Protein 6V5A (pdb70)

InterPro domains:
  IPR003148 Regulator of K+ conductance, N-terminal lobe [PF22614] (406-523)
  IPR003148 Regulator of K+ conductance, N-terminal lobe [PF22614] (838-963)
  IPR003148 Regulator of K+ conductance, N-terminal lobe [PS51201] (407-549)
  IPR003148 Regulator of K+ conductance, N-terminal lobe [PS51201] (839-983)
  IPR003929 Calcium-activated potassium channel BK, alpha subunit [PF03493] (546-633)
  IPR005821 Ion transport domain [PF00520] (181-396)
  IPR036291 NAD(P)-binding domain superfamily [SSF51735] (407-569)
  IPR047871 Calcium-activated potassium channel slowpoke-like [PTHR10027] (76-1192)
  IPR048735 Ca2+-activated K+ channel Slowpoke-like, C-terminal domain [PF21014] (1056-1176)

GO terms:
  GO:0005249 voltage-gated potassium channel activity (F, IMP)
  GO:0005515 protein binding (F, IPI)
  GO:0005886 plasma membrane (C, TAS)
  GO:0005901 caveola (C, IDA)
  GO:0003779 actin binding (F, IDA)
  GO:0060072 large conductance calcium-activated potassium channel activity (F, IMP)
  GO:0001666 response to hypoxia (P, IDA)
  GO:0060072 large conductance calcium-activated potassium channel activity (F, IDA)
  GO:0005249 voltage-gated potassium channel activity (F, IDA)
  GO:0034465 response to carbon monoxide (P, IDA)
  GO:0016020 membrane (C, IDA)
  GO:0016324 apical plasma membrane (C, IDA)
  GO:0042391 regulation of membrane potential (P, IDA)
  GO:0045794 negative regulation of cell volume (P, IDA)
  GO:0008076 voltage-gated potassium channel complex (C, IDA)
  GO:0015269 calcium-activated potassium channel activity (F, IDA)
  GO:0030007 intracellular potassium ion homeostasis (P, IDA)
  GO:0051592 response to calcium ion (P, IDA)
  GO:0060073 micturition (P, IDA)
  GO:0060083 smooth muscle contraction involved in micturition (P, IDA)

Structure (mmCIF, N/CA/C/O backbone):
data_6V5A
#
_entry.id   6V5A
#
_cell.length_a   145.518
_cell.length_b   145.518
_cell.length_c   242.852
_cell.angle_alpha   90.000
_cell.angle_beta   90.000
_cell.angle_gamma   120.000
#
_symmetry.space_group_name_H-M   'H 3 2'
#
loop_
_entity.id
_entity.type
_entity.pdbx_description
1 polymer 'Calcium-activated potassium channel subunit alpha-1'
2 non-polymer 'CALCIUM ION'
3 non-polymer 'SULFATE ION'
4 water water
#
loop_
_atom_site.group_PDB
_atom_site.id
_atom_site.type_symbol
_atom_site.label_atom_id
_atom_site.label_alt_id
_atom_site.label_comp_id
_atom_site.label_asym_id
_atom_site.label_entity_id
_atom_site.label_seq_id
_atom_site.pdbx_PDB_ins_code
_atom_site.Cartn_x
_atom_site.Cartn_y
_atom_site.Cartn_z
_atom_site.occupancy
_atom_site.B_iso_or_equiv
_atom_site.auth_seq_id
_atom_site.auth_comp_id
_atom_site.auth_asym_id
_atom_site.auth_atom_id
_atom_site.pdbx_PDB_model_num
ATOM 1 N N . LYS A 1 4 ? 40.274 63.073 -6.478 1.00 57.80 343 LYS A N 1
ATOM 2 C CA . LYS A 1 4 ? 40.796 62.840 -5.097 1.00 57.46 343 LYS A CA 1
ATOM 3 C C . LYS A 1 4 ? 41.992 61.902 -5.112 1.00 52.39 343 LYS A C 1
ATOM 4 O O . LYS A 1 4 ? 42.052 60.989 -5.935 1.00 53.21 343 LYS A O 1
ATOM 10 N N . HIS A 1 5 ? 42.936 62.117 -4.197 1.00 46.60 344 HIS A N 1
ATOM 11 C CA . HIS A 1 5 ? 44.074 61.217 -4.074 1.00 44.14 344 HIS A CA 1
ATOM 12 C C . HIS A 1 5 ? 44.560 61.030 -2.630 1.00 41.47 344 HIS A C 1
ATOM 13 O O . HIS A 1 5 ? 44.340 61.883 -1.764 1.00 41.45 344 HIS A O 1
ATOM 20 N N . ILE A 1 6 ? 45.199 59.889 -2.395 1.00 41.77 345 ILE A N 1
ATOM 21 C CA . ILE A 1 6 ? 45.942 59.641 -1.149 1.00 42.83 345 ILE A CA 1
ATOM 22 C C . ILE A 1 6 ? 47.412 59.382 -1.466 1.00 41.08 345 ILE A C 1
ATOM 23 O O . ILE A 1 6 ? 47.746 58.889 -2.547 1.00 41.40 345 ILE A O 1
ATOM 28 N N . VAL A 1 7 ? 48.281 59.719 -0.516 1.00 40.77 346 VAL A N 1
ATOM 29 C CA . VAL A 1 7 ? 49.708 59.436 -0.631 1.00 39.89 346 VAL A CA 1
ATOM 30 C C . VAL A 1 7 ? 50.067 58.329 0.347 1.00 38.88 346 VAL A C 1
ATOM 31 O O . VAL A 1 7 ? 49.685 58.383 1.514 1.00 39.48 346 VAL A O 1
ATOM 35 N N . VAL A 1 8 ? 50.781 57.322 -0.140 1.00 37.06 347 VAL A N 1
ATOM 36 C CA . VAL A 1 8 ? 51.249 56.216 0.682 1.00 36.78 347 VAL A CA 1
ATOM 37 C C . VAL A 1 8 ? 52.773 56.254 0.693 1.00 38.41 347 VAL A C 1
ATOM 38 O O . VAL A 1 8 ? 53.406 56.347 -0.371 1.00 37.94 347 VAL A O 1
ATOM 42 N N . CYS A 1 9 ? 53.356 56.188 1.889 1.00 36.81 348 CYS A N 1
ATOM 43 C CA . CYS A 1 9 ? 54.814 56.278 2.056 1.00 37.70 348 CYS A CA 1
ATOM 44 C C . CYS A 1 9 ? 55.312 55.368 3.186 1.00 38.08 348 CYS A C 1
ATOM 45 O O . CYS A 1 9 ? 54.519 54.666 3.821 1.00 35.68 348 CYS A O 1
ATOM 48 N N . GLY A 1 10 ? 56.628 55.368 3.404 1.00 37.93 349 GLY A N 1
ATOM 49 C CA . GLY A 1 10 ? 57.261 54.564 4.445 1.00 37.51 349 GLY A CA 1
ATOM 50 C C . GLY A 1 10 ? 57.845 53.303 3.855 1.00 39.26 349 GLY A C 1
ATOM 51 O O . GLY A 1 10 ? 58.671 53.372 2.950 1.00 39.96 349 GLY A O 1
ATOM 52 N N . HIS A 1 11 ? 57.410 52.149 4.353 1.00 40.14 350 HIS A N 1
ATOM 53 C CA . HIS A 1 11 ? 57.921 50.873 3.894 1.00 43.45 350 HIS A CA 1
ATOM 54 C C . HIS A 1 11 ? 57.186 50.458 2.616 1.00 43.79 350 HIS A C 1
ATOM 55 O O . HIS A 1 11 ? 56.197 49.725 2.659 1.00 40.48 350 HIS A O 1
ATOM 62 N N . ILE A 1 12 ? 57.685 50.961 1.487 1.00 44.09 351 ILE A N 1
ATOM 63 C CA . ILE A 1 12 ? 57.099 50.722 0.173 1.00 45.97 351 ILE A CA 1
ATOM 64 C C . ILE A 1 12 ? 57.904 49.645 -0.555 1.00 48.97 351 ILE A C 1
ATOM 65 O O . ILE A 1 12 ? 58.975 49.919 -1.094 1.00 51.01 351 ILE A O 1
ATOM 70 N N . THR A 1 13 ? 57.384 48.423 -0.547 1.00 50.61 352 THR A N 1
ATOM 71 C CA . THR A 1 13 ? 57.952 47.307 -1.302 1.00 53.21 352 THR A CA 1
ATOM 72 C C . THR A 1 13 ? 56.898 46.717 -2.241 1.00 56.02 352 THR A C 1
ATOM 73 O O . THR A 1 13 ? 55.718 47.085 -2.179 1.00 52.42 352 THR A O 1
ATOM 77 N N . LEU A 1 14 ? 57.321 45.765 -3.069 1.00 58.60 353 LEU A N 1
ATOM 78 C CA . LEU A 1 14 ? 56.382 45.076 -3.986 1.00 61.47 353 LEU A CA 1
ATOM 79 C C . LEU A 1 14 ? 55.358 44.350 -3.117 1.00 60.10 353 LEU A C 1
ATOM 80 O O . LEU A 1 14 ? 54.196 44.413 -3.423 1.00 62.13 353 LEU A O 1
ATOM 85 N N . GLU A 1 15 ? 55.814 43.698 -2.060 1.00 59.86 354 GLU A N 1
ATOM 86 C CA . GLU A 1 15 ? 54.925 43.052 -1.094 1.00 60.81 354 GLU A CA 1
ATOM 87 C C . GLU A 1 15 ? 53.889 44.032 -0.519 1.00 59.39 354 GLU A C 1
ATOM 88 O O . GLU A 1 15 ? 52.686 43.790 -0.629 1.00 59.47 354 GLU A O 1
ATOM 94 N N . SER A 1 16 ? 54.359 45.129 0.080 1.00 54.28 355 SER A N 1
ATOM 95 C CA . SER A 1 16 ? 53.473 46.075 0.780 1.00 50.18 355 SER A CA 1
ATOM 96 C C . SER A 1 16 ? 52.543 46.852 -0.170 1.00 48.51 355 SER A C 1
ATOM 97 O O . SER A 1 16 ? 51.396 47.109 0.180 1.00 48.08 355 SER A O 1
ATOM 100 N N . VAL A 1 17 ? 53.038 47.220 -1.353 1.00 48.11 356 VAL A N 1
ATOM 101 C CA . VAL A 1 17 ? 52.216 47.880 -2.377 1.00 49.80 356 VAL A CA 1
ATOM 102 C C . VAL A 1 17 ? 51.045 46.984 -2.791 1.00 50.59 356 VAL A C 1
ATOM 103 O O . VAL A 1 17 ? 49.891 47.417 -2.752 1.00 49.11 356 VAL A O 1
ATOM 107 N N . SER A 1 18 ? 51.344 45.742 -3.164 1.00 52.97 357 SER A N 1
ATOM 108 C CA . SER A 1 18 ? 50.312 44.802 -3.621 1.00 54.45 357 SER A CA 1
ATOM 109 C C . SER A 1 18 ? 49.308 44.485 -2.520 1.00 52.04 357 SER A C 1
ATOM 110 O O . SER A 1 18 ? 48.098 44.519 -2.760 1.00 48.21 357 SER A O 1
ATOM 113 N N . ASN A 1 19 ? 49.811 44.180 -1.321 1.00 50.55 358 ASN A N 1
ATOM 114 C CA . ASN A 1 19 ? 48.946 43.939 -0.155 1.00 50.51 358 ASN A CA 1
ATOM 115 C C . ASN A 1 19 ? 48.035 45.126 0.157 1.00 46.05 358 ASN A C 1
ATOM 116 O O . ASN A 1 19 ? 46.856 44.937 0.450 1.00 45.90 358 ASN A O 1
ATOM 121 N N . PHE A 1 20 ? 48.575 46.340 0.078 1.00 45.36 359 PHE A N 1
ATOM 122 C CA . PHE A 1 20 ? 47.788 47.543 0.338 1.00 45.67 359 PHE A CA 1
ATOM 123 C C . PHE A 1 20 ? 46.682 47.753 -0.701 1.00 45.31 359 PHE A C 1
ATOM 124 O O . PHE A 1 20 ? 45.544 48.074 -0.348 1.00 43.01 359 PHE A O 1
ATOM 132 N N . LEU A 1 21 ? 47.038 47.614 -1.975 1.00 45.26 360 LEU A N 1
ATOM 133 C CA . LEU A 1 21 ? 46.081 47.807 -3.071 1.00 45.45 360 LEU A CA 1
ATOM 134 C C . LEU A 1 21 ? 44.945 46.790 -3.001 1.00 43.50 360 LEU A C 1
ATOM 135 O O . LEU A 1 21 ? 43.785 47.144 -3.189 1.00 44.32 360 LEU A O 1
ATOM 140 N N . LYS A 1 22 ? 45.298 45.544 -2.701 1.00 44.95 361 LYS A N 1
ATOM 141 C CA . LYS A 1 22 ? 44.333 44.461 -2.482 1.00 47.74 361 LYS A CA 1
ATOM 142 C C . LYS A 1 22 ? 43.280 44.805 -1.420 1.00 47.09 361 LYS A C 1
ATOM 143 O O . LYS A 1 22 ? 42.081 44.625 -1.652 1.00 44.52 361 LYS A O 1
ATOM 149 N N . ASP A 1 23 ? 43.726 45.304 -0.265 1.00 44.24 362 ASP A N 1
ATOM 150 C CA . ASP A 1 23 ? 42.802 45.712 0.807 1.00 43.56 362 ASP A CA 1
ATOM 151 C C . ASP A 1 23 ? 41.978 46.912 0.397 1.00 39.98 362 ASP A C 1
ATOM 152 O O . ASP A 1 23 ? 40.744 46.903 0.495 1.00 39.21 362 ASP A O 1
ATOM 157 N N . PHE A 1 24 ? 42.682 47.947 -0.044 1.00 37.09 363 PHE A N 1
ATOM 158 C CA . PHE A 1 24 ? 42.081 49.231 -0.329 1.00 38.51 363 PHE A CA 1
ATOM 159 C C . PHE A 1 24 ? 41.028 49.139 -1.435 1.00 38.79 363 PHE A C 1
ATOM 160 O O . PHE A 1 24 ? 39.921 49.660 -1.282 1.00 36.61 363 PHE A O 1
ATOM 168 N N . LEU A 1 25 ? 41.368 48.457 -2.526 1.00 40.12 364 LEU A N 1
ATOM 169 C CA . LEU A 1 25 ? 40.469 48.370 -3.686 1.00 43.02 364 LEU A CA 1
ATOM 170 C C . LEU A 1 25 ? 39.293 47.403 -3.484 1.00 43.80 364 LEU A C 1
ATOM 171 O O . LEU A 1 25 ? 38.298 47.507 -4.193 1.00 44.12 364 LEU A O 1
ATOM 176 N N . HIS A 1 26 ? 39.396 46.477 -2.526 1.00 44.30 365 HIS A N 1
ATOM 177 C CA . HIS A 1 26 ? 38.219 45.705 -2.075 1.00 45.05 365 HIS A CA 1
ATOM 178 C C . HIS A 1 26 ? 37.206 46.565 -1.309 1.00 47.43 365 HIS A C 1
ATOM 179 O O . HIS A 1 26 ? 36.001 46.337 -1.419 1.00 45.53 365 HIS A O 1
ATOM 186 N N . LYS A 1 27 ? 37.689 47.534 -0.529 1.00 49.06 366 LYS A N 1
ATOM 187 C CA . LYS A 1 27 ? 36.816 48.355 0.319 1.00 54.83 366 LYS A CA 1
ATOM 188 C C . LYS A 1 27 ? 36.313 49.623 -0.365 1.00 57.58 366 LYS A C 1
ATOM 189 O O . LYS A 1 27 ? 35.213 50.077 -0.059 1.00 61.65 366 LYS A O 1
ATOM 195 N N . ASP A 1 28 ? 37.104 50.188 -1.278 1.00 59.06 367 ASP A N 1
ATOM 196 C CA . ASP A 1 28 ? 36.781 51.483 -1.887 1.00 62.75 367 ASP A CA 1
ATOM 197 C C . ASP A 1 28 ? 35.574 51.366 -2.832 1.00 67.68 367 ASP A C 1
ATOM 198 O O . ASP A 1 28 ? 35.644 50.657 -3.832 1.00 66.61 367 ASP A O 1
ATOM 203 N N . ARG A 1 29 ? 34.480 52.058 -2.506 1.00 73.65 368 ARG A N 1
ATOM 204 C CA . ARG A 1 29 ? 33.260 52.042 -3.333 1.00 77.83 368 ARG A CA 1
ATOM 205 C C . ARG A 1 29 ? 33.261 53.079 -4.458 1.00 80.90 368 ARG A C 1
ATOM 206 O O . ARG A 1 29 ? 32.414 53.008 -5.348 1.00 82.73 368 ARG A O 1
ATOM 214 N N . ASP A 1 30 ? 34.222 53.997 -4.385 1.00 85.15 369 ASP A N 1
ATOM 215 C CA . ASP A 1 30 ? 34.384 55.076 -5.388 1.00 88.51 369 ASP A CA 1
ATOM 216 C C . ASP A 1 30 ? 35.839 55.057 -5.857 1.00 89.00 369 ASP A C 1
ATOM 217 O O . ASP A 1 30 ? 36.480 56.110 -5.911 1.00 85.80 369 ASP A O 1
ATOM 222 N N . ASP A 1 31 ? 36.309 53.869 -6.251 1.00 91.10 370 ASP A N 1
ATOM 223 C CA . ASP A 1 31 ? 37.704 53.638 -6.719 1.00 90.86 370 ASP A CA 1
ATOM 224 C C . ASP A 1 31 ? 37.959 54.290 -8.081 1.00 90.44 370 ASP A C 1
ATOM 225 O O . ASP A 1 31 ? 39.118 54.551 -8.407 1.00 88.45 370 ASP A O 1
ATOM 230 N N . VAL A 1 32 ? 36.903 54.545 -8.848 1.00 89.88 371 VAL A N 1
ATOM 231 C CA . VAL A 1 32 ? 37.039 55.191 -10.179 1.00 90.44 371 VAL A CA 1
ATOM 232 C C . VAL A 1 32 ? 37.683 56.567 -9.996 1.00 90.67 371 VAL A C 1
ATOM 233 O O . VAL A 1 32 ? 38.584 56.883 -10.778 1.00 92.72 371 VAL A O 1
ATOM 237 N N . ASN A 1 33 ? 37.271 57.267 -8.939 1.00 90.65 372 ASN A N 1
ATOM 238 C CA . ASN A 1 33 ? 37.726 58.653 -8.663 1.00 92.44 372 ASN A CA 1
ATOM 239 C C . ASN A 1 33 ? 38.667 58.719 -7.455 1.00 88.92 372 ASN A C 1
ATOM 240 O O . ASN A 1 33 ? 38.553 59.681 -6.680 1.00 91.51 372 ASN A O 1
ATOM 245 N N . VAL A 1 34 ? 39.514 57.715 -7.251 1.00 82.47 373 VAL A N 1
ATOM 246 C CA . VAL A 1 34 ? 40.513 57.870 -6.148 1.00 76.08 373 VAL A CA 1
ATOM 247 C C . VAL A 1 34 ? 41.896 57.502 -6.677 1.00 68.42 373 VAL A C 1
ATOM 248 O O . VAL A 1 34 ? 42.067 56.392 -7.142 1.00 68.00 373 VAL A O 1
ATOM 252 N N . GLU A 1 35 ? 42.844 58.421 -6.573 1.00 62.33 374 GLU A N 1
ATOM 253 C CA . GLU A 1 35 ? 44.214 58.168 -7.075 1.00 60.35 374 GLU A CA 1
ATOM 254 C C . GLU A 1 35 ? 45.110 57.753 -5.913 1.00 52.53 374 GLU A C 1
ATOM 255 O O . GLU A 1 35 ? 45.139 58.455 -4.935 1.00 49.24 374 GLU A O 1
ATOM 261 N N . ILE A 1 36 ? 45.805 56.637 -6.059 1.00 49.68 375 ILE A N 1
ATOM 262 C CA . ILE A 1 36 ? 46.719 56.168 -5.012 1.00 49.23 375 ILE A CA 1
ATOM 263 C C . ILE A 1 36 ? 48.155 56.467 -5.444 1.00 47.75 375 ILE A C 1
ATOM 264 O O . ILE A 1 36 ? 48.665 55.845 -6.377 1.00 48.21 375 ILE A O 1
ATOM 269 N N . VAL A 1 37 ? 48.793 57.414 -4.758 1.00 46.63 376 VAL A N 1
ATOM 270 C CA . VAL A 1 37 ? 50.142 57.885 -5.101 1.00 46.09 376 VAL A CA 1
ATOM 271 C C . VAL A 1 37 ? 51.179 57.347 -4.106 1.00 46.66 376 VAL A C 1
ATOM 272 O O . VAL A 1 37 ? 51.184 57.752 -2.946 1.00 45.49 376 VAL A O 1
ATOM 276 N N . PHE A 1 38 ? 52.045 56.438 -4.558 1.00 46.15 377 PHE A N 1
ATOM 277 C CA . PHE A 1 38 ? 53.135 55.914 -3.725 1.00 48.85 377 PHE A CA 1
ATOM 278 C C . PHE A 1 38 ? 54.394 56.768 -3.840 1.00 52.06 377 PHE A C 1
ATOM 279 O O . PHE A 1 38 ? 54.899 56.996 -4.947 1.00 52.68 377 PHE A O 1
ATOM 287 N N . LEU A 1 39 ? 54.897 57.231 -2.699 1.00 51.02 378 LEU A N 1
ATOM 288 C CA . LEU A 1 39 ? 56.185 57.913 -2.629 1.00 53.36 378 LEU A CA 1
ATOM 289 C C . LEU A 1 39 ? 57.175 56.972 -1.935 1.00 55.02 378 LEU A C 1
ATOM 290 O O . LEU A 1 39 ? 56.904 56.520 -0.824 1.00 52.24 378 LEU A O 1
ATOM 295 N N . HIS A 1 40 ? 58.287 56.645 -2.602 1.00 57.53 379 HIS A N 1
ATOM 296 C CA . HIS A 1 40 ? 59.306 55.727 -2.052 1.00 63.74 379 HIS A CA 1
ATOM 297 C C . HIS A 1 40 ? 60.733 56.256 -2.269 1.00 66.36 379 HIS A C 1
ATOM 298 O O . HIS A 1 40 ? 61.010 56.924 -3.268 1.00 63.82 379 HIS A O 1
ATOM 305 N N . ASN A 1 41 ? 61.626 55.934 -1.332 1.00 72.35 380 ASN A N 1
ATOM 306 C CA . ASN A 1 41 ? 62.927 56.620 -1.198 1.00 77.50 380 ASN A CA 1
ATOM 307 C C . ASN A 1 41 ? 63.969 56.279 -2.267 1.00 81.51 380 ASN A C 1
ATOM 308 O O . ASN A 1 41 ? 64.460 57.179 -2.955 1.00 81.63 380 ASN A O 1
ATOM 313 N N . ILE A 1 42 ? 64.313 54.995 -2.386 1.00 88.06 381 ILE A N 1
ATOM 314 C CA . ILE A 1 42 ? 65.314 54.536 -3.375 1.00 93.08 381 ILE A CA 1
ATOM 315 C C . ILE A 1 42 ? 64.785 54.638 -4.807 1.00 100.12 381 ILE A C 1
ATOM 316 O O . ILE A 1 42 ? 63.570 54.675 -5.024 1.00 101.98 381 ILE A O 1
ATOM 321 N N . SER A 1 43 ? 65.701 54.623 -5.773 1.00 107.08 382 SER A N 1
ATOM 322 C CA . SER A 1 43 ? 65.360 54.710 -7.191 1.00 110.79 382 SER A CA 1
ATOM 323 C C . SER A 1 43 ? 64.502 53.511 -7.539 1.00 113.99 382 SER A C 1
ATOM 324 O O . SER A 1 43 ? 64.636 52.463 -6.912 1.00 115.62 382 SER A O 1
ATOM 327 N N . PRO A 1 44 ? 63.564 53.704 -8.546 1.00 116.39 383 PRO A N 1
ATOM 328 C CA . PRO A 1 44 ? 62.727 52.531 -8.801 1.00 118.30 383 PRO A CA 1
ATOM 329 C C . PRO A 1 44 ? 63.219 51.510 -9.792 1.00 121.72 383 PRO A C 1
ATOM 330 O O . PRO A 1 44 ? 63.356 51.767 -10.978 1.00 122.41 383 PRO A O 1
ATOM 334 N N . ASN A 1 45 ? 63.442 50.306 -9.286 1.00 124.68 384 ASN A N 1
ATOM 335 C CA . ASN A 1 45 ? 63.786 49.191 -10.123 1.00 126.65 384 ASN A CA 1
ATOM 336 C C . ASN A 1 45 ? 62.367 48.904 -10.533 1.00 129.42 384 ASN A C 1
ATOM 337 O O . ASN A 1 45 ? 61.479 48.951 -9.677 1.00 131.41 384 ASN A O 1
ATOM 339 N N . LEU A 1 46 ? 62.109 48.568 -11.791 1.00 129.57 385 LEU A N 1
ATOM 340 C CA . LEU A 1 46 ? 60.728 48.353 -12.194 1.00 127.13 385 LEU A CA 1
ATOM 341 C C . LEU A 1 46 ? 60.473 47.037 -11.553 1.00 127.32 385 LEU A C 1
ATOM 342 O O . LEU A 1 46 ? 60.417 45.986 -12.193 1.00 125.89 385 LEU A O 1
ATOM 344 N N . GLU A 1 47 ? 60.330 47.143 -10.235 1.00 128.18 386 GLU A N 1
ATOM 345 C CA . GLU A 1 47 ? 60.122 46.028 -9.370 1.00 126.83 386 GLU A CA 1
ATOM 346 C C . GLU A 1 47 ? 58.676 45.913 -9.586 1.00 126.13 386 GLU A C 1
ATOM 347 O O . GLU A 1 47 ? 57.858 46.258 -8.741 1.00 125.68 386 GLU A O 1
ATOM 349 N N . LEU A 1 48 ? 58.376 45.464 -10.792 1.00 124.88 387 LEU A N 1
ATOM 350 C CA . LEU A 1 48 ? 57.020 45.311 -11.221 1.00 123.18 387 LEU A CA 1
ATOM 351 C C . LEU A 1 48 ? 56.412 46.700 -11.133 1.00 122.92 387 LEU A C 1
ATOM 352 O O . LEU A 1 48 ? 55.209 46.825 -11.008 1.00 124.19 387 LEU A O 1
ATOM 354 N N . GLU A 1 49 ? 57.228 47.747 -11.214 1.00 119.96 388 GLU A N 1
ATOM 355 C CA . GLU A 1 49 ? 56.676 49.087 -11.164 1.00 116.86 388 GLU A CA 1
ATOM 356 C C . GLU A 1 49 ? 55.820 49.180 -12.402 1.00 115.97 388 GLU A C 1
ATOM 357 O O . GLU A 1 49 ? 54.743 49.764 -12.389 1.00 114.82 388 GLU A O 1
ATOM 363 N N . ALA A 1 50 ? 56.325 48.613 -13.487 1.00 113.70 389 ALA A N 1
ATOM 364 C CA . ALA A 1 50 ? 55.604 48.628 -14.728 1.00 114.22 389 ALA A CA 1
ATOM 365 C C . ALA A 1 50 ? 54.308 47.832 -14.713 1.00 114.68 389 ALA A C 1
ATOM 366 O O . ALA A 1 50 ? 53.297 48.315 -15.211 1.00 117.61 389 ALA A O 1
ATOM 368 N N . PRO A 1 51 ? 54.346 46.577 -14.113 1.00 112.52 390 PRO A N 1
ATOM 369 C CA . PRO A 1 51 ? 53.060 45.858 -14.141 1.00 109.67 390 PRO A CA 1
ATOM 370 C C . PRO A 1 51 ? 51.974 46.610 -13.391 1.00 106.86 390 PRO A C 1
ATOM 371 O O . PRO A 1 51 ? 50.857 46.710 -13.880 1.00 108.69 390 PRO A O 1
ATOM 375 N N . PHE A 1 52 ? 52.290 47.159 -12.237 1.00 100.93 391 PHE A N 1
ATOM 376 C CA . PHE A 1 52 ? 51.269 47.889 -11.534 1.00 98.65 391 PHE A CA 1
ATOM 377 C C . PHE A 1 52 ? 50.720 48.946 -12.475 1.00 101.13 391 PHE A C 1
ATOM 378 O O . PHE A 1 52 ? 49.550 49.219 -12.466 1.00 103.81 391 PHE A O 1
ATOM 386 N N . LYS A 1 53 ? 51.565 49.548 -13.290 1.00 102.32 392 LYS A N 1
ATOM 387 C CA . LYS A 1 53 ? 51.107 50.593 -14.196 1.00 103.76 392 LYS A CA 1
ATOM 388 C C . LYS A 1 53 ? 50.078 50.117 -15.232 1.00 104.21 392 LYS A C 1
ATOM 389 O O . LYS A 1 53 ? 49.327 50.911 -15.766 1.00 104.02 392 LYS A O 1
ATOM 395 N N . ARG A 1 54 ? 50.069 48.821 -15.503 1.00 104.75 393 ARG A N 1
ATOM 396 C CA . ARG A 1 54 ? 49.120 48.135 -16.394 1.00 105.21 393 ARG A CA 1
ATOM 397 C C . ARG A 1 54 ? 47.849 47.728 -15.640 1.00 104.90 393 ARG A C 1
ATOM 398 O O . ARG A 1 54 ? 46.751 48.177 -15.984 1.00 105.65 393 ARG A O 1
ATOM 406 N N . HIS A 1 55 ? 48.016 46.888 -14.616 1.00 101.48 394 HIS A N 1
ATOM 407 C CA . HIS A 1 55 ? 46.901 46.371 -13.795 1.00 99.27 394 HIS A CA 1
ATOM 408 C C . HIS A 1 55 ? 46.041 47.469 -13.157 1.00 93.82 394 HIS A C 1
ATOM 409 O O . HIS A 1 55 ? 44.811 47.373 -13.155 1.00 92.60 394 HIS A O 1
ATOM 416 N N . PHE A 1 56 ? 46.701 48.496 -12.620 1.00 88.02 395 PHE A N 1
ATOM 417 C CA . PHE A 1 56 ? 46.048 49.572 -11.869 1.00 82.48 395 PHE A CA 1
ATOM 418 C C . PHE A 1 56 ? 46.338 50.917 -12.536 1.00 81.68 395 PHE A C 1
ATOM 419 O O . PHE A 1 56 ? 47.464 51.418 -12.470 1.00 83.14 395 PHE A O 1
ATOM 427 N N . THR A 1 57 ? 45.324 51.498 -13.177 1.00 80.35 396 THR A N 1
ATOM 428 C CA . THR A 1 57 ? 45.481 52.761 -13.913 1.00 81.43 396 THR A CA 1
ATOM 429 C C . THR A 1 57 ? 45.273 54.026 -13.063 1.00 80.10 396 THR A C 1
ATOM 430 O O . THR A 1 57 ? 45.433 55.136 -13.573 1.00 81.14 396 THR A O 1
ATOM 434 N N . GLN A 1 58 ? 45.021 53.813 -11.775 1.00 80.34 397 GLN A N 1
ATOM 435 C CA . GLN A 1 58 ? 44.864 54.923 -10.807 1.00 80.77 397 GLN A CA 1
ATOM 436 C C . GLN A 1 58 ? 45.935 54.809 -9.716 1.00 74.11 397 GLN A C 1
ATOM 437 O O . GLN A 1 58 ? 45.727 55.359 -8.664 1.00 73.41 397 GLN A O 1
ATOM 443 N N . VAL A 1 59 ? 47.058 54.174 -10.023 1.00 70.52 398 VAL A N 1
ATOM 444 C CA . VAL A 1 59 ? 48.172 53.979 -9.101 1.00 68.18 398 VAL A CA 1
ATOM 445 C C . VAL A 1 59 ? 49.413 54.621 -9.720 1.00 65.69 398 VAL A C 1
ATOM 446 O O . VAL A 1 59 ? 49.926 54.131 -10.724 1.00 64.54 398 VAL A O 1
ATOM 450 N N . GLU A 1 60 ? 49.876 55.714 -9.117 1.00 63.86 399 GLU A N 1
ATOM 451 C CA . GLU A 1 60 ? 51.085 56.411 -9.555 1.00 63.53 399 GLU A CA 1
ATOM 452 C C . GLU A 1 60 ? 52.222 56.175 -8.571 1.00 62.45 399 GLU A C 1
ATOM 453 O O . GLU A 1 60 ? 51.996 56.023 -7.368 1.00 58.86 399 GLU A O 1
ATOM 459 N N . PHE A 1 61 ? 53.442 56.137 -9.096 1.00 60.35 400 PHE A N 1
ATOM 460 C CA . PHE A 1 61 ? 54.646 56.034 -8.283 1.00 59.19 400 PHE A CA 1
ATOM 461 C C . PHE A 1 61 ? 55.484 57.286 -8.470 1.00 58.89 400 PHE A C 1
ATOM 462 O O . PHE A 1 61 ? 55.523 57.862 -9.559 1.00 59.57 400 PHE A O 1
ATOM 470 N N . TYR A 1 62 ? 56.126 57.711 -7.389 1.00 58.03 401 TYR A N 1
ATOM 471 C CA . TYR A 1 62 ? 57.045 58.842 -7.396 1.00 58.58 401 TYR A CA 1
ATOM 472 C C . TYR A 1 62 ? 58.259 58.444 -6.575 1.00 58.19 401 TYR A C 1
ATOM 473 O O . TYR A 1 62 ? 58.110 57.856 -5.499 1.00 56.34 401 TYR A O 1
ATOM 482 N N . GLN A 1 63 ? 59.454 58.743 -7.081 1.00 57.41 402 GLN A N 1
ATOM 483 C CA . GLN A 1 63 ? 60.677 58.554 -6.306 1.00 58.51 402 GLN A CA 1
ATOM 484 C C . GLN A 1 63 ? 60.899 59.808 -5.476 1.00 55.27 402 GLN A C 1
ATOM 485 O O . GLN A 1 63 ? 60.773 60.920 -5.987 1.00 55.43 402 GLN A O 1
ATOM 491 N N . GLY A 1 64 ? 61.226 59.628 -4.198 1.00 54.15 403 GLY A N 1
ATOM 492 C CA . GLY A 1 64 ? 61.440 60.756 -3.288 1.00 52.32 403 GLY A CA 1
ATOM 493 C C . GLY A 1 64 ? 61.156 60.419 -1.840 1.00 49.10 403 GLY A C 1
ATOM 494 O O . GLY A 1 64 ? 60.867 59.278 -1.507 1.00 48.30 403 GLY A O 1
ATOM 495 N N . SER A 1 65 ? 61.235 61.432 -0.988 1.00 49.00 404 SER A N 1
ATOM 496 C CA . SER A 1 65 ? 61.042 61.279 0.449 1.00 50.49 404 SER A CA 1
ATOM 497 C C . SER A 1 65 ? 60.026 62.297 0.948 1.00 48.80 404 SER A C 1
ATOM 498 O O . SER A 1 65 ? 60.044 63.452 0.517 1.00 45.41 404 SER A O 1
ATOM 501 N N . VAL A 1 66 ? 59.166 61.879 1.879 1.00 46.06 405 VAL A N 1
ATOM 502 C CA . VAL A 1 66 ? 58.276 62.819 2.585 1.00 45.20 405 VAL A CA 1
ATOM 503 C C . VAL A 1 66 ? 59.009 63.820 3.500 1.00 44.15 405 VAL A C 1
ATOM 504 O O . VAL A 1 66 ? 58.387 64.779 3.976 1.00 43.39 405 VAL A O 1
ATOM 508 N N . LEU A 1 67 ? 60.302 63.592 3.761 1.00 44.20 406 LEU A N 1
ATOM 509 C CA . LEU A 1 67 ? 61.151 64.584 4.440 1.00 47.33 406 LEU A CA 1
ATOM 510 C C . LEU A 1 67 ? 61.598 65.759 3.540 1.00 48.60 406 LEU A C 1
ATOM 511 O O . LEU A 1 67 ? 62.078 66.768 4.055 1.00 47.71 406 LEU A O 1
ATOM 516 N N . ASN A 1 68 ? 61.454 65.618 2.220 1.00 49.52 407 ASN A N 1
ATOM 517 C CA . ASN A 1 68 ? 61.768 66.675 1.254 1.00 49.91 407 ASN A CA 1
ATOM 518 C C . ASN A 1 68 ? 60.512 67.492 0.912 1.00 51.37 407 ASN A C 1
ATOM 519 O O . ASN A 1 68 ? 59.596 66.960 0.287 1.00 50.45 407 ASN A O 1
ATOM 524 N N . PRO A 1 69 ? 60.469 68.790 1.296 1.00 51.86 408 PRO A N 1
ATOM 525 C CA . PRO A 1 69 ? 59.295 69.614 0.956 1.00 54.24 408 PRO A CA 1
ATOM 526 C C . PRO A 1 69 ? 58.938 69.697 -0.541 1.00 56.83 408 PRO A C 1
ATOM 527 O O . PRO A 1 69 ? 57.757 69.843 -0.872 1.00 56.91 408 PRO A O 1
ATOM 531 N N . HIS A 1 70 ? 59.932 69.595 -1.426 1.00 59.46 409 HIS A N 1
ATOM 532 C CA . HIS A 1 70 ? 59.676 69.604 -2.870 1.00 61.96 409 HIS A CA 1
ATOM 533 C C . HIS A 1 70 ? 58.954 68.337 -3.332 1.00 59.66 409 HIS A C 1
ATOM 534 O O . HIS A 1 70 ? 58.066 68.409 -4.180 1.00 58.52 409 HIS A O 1
ATOM 541 N N . ASP A 1 71 ? 59.343 67.187 -2.783 1.00 56.71 410 ASP A N 1
ATOM 542 C CA . ASP A 1 71 ? 58.661 65.920 -3.072 1.00 55.27 410 ASP A CA 1
ATOM 543 C C . ASP A 1 71 ? 57.214 65.907 -2.565 1.00 52.90 410 ASP A C 1
ATOM 544 O O . ASP A 1 71 ? 56.348 65.301 -3.198 1.00 54.04 410 ASP A O 1
ATOM 549 N N . LEU A 1 72 ? 56.961 66.572 -1.437 1.00 50.23 411 LEU A N 1
ATOM 550 C CA . LEU A 1 72 ? 55.599 66.748 -0.921 1.00 51.02 411 LEU A CA 1
ATOM 551 C C . LEU A 1 72 ? 54.739 67.597 -1.873 1.00 53.47 411 LEU A C 1
ATOM 552 O O . LEU A 1 72 ? 53.547 67.324 -2.043 1.00 49.07 411 LEU A O 1
ATOM 557 N N . ALA A 1 73 ? 55.350 68.615 -2.489 1.00 54.74 412 ALA A N 1
ATOM 558 C CA . ALA A 1 73 ? 54.688 69.423 -3.528 1.00 54.77 412 ALA A CA 1
ATOM 559 C C . ALA A 1 73 ? 54.446 68.639 -4.816 1.00 53.91 412 ALA A C 1
ATOM 560 O O . ALA A 1 73 ? 53.398 68.796 -5.438 1.00 55.87 412 ALA A O 1
ATOM 562 N N . ARG A 1 74 ? 55.403 67.796 -5.207 1.00 53.94 413 ARG A N 1
ATOM 563 C CA . ARG A 1 74 ? 55.272 66.952 -6.407 1.00 55.08 413 ARG A CA 1
ATOM 564 C C . ARG A 1 74 ? 54.119 65.944 -6.337 1.00 56.45 413 ARG A C 1
ATOM 565 O O . ARG A 1 74 ? 53.457 65.698 -7.344 1.00 55.47 413 ARG A O 1
ATOM 573 N N . VAL A 1 75 ? 53.908 65.344 -5.164 1.00 56.56 414 VAL A N 1
ATOM 574 C CA . VAL A 1 75 ? 52.762 64.433 -4.934 1.00 54.84 414 VAL A CA 1
ATOM 575 C C . VAL A 1 75 ? 51.485 65.138 -4.448 1.00 54.93 414 VAL A C 1
ATOM 576 O O . VAL A 1 75 ? 50.447 64.489 -4.283 1.00 57.01 414 VAL A O 1
ATOM 580 N N . LYS A 1 76 ? 51.575 66.445 -4.195 1.00 53.96 415 LYS A N 1
ATOM 581 C CA . LYS A 1 76 ? 50.419 67.302 -3.895 1.00 56.67 415 LYS A CA 1
ATOM 582 C C . LYS A 1 76 ? 49.742 66.947 -2.567 1.00 54.35 415 LYS A C 1
ATOM 583 O O . LYS A 1 76 ? 48.522 66.744 -2.501 1.00 53.93 415 LYS A O 1
ATOM 589 N N . ILE A 1 77 ? 50.561 66.886 -1.516 1.00 53.10 416 ILE A N 1
ATOM 590 C CA . ILE A 1 77 ? 50.101 66.668 -0.133 1.00 51.62 416 ILE A CA 1
ATOM 591 C C . ILE A 1 77 ? 49.069 67.706 0.306 1.00 51.12 416 ILE A C 1
ATOM 592 O O . ILE A 1 77 ? 48.122 67.368 1.017 1.00 50.08 416 ILE A O 1
ATOM 597 N N . GLU A 1 78 ? 49.255 68.955 -0.121 1.00 52.27 417 GLU A N 1
ATOM 598 C CA . GLU A 1 78 ? 48.331 70.055 0.208 1.00 53.11 417 GLU A CA 1
ATOM 599 C C . GLU A 1 78 ? 46.850 69.779 -0.124 1.00 52.69 417 GLU A C 1
ATOM 600 O O . GLU A 1 78 ? 45.964 70.286 0.574 1.00 54.78 417 GLU A O 1
ATOM 606 N N . SER A 1 79 ? 46.596 68.974 -1.161 1.00 50.38 418 SER A N 1
ATOM 607 C CA . SER A 1 79 ? 45.231 68.599 -1.574 1.00 51.80 418 SER A CA 1
ATOM 608 C C . SER A 1 79 ? 44.945 67.084 -1.500 1.00 49.55 418 SER A C 1
ATOM 609 O O . SER A 1 79 ? 43.946 66.615 -2.051 1.00 51.60 418 SER A O 1
ATOM 612 N N . ALA A 1 80 ? 45.805 66.325 -0.817 1.00 46.71 419 ALA A N 1
ATOM 613 C CA . ALA A 1 80 ? 45.613 64.888 -0.651 1.00 44.69 419 ALA A CA 1
ATOM 614 C C . ALA A 1 80 ? 44.564 64.638 0.421 1.00 43.14 419 ALA A C 1
ATOM 615 O O . ALA A 1 80 ? 44.488 65.379 1.405 1.00 42.03 419 ALA A O 1
ATOM 617 N N . ASP A 1 81 ? 43.755 63.599 0.222 1.00 42.62 420 ASP A N 1
ATOM 618 C CA . ASP A 1 81 ? 42.715 63.236 1.189 1.00 45.12 420 ASP A CA 1
ATOM 619 C C . ASP A 1 81 ? 43.346 62.704 2.482 1.00 43.65 420 ASP A C 1
ATOM 620 O O . ASP A 1 81 ? 42.849 62.970 3.575 1.00 44.32 420 ASP A O 1
ATOM 625 N N . ALA A 1 82 ? 44.436 61.956 2.340 1.00 41.01 421 ALA A N 1
ATOM 626 C CA . ALA A 1 82 ? 45.193 61.459 3.488 1.00 39.38 421 ALA A CA 1
ATOM 627 C C . ALA A 1 82 ? 46.596 61.056 3.076 1.00 37.24 421 ALA A C 1
ATOM 628 O O . ALA A 1 82 ? 46.856 60.797 1.899 1.00 35.87 421 ALA A O 1
ATOM 630 N N . CYS A 1 83 ? 47.497 61.026 4.054 1.00 35.66 422 CYS A N 1
ATOM 631 C CA . CYS A 1 83 ? 48.807 60.413 3.885 1.00 35.01 422 CYS A CA 1
ATOM 632 C C . CYS A 1 83 ? 48.919 59.208 4.825 1.00 33.42 422 CYS A C 1
ATOM 633 O O . CYS A 1 83 ? 48.753 59.351 6.033 1.00 31.43 422 CYS A O 1
ATOM 636 N N . LEU A 1 84 ? 49.173 58.031 4.260 1.00 32.52 423 LEU A N 1
ATOM 637 C CA . LEU A 1 84 ? 49.294 56.799 5.020 1.00 33.34 423 LEU A CA 1
ATOM 638 C C . LEU A 1 84 ? 50.771 56.424 5.102 1.00 32.82 423 LEU A C 1
ATOM 639 O O . LEU A 1 84 ? 51.475 56.451 4.086 1.00 31.71 423 LEU A O 1
ATOM 644 N N . ILE A 1 85 ? 51.233 56.073 6.302 1.00 31.57 424 ILE A N 1
ATOM 645 C CA . ILE A 1 85 ? 52.640 55.730 6.526 1.00 30.90 424 ILE A CA 1
ATOM 646 C C . ILE A 1 85 ? 52.711 54.277 6.971 1.00 31.02 424 ILE A C 1
ATOM 647 O O . ILE A 1 85 ? 52.251 53.931 8.067 1.00 30.04 424 ILE A O 1
ATOM 652 N N . LEU A 1 86 ? 53.268 53.433 6.105 1.00 29.07 425 LEU A N 1
ATOM 653 C CA . LEU A 1 86 ? 53.467 52.025 6.398 1.00 30.22 425 LEU A CA 1
ATOM 654 C C . LEU A 1 86 ? 54.790 51.842 7.117 1.00 30.93 425 LEU A C 1
ATOM 655 O O . LEU A 1 86 ? 55.819 52.359 6.667 1.00 27.90 425 LEU A O 1
ATOM 660 N N . ALA A 1 87 ? 54.764 51.098 8.218 1.00 31.72 426 ALA A N 1
ATOM 661 C CA . ALA A 1 87 ? 55.966 50.818 8.990 1.00 33.24 426 ALA A CA 1
ATOM 662 C C . ALA A 1 87 ? 56.632 49.548 8.485 1.00 35.89 426 ALA A C 1
ATOM 663 O O . ALA A 1 87 ? 55.973 48.655 7.929 1.00 34.94 426 ALA A O 1
ATOM 665 N N . ASN A 1 88 ? 57.947 49.484 8.667 1.00 36.52 427 ASN A N 1
ATOM 666 C CA . ASN A 1 88 ? 58.681 48.237 8.529 1.00 38.51 427 ASN A CA 1
ATOM 667 C C . ASN A 1 88 ? 58.460 47.446 9.810 1.00 39.96 427 ASN A C 1
ATOM 668 O O . ASN A 1 88 ? 59.180 47.615 10.799 1.00 37.70 427 ASN A O 1
ATOM 673 N N . LYS A 1 89 ? 57.460 46.565 9.766 1.00 42.08 428 LYS A N 1
ATOM 674 C CA . LYS A 1 89 ? 56.969 45.863 10.952 1.00 43.51 428 LYS A CA 1
ATOM 675 C C . LYS A 1 89 ? 58.007 44.903 11.553 1.00 45.74 428 LYS A C 1
ATOM 676 O O . LYS A 1 89 ? 57.992 44.644 12.762 1.00 45.17 428 LYS A O 1
ATOM 682 N N . TYR A 1 90 ? 58.913 44.402 10.713 1.00 47.00 429 TYR A N 1
ATOM 683 C CA . TYR A 1 90 ? 59.904 43.406 11.120 1.00 50.74 429 TYR A CA 1
ATOM 684 C C . TYR A 1 90 ? 61.297 44.002 11.426 1.00 51.79 429 TYR A C 1
ATOM 685 O O . TYR A 1 90 ? 62.239 43.251 11.653 1.00 55.02 429 TYR A O 1
ATOM 694 N N . CYS A 1 91 ? 61.406 45.337 11.474 1.00 50.73 430 CYS A N 1
ATOM 695 C CA . CYS A 1 91 ? 62.652 46.053 11.817 1.00 48.37 430 CYS A CA 1
ATOM 696 C C . CYS A 1 91 ? 63.318 45.479 13.068 1.00 46.89 430 CYS A C 1
ATOM 697 O O . CYS A 1 91 ? 62.641 45.191 14.056 1.00 49.57 430 CYS A O 1
ATOM 700 N N . ALA A 1 92 ? 64.641 45.341 13.031 1.00 43.97 431 ALA A N 1
ATOM 701 C CA . ALA A 1 92 ? 65.405 44.861 14.193 1.00 41.89 431 ALA A CA 1
ATOM 702 C C . ALA A 1 92 ? 65.402 45.853 15.372 1.00 39.71 431 ALA A C 1
ATOM 703 O O . ALA A 1 92 ? 65.577 45.443 16.519 1.00 39.48 431 ALA A O 1
ATOM 705 N N . ASP A 1 93 ? 65.190 47.143 15.082 1.00 37.66 432 ASP A N 1
ATOM 706 C CA . ASP A 1 93 ? 65.197 48.232 16.072 1.00 36.63 432 ASP A CA 1
ATOM 707 C C . ASP A 1 93 ? 63.853 48.999 15.975 1.00 35.04 432 ASP A C 1
ATOM 708 O O . ASP A 1 93 ? 63.760 50.007 15.265 1.00 32.43 432 ASP A O 1
ATOM 713 N N . PRO A 1 94 ? 62.805 48.519 16.677 1.00 33.72 433 PRO A N 1
ATOM 714 C CA . PRO A 1 94 ? 61.501 49.191 16.613 1.00 32.20 433 PRO A CA 1
ATOM 715 C C . PRO A 1 94 ? 61.504 50.666 17.037 1.00 30.78 433 PRO A C 1
ATOM 716 O O . PRO A 1 94 ? 60.812 51.467 16.405 1.00 29.56 433 PRO A O 1
ATOM 720 N N . ASP A 1 95 ? 62.278 51.029 18.064 1.00 29.84 434 ASP A N 1
ATOM 721 C CA . ASP A 1 95 ? 62.405 52.440 18.466 1.00 30.84 434 ASP A CA 1
ATOM 722 C C . ASP A 1 95 ? 62.931 53.344 17.333 1.00 30.43 434 ASP A C 1
ATOM 723 O O . ASP A 1 95 ? 62.440 54.455 17.137 1.00 29.48 434 ASP A O 1
ATOM 728 N N . ALA A 1 96 ? 63.913 52.851 16.589 1.00 30.00 435 ALA A N 1
ATOM 729 C CA . ALA A 1 96 ? 64.459 53.587 15.452 1.00 29.66 435 ALA A CA 1
ATOM 730 C C . ALA A 1 96 ? 63.425 53.714 14.329 1.00 28.16 435 ALA A C 1
ATOM 731 O O . ALA A 1 96 ? 63.296 54.773 13.723 1.00 26.51 435 ALA A O 1
ATOM 733 N N . GLU A 1 97 ? 62.698 52.637 14.060 1.00 28.60 436 GLU A N 1
ATOM 734 C CA . GLU A 1 97 ? 61.648 52.656 13.039 1.00 29.28 436 GLU A CA 1
ATOM 735 C C . GLU A 1 97 ? 60.537 53.633 13.408 1.00 28.17 436 GLU A C 1
ATOM 736 O O . GLU A 1 97 ? 60.120 54.441 12.571 1.00 27.70 436 GLU A O 1
ATOM 742 N N . ASP A 1 98 ? 60.067 53.567 14.652 1.00 26.15 437 ASP A N 1
ATOM 743 C CA . ASP A 1 98 ? 59.043 54.504 15.129 1.00 26.14 437 ASP A CA 1
ATOM 744 C C . ASP A 1 98 ? 59.510 55.964 15.064 1.00 26.21 437 ASP A C 1
ATOM 745 O O . ASP A 1 98 ? 58.767 56.836 14.594 1.00 23.55 437 ASP A O 1
ATOM 750 N N . ALA A 1 99 ? 60.738 56.223 15.509 1.00 26.41 438 ALA A N 1
ATOM 751 C CA . ALA A 1 99 ? 61.301 57.567 15.423 1.00 26.28 438 ALA A CA 1
ATOM 752 C C . ALA A 1 99 ? 61.341 58.063 13.973 1.00 25.84 438 ALA A C 1
ATOM 753 O O . ALA A 1 99 ? 61.006 59.214 13.719 1.00 27.08 438 ALA A O 1
ATOM 755 N N . SER A 1 100 ? 61.713 57.199 13.029 1.00 28.01 439 SER A N 1
ATOM 756 C CA . SER A 1 100 ? 61.755 57.596 11.617 1.00 30.47 439 SER A CA 1
ATOM 757 C C . SER A 1 100 ? 60.359 57.965 11.102 1.00 29.79 439 SER A C 1
ATOM 758 O O . SER A 1 100 ? 60.203 58.922 10.346 1.00 28.27 439 SER A O 1
ATOM 761 N N . ASN A 1 101 ? 59.337 57.242 11.558 1.00 28.40 440 ASN A N 1
ATOM 762 C CA . ASN A 1 101 ? 57.963 57.554 11.157 1.00 28.14 440 ASN A CA 1
ATOM 763 C C . ASN A 1 101 ? 57.372 58.760 11.872 1.00 26.69 440 ASN A C 1
ATOM 764 O O . ASN A 1 101 ? 56.634 59.529 11.258 1.00 24.52 440 ASN A O 1
ATOM 769 N N . ILE A 1 102 ? 57.729 58.971 13.136 1.00 26.13 441 ILE A N 1
ATOM 770 C CA . ILE A 1 102 ? 57.380 60.229 13.813 1.00 26.41 441 ILE A CA 1
ATOM 771 C C . ILE A 1 102 ? 57.983 61.426 13.052 1.00 27.77 441 ILE A C 1
ATOM 772 O O . ILE A 1 102 ? 57.309 62.447 12.841 1.00 28.12 441 ILE A O 1
ATOM 777 N N . MET A 1 103 ? 59.238 61.295 12.628 1.00 28.80 442 MET A N 1
ATOM 778 C CA . MET A 1 103 ? 59.878 62.332 11.807 1.00 30.04 442 MET A CA 1
ATOM 779 C C . MET A 1 103 ? 59.126 62.576 10.491 1.00 30.07 442 MET A C 1
ATOM 780 O O . MET A 1 103 ? 58.986 63.727 10.067 1.00 29.09 442 MET A O 1
ATOM 785 N N . ARG A 1 104 ? 58.635 61.507 9.862 1.00 29.39 443 ARG A N 1
ATOM 786 C CA . ARG A 1 104 ? 57.793 61.653 8.672 1.00 30.52 443 ARG A CA 1
ATOM 787 C C . ARG A 1 104 ? 56.556 62.484 8.978 1.00 30.75 443 ARG A C 1
ATOM 788 O O . ARG A 1 104 ? 56.243 63.407 8.231 1.00 32.41 443 ARG A O 1
ATOM 796 N N . VAL A 1 105 ? 55.883 62.183 10.092 1.00 29.46 444 VAL A N 1
ATOM 797 C CA . VAL A 1 105 ? 54.674 62.901 10.476 1.00 30.23 444 VAL A CA 1
ATOM 798 C C . VAL A 1 105 ? 54.976 64.392 10.697 1.00 32.90 444 VAL A C 1
ATOM 799 O O . VAL A 1 105 ? 54.225 65.259 10.226 1.00 30.90 444 VAL A O 1
ATOM 803 N N . ILE A 1 106 ? 56.064 64.669 11.413 1.00 32.99 445 ILE A N 1
ATOM 804 C CA . ILE A 1 106 ? 56.500 66.043 11.675 1.00 35.12 445 ILE A CA 1
ATOM 805 C C . ILE A 1 106 ? 56.736 66.804 10.365 1.00 35.63 445 ILE A C 1
ATOM 806 O O . ILE A 1 106 ? 56.276 67.938 10.224 1.00 36.16 445 ILE A O 1
ATOM 811 N N . SER A 1 107 ? 57.431 66.175 9.418 1.00 36.99 446 SER A N 1
ATOM 812 C CA . SER A 1 107 ? 57.704 66.794 8.121 1.00 39.41 446 SER A CA 1
ATOM 813 C C . SER A 1 107 ? 56.415 67.057 7.334 1.00 40.44 446 SER A C 1
ATOM 814 O O . SER A 1 107 ? 56.204 68.159 6.814 1.00 39.42 446 SER A O 1
ATOM 817 N N . ILE A 1 108 ? 55.550 66.048 7.264 1.00 38.37 447 ILE A N 1
ATOM 818 C CA . ILE A 1 108 ? 54.293 66.172 6.520 1.00 36.95 447 ILE A CA 1
ATOM 819 C C . ILE A 1 108 ? 53.432 67.291 7.119 1.00 38.03 447 ILE A C 1
ATOM 820 O O . ILE A 1 108 ? 52.954 68.164 6.389 1.00 39.07 447 ILE A O 1
ATOM 825 N N . LYS A 1 109 ? 53.262 67.273 8.438 1.00 37.17 448 LYS A N 1
ATOM 826 C CA . LYS A 1 109 ? 52.473 68.279 9.146 1.00 39.26 448 LYS A CA 1
ATOM 827 C C . LYS A 1 109 ? 53.045 69.717 9.080 1.00 42.11 448 LYS A C 1
ATOM 828 O O . LYS A 1 109 ? 52.280 70.685 9.097 1.00 40.65 448 LYS A O 1
ATOM 834 N N . ASN A 1 110 ? 54.371 69.849 9.054 1.00 43.91 449 ASN A N 1
ATOM 835 C CA . ASN A 1 110 ? 55.023 71.147 8.816 1.00 47.42 449 ASN A CA 1
ATOM 836 C C . ASN A 1 110 ? 54.655 71.729 7.450 1.00 47.77 449 ASN A C 1
ATOM 837 O O . ASN A 1 110 ? 54.423 72.931 7.332 1.00 50.55 449 ASN A O 1
ATOM 842 N N . TYR A 1 111 ? 54.619 70.872 6.431 1.00 47.26 450 TYR A N 1
ATOM 843 C CA . TYR A 1 111 ? 54.276 71.284 5.075 1.00 49.16 450 TYR A CA 1
ATOM 844 C C . TYR A 1 111 ? 52.804 71.695 4.955 1.00 50.93 450 TYR A C 1
ATOM 845 O O . TYR A 1 111 ? 52.497 72.724 4.351 1.00 49.64 450 TYR A O 1
ATOM 854 N N . HIS A 1 112 ? 51.908 70.891 5.529 1.00 48.80 451 HIS A N 1
ATOM 855 C CA . HIS A 1 112 ? 50.473 71.151 5.457 1.00 49.09 451 HIS A CA 1
ATOM 856 C C . HIS A 1 112 ? 49.765 70.614 6.714 1.00 46.59 451 HIS A C 1
ATOM 857 O O . HIS A 1 112 ? 49.349 69.462 6.732 1.00 44.51 451 HIS A O 1
ATOM 864 N N . PRO A 1 113 ? 49.632 71.450 7.767 1.00 44.97 452 PRO A N 1
ATOM 865 C CA . PRO A 1 113 ? 49.098 71.033 9.074 1.00 44.84 452 PRO A CA 1
ATOM 866 C C . PRO A 1 113 ? 47.785 70.245 9.083 1.00 46.28 452 PRO A C 1
ATOM 867 O O . PRO A 1 113 ? 47.599 69.390 9.952 1.00 44.02 452 PRO A O 1
ATOM 871 N N . LYS A 1 114 ? 46.887 70.525 8.142 1.00 46.87 453 LYS A N 1
ATOM 872 C CA . LYS A 1 114 ? 45.554 69.915 8.158 1.00 48.50 453 LYS A CA 1
ATOM 873 C C . LYS A 1 114 ? 45.434 68.590 7.389 1.00 45.18 453 LYS A C 1
ATOM 874 O O . LYS A 1 114 ? 44.355 68.016 7.346 1.00 45.90 453 LYS A O 1
ATOM 880 N N . ILE A 1 115 ? 46.528 68.105 6.801 1.00 42.25 454 ILE A N 1
ATOM 881 C CA . ILE A 1 115 ? 46.558 66.773 6.174 1.00 42.23 454 ILE A CA 1
ATOM 882 C C . ILE A 1 115 ? 46.225 65.681 7.209 1.00 40.51 454 ILE A C 1
ATOM 883 O O . ILE A 1 115 ? 46.760 65.683 8.312 1.00 38.45 454 ILE A O 1
ATOM 888 N N . ARG A 1 116 ? 45.318 64.779 6.849 1.00 38.13 455 ARG A N 1
ATOM 889 C CA . ARG A 1 116 ? 44.980 63.644 7.706 1.00 36.06 455 ARG A CA 1
ATOM 890 C C . ARG A 1 116 ? 46.078 62.603 7.537 1.00 32.68 455 ARG A C 1
ATOM 891 O O . ARG A 1 116 ? 46.418 62.238 6.415 1.00 31.56 455 ARG A O 1
ATOM 899 N N . ILE A 1 117 ? 46.645 62.140 8.643 1.00 32.38 456 ILE A N 1
ATOM 900 C CA . ILE A 1 117 ? 47.703 61.133 8.593 1.00 31.10 456 ILE A CA 1
ATOM 901 C C . ILE A 1 117 ? 47.252 59.871 9.325 1.00 30.22 456 ILE A C 1
ATOM 902 O O . ILE A 1 117 ? 46.716 59.956 10.418 1.00 26.92 456 ILE A O 1
ATOM 907 N N . ILE A 1 118 ? 47.489 58.716 8.707 1.00 30.21 457 ILE A N 1
ATOM 908 C CA . ILE A 1 118 ? 47.297 57.424 9.352 1.00 31.14 457 ILE A CA 1
ATOM 909 C C . ILE A 1 118 ? 48.642 56.729 9.330 1.00 29.96 457 ILE A C 1
ATOM 910 O O . ILE A 1 118 ? 49.194 56.505 8.258 1.00 29.96 457 ILE A O 1
ATOM 915 N N . THR A 1 119 ? 49.174 56.395 10.506 1.00 28.93 458 THR A N 1
ATOM 916 C CA . THR A 1 119 ? 50.503 55.778 10.602 1.00 29.02 458 THR A CA 1
ATOM 917 C C . THR A 1 119 ? 50.480 54.550 11.494 1.00 28.78 458 THR A C 1
ATOM 918 O O . THR A 1 119 ? 49.728 54.490 12.471 1.00 28.84 458 THR A O 1
ATOM 922 N N . GLN A 1 120 ? 51.315 53.580 11.151 1.00 27.81 459 GLN A N 1
ATOM 923 C CA . GLN A 1 120 ? 51.580 52.459 12.022 1.00 29.36 459 GLN A CA 1
ATOM 924 C C . GLN A 1 120 ? 52.692 52.863 12.989 1.00 30.61 459 GLN A C 1
ATOM 925 O O . GLN A 1 120 ? 53.589 53.627 12.623 1.00 30.72 459 GLN A O 1
ATOM 931 N N . MET A 1 121 ? 52.593 52.370 14.219 1.00 28.54 460 MET A N 1
ATOM 932 C CA . MET A 1 121 ? 53.611 52.507 15.255 1.00 29.41 460 MET A CA 1
ATOM 933 C C . MET A 1 121 ? 53.836 51.113 15.828 1.00 29.63 460 MET A C 1
ATOM 934 O O . MET A 1 121 ? 52.876 50.407 16.134 1.00 30.44 460 MET A O 1
ATOM 939 N N . LEU A 1 122 ? 55.092 50.716 15.968 1.00 27.75 461 LEU A N 1
ATOM 940 C CA . LEU A 1 122 ? 55.425 49.387 16.479 1.00 28.66 461 LEU A CA 1
ATOM 941 C C . LEU A 1 122 ? 55.151 49.258 17.973 1.00 27.60 461 LEU A C 1
ATOM 942 O O . LEU A 1 122 ? 54.601 48.240 18.409 1.00 27.23 461 LEU A O 1
ATOM 947 N N . GLN A 1 123 ? 55.545 50.270 18.748 1.00 26.66 462 GLN A N 1
ATOM 948 C CA . GLN A 1 123 ? 55.494 50.202 20.207 1.00 26.97 462 GLN A CA 1
ATOM 949 C C . GLN A 1 123 ? 54.603 51.299 20.775 1.00 26.81 462 GLN A C 1
ATOM 950 O O . GLN A 1 123 ? 54.630 52.439 20.300 1.00 26.27 462 GLN A O 1
ATOM 956 N N . TYR A 1 124 ? 53.843 50.947 21.814 1.00 26.02 463 TYR A N 1
ATOM 957 C CA . TYR A 1 124 ? 52.920 51.872 22.473 1.00 27.28 463 TYR A CA 1
ATOM 958 C C . TYR A 1 124 ? 53.606 53.131 22.976 1.00 26.57 463 TYR A C 1
ATOM 959 O O . TYR A 1 124 ? 53.076 54.219 22.783 1.00 24.40 463 TYR A O 1
ATOM 968 N N . HIS A 1 125 ? 54.757 52.978 23.638 1.00 26.62 464 HIS A N 1
ATOM 969 C CA . HIS A 1 125 ? 55.488 54.140 24.190 1.00 28.33 464 HIS A CA 1
ATOM 970 C C . HIS A 1 125 ? 55.868 55.181 23.129 1.00 28.55 464 HIS A C 1
ATOM 971 O O . HIS A 1 125 ? 55.909 56.363 23.433 1.00 30.83 464 HIS A O 1
ATOM 978 N N . ASN A 1 126 ? 56.108 54.763 21.886 1.00 28.73 465 ASN A N 1
ATOM 979 C CA . ASN A 1 126 ? 56.384 55.723 20.799 1.00 29.41 465 ASN A CA 1
ATOM 980 C C . ASN A 1 126 ? 55.155 56.398 20.229 1.00 31.15 465 ASN A C 1
ATOM 981 O O . ASN A 1 126 ? 55.202 57.577 19.868 1.00 28.29 465 ASN A O 1
ATOM 986 N N . LYS A 1 127 ? 54.061 55.639 20.137 1.00 34.92 466 LYS A N 1
ATOM 987 C CA . LYS A 1 127 ? 52.744 56.183 19.789 1.00 37.79 466 LYS A CA 1
ATOM 988 C C . LYS A 1 127 ? 52.470 57.450 20.598 1.00 37.95 466 LYS A C 1
ATOM 989 O O . LYS A 1 127 ? 52.032 58.468 20.060 1.00 36.02 466 LYS A O 1
ATOM 995 N N . ALA A 1 128 ? 52.791 57.394 21.886 1.00 41.90 467 ALA A N 1
ATOM 996 C CA . ALA A 1 128 ? 52.592 58.523 22.802 1.00 42.74 467 ALA A CA 1
ATOM 997 C C . ALA A 1 128 ? 53.298 59.820 22.414 1.00 42.61 467 ALA A C 1
ATOM 998 O O . ALA A 1 128 ? 52.794 60.900 22.735 1.00 44.02 467 ALA A O 1
ATOM 1000 N N . HIS A 1 129 ? 54.438 59.731 21.720 1.00 40.77 468 HIS A N 1
ATOM 1001 C CA . HIS A 1 129 ? 55.153 60.935 21.254 1.00 39.26 468 HIS A CA 1
ATOM 1002 C C . HIS A 1 129 ? 54.390 61.772 20.227 1.00 39.43 468 HIS A C 1
ATOM 1003 O O . HIS A 1 129 ? 54.644 62.976 20.117 1.00 39.09 468 HIS A O 1
ATOM 1010 N N . LEU A 1 130 ? 53.466 61.158 19.476 1.00 36.80 469 LEU A N 1
ATOM 1011 C CA . LEU A 1 130 ? 52.669 61.901 18.482 1.00 35.61 469 LEU A CA 1
ATOM 1012 C C . LEU A 1 130 ? 51.822 63.033 19.090 1.00 38.21 469 LEU A C 1
ATOM 1013 O O . LEU A 1 130 ? 51.538 64.026 18.408 1.00 37.68 469 LEU A O 1
ATOM 1018 N N . LEU A 1 131 ? 51.436 62.887 20.360 1.00 39.76 470 LEU A N 1
ATOM 1019 C CA . LEU A 1 131 ? 50.672 63.917 21.085 1.00 43.53 470 LEU A CA 1
ATOM 1020 C C . LEU A 1 131 ? 51.426 65.240 21.299 1.00 46.48 470 LEU A C 1
ATOM 1021 O O . LEU A 1 131 ? 50.797 66.269 21.542 1.00 47.69 470 LEU A O 1
ATOM 1026 N N . ASN A 1 132 ? 52.757 65.211 21.214 1.00 45.30 471 ASN A N 1
ATOM 1027 C CA . ASN A 1 132 ? 53.572 66.427 21.292 1.00 46.04 471 ASN A CA 1
ATOM 1028 C C . ASN A 1 132 ? 53.746 67.155 19.964 1.00 45.78 471 ASN A C 1
ATOM 1029 O O . ASN A 1 132 ? 54.411 68.178 19.916 1.00 46.11 471 ASN A O 1
ATOM 1034 N N . ILE A 1 133 ? 53.166 66.631 18.886 1.00 45.50 472 ILE A N 1
ATOM 1035 C CA . ILE A 1 133 ? 53.147 67.324 17.602 1.00 45.16 472 ILE A CA 1
ATOM 1036 C C . ILE A 1 133 ? 51.884 68.199 17.624 1.00 48.20 472 ILE A C 1
ATOM 1037 O O . ILE A 1 133 ? 50.777 67.656 17.687 1.00 46.26 472 ILE A O 1
ATOM 1042 N N . PRO A 1 134 ? 52.040 69.548 17.607 1.00 51.24 473 PRO A N 1
ATOM 1043 C CA . PRO A 1 134 ? 50.883 70.454 17.772 1.00 52.21 473 PRO A CA 1
ATOM 1044 C C . PRO A 1 134 ? 49.705 70.174 16.836 1.00 49.88 473 PRO A C 1
ATOM 1045 O O . PRO A 1 134 ? 48.555 70.160 17.279 1.00 52.88 473 PRO A O 1
ATOM 1049 N N . SER A 1 135 ? 50.003 69.935 15.563 1.00 46.75 474 SER A N 1
ATOM 1050 C CA . SER A 1 135 ? 48.973 69.702 14.553 1.00 46.48 474 SER A CA 1
ATOM 1051 C C . SER A 1 135 ? 48.460 68.249 14.468 1.00 43.85 474 SER A C 1
ATOM 1052 O O . SER A 1 135 ? 47.599 67.957 13.629 1.00 42.36 474 SER A O 1
ATOM 1055 N N . TRP A 1 136 ? 48.985 67.342 15.298 1.00 41.00 475 TRP A N 1
ATOM 1056 C CA . TRP A 1 136 ? 48.434 65.990 15.395 1.00 39.84 475 TRP A CA 1
ATOM 1057 C C . TRP A 1 136 ? 47.085 66.070 16.096 1.00 41.80 475 TRP A C 1
ATOM 1058 O O . TRP A 1 136 ? 47.009 66.446 17.265 1.00 43.73 475 TRP A O 1
ATOM 1069 N N . ASN A 1 137 ? 46.047 65.736 15.348 1.00 42.03 476 ASN A N 1
ATOM 1070 C CA . ASN A 1 137 ? 44.669 65.905 15.848 1.00 44.37 476 ASN A CA 1
ATOM 1071 C C . ASN A 1 137 ? 43.893 64.606 15.697 1.00 43.85 476 ASN A C 1
ATOM 1072 O O . ASN A 1 137 ? 43.261 64.440 14.686 1.00 39.10 476 ASN A O 1
ATOM 1077 N N . TRP A 1 138 ? 43.872 63.784 16.738 1.00 48.04 477 TRP A N 1
ATOM 1078 C CA . TRP A 1 138 ? 43.137 62.499 16.667 1.00 54.34 477 TRP A CA 1
ATOM 1079 C C . TRP A 1 138 ? 41.632 62.731 16.511 1.00 55.19 477 TRP A C 1
ATOM 1080 O O . TRP A 1 138 ? 40.997 61.938 15.850 1.00 55.32 477 TRP A O 1
ATOM 1091 N N . LYS A 1 139 ? 41.101 63.797 17.098 1.00 57.47 478 LYS A N 1
ATOM 1092 C CA . LYS A 1 139 ? 39.661 64.136 16.968 1.00 59.52 478 LYS A CA 1
ATOM 1093 C C . LYS A 1 139 ? 39.290 64.399 15.505 1.00 57.85 478 LYS A C 1
ATOM 1094 O O . LYS A 1 139 ? 38.150 64.128 15.168 1.00 59.10 478 LYS A O 1
ATOM 1100 N N . GLU A 1 140 ? 40.186 64.989 14.711 1.00 55.52 479 GLU A N 1
ATOM 1101 C CA . GLU A 1 140 ? 39.951 65.297 13.274 1.00 53.93 479 GLU A CA 1
ATOM 1102 C C . GLU A 1 140 ? 40.483 64.184 12.341 1.00 48.47 479 GLU A C 1
ATOM 1103 O O . GLU A 1 140 ? 40.711 64.496 11.185 1.00 49.69 479 GLU A O 1
ATOM 1109 N N . GLY A 1 141 ? 40.689 62.945 12.801 1.00 41.68 480 GLY A N 1
ATOM 1110 C CA . GLY A 1 141 ? 41.069 61.851 11.887 1.00 37.60 480 GLY A CA 1
ATOM 1111 C C . GLY A 1 141 ? 42.524 61.398 11.805 1.00 34.48 480 GLY A C 1
ATOM 1112 O O . GLY A 1 141 ? 42.827 60.481 11.043 1.00 32.24 480 GLY A O 1
ATOM 1113 N N . ASP A 1 142 ? 43.434 62.026 12.549 1.00 32.49 481 ASP A N 1
ATOM 1114 C CA . ASP A 1 142 ? 44.819 61.539 12.614 1.00 32.54 481 ASP A CA 1
ATOM 1115 C C . ASP A 1 142 ? 44.845 60.288 13.482 1.00 32.66 481 ASP A C 1
ATOM 1116 O O . ASP A 1 142 ? 44.408 60.325 14.631 1.00 34.48 481 ASP A O 1
ATOM 1121 N N . ASP A 1 143 ? 45.335 59.190 12.916 1.00 32.15 482 ASP A N 1
ATOM 1122 C CA . ASP A 1 143 ? 45.237 57.864 13.538 1.00 32.96 482 ASP A CA 1
ATOM 1123 C C . ASP A 1 143 ? 46.618 57.217 13.620 1.00 31.41 482 ASP A C 1
ATOM 1124 O O . ASP A 1 143 ? 47.391 57.272 12.660 1.00 30.03 482 ASP A O 1
ATOM 1129 N N . ALA A 1 144 ? 46.905 56.591 14.756 1.00 29.48 483 ALA A N 1
ATOM 1130 C CA . ALA A 1 144 ? 48.095 55.765 14.931 1.00 30.27 483 ALA A CA 1
ATOM 1131 C C . ALA A 1 144 ? 47.654 54.335 15.223 1.00 29.78 483 ALA A C 1
ATOM 1132 O O . ALA A 1 144 ? 46.964 54.095 16.202 1.00 30.04 483 ALA 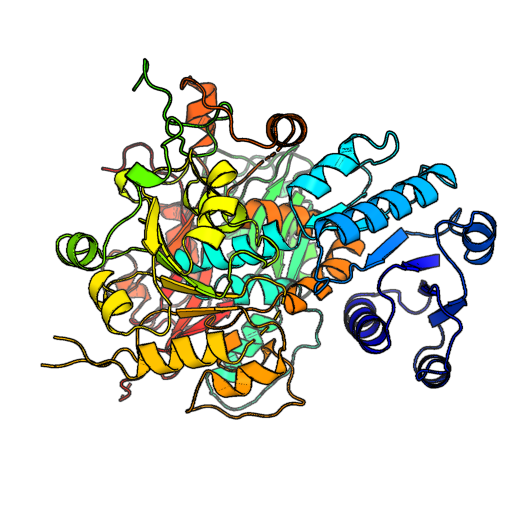A O 1
ATOM 1134 N N . ILE A 1 145 ? 48.034 53.399 14.365 1.00 27.81 484 ILE A N 1
ATOM 1135 C CA . ILE A 1 145 ? 47.721 51.989 14.558 1.00 28.18 484 ILE A CA 1
ATOM 1136 C C . ILE A 1 145 ? 48.931 51.349 15.239 1.00 27.72 484 ILE A C 1
ATOM 1137 O O . ILE A 1 145 ? 49.993 51.168 14.610 1.00 27.05 484 ILE A O 1
ATOM 1142 N N . CYS A 1 146 ? 48.794 51.042 16.523 1.00 25.91 485 CYS A N 1
ATOM 1143 C CA . CYS A 1 146 ? 49.925 50.512 17.294 1.00 25.85 485 CYS A CA 1
ATOM 1144 C C . CYS A 1 146 ? 49.931 48.994 17.271 1.00 25.89 485 CYS A C 1
ATOM 1145 O O . CYS A 1 146 ? 49.039 48.338 17.838 1.00 25.11 485 CYS A O 1
ATOM 1148 N N . LEU A 1 147 ? 50.951 48.439 16.624 1.00 26.46 486 LEU A N 1
ATOM 1149 C CA . LEU A 1 147 ? 50.999 47.011 16.330 1.00 27.71 486 LEU A CA 1
ATOM 1150 C C . LEU A 1 147 ? 51.194 46.137 17.583 1.00 27.65 486 LEU A C 1
ATOM 1151 O O . LEU A 1 147 ? 50.549 45.093 17.700 1.00 27.00 486 LEU A O 1
ATOM 1156 N N . ALA A 1 148 ? 52.060 46.550 18.506 1.00 25.63 487 ALA A N 1
ATOM 1157 C CA . ALA A 1 148 ? 52.238 45.799 19.764 1.00 26.73 487 ALA A CA 1
ATOM 1158 C C . ALA A 1 148 ? 50.945 45.803 20.589 1.00 25.70 487 ALA A C 1
ATOM 1159 O O . ALA A 1 148 ? 50.531 44.770 21.118 1.00 24.36 487 ALA A O 1
ATOM 1161 N N . GLU A 1 149 ? 50.318 46.971 20.675 1.00 24.88 488 GLU A N 1
ATOM 1162 C CA . GLU A 1 149 ? 49.081 47.143 21.445 1.00 26.23 488 GLU A CA 1
ATOM 1163 C C . GLU A 1 149 ? 47.971 46.239 20.917 1.00 25.47 488 GLU A C 1
ATOM 1164 O O . GLU A 1 149 ? 47.332 45.518 21.682 1.00 25.56 488 GLU A O 1
ATOM 1170 N N . LEU A 1 150 ? 47.768 46.268 19.606 1.00 25.20 489 LEU A N 1
ATOM 1171 C CA . LEU A 1 150 ? 46.687 45.514 18.978 1.00 25.95 489 LEU A CA 1
ATOM 1172 C C . LEU A 1 150 ? 46.984 44.031 18.880 1.00 26.78 489 LEU A C 1
ATOM 1173 O O . LEU A 1 150 ? 46.131 43.212 19.227 1.00 24.71 489 LEU A O 1
ATOM 1178 N N . LYS A 1 151 ? 48.180 43.658 18.432 1.00 26.36 490 LYS A N 1
ATOM 1179 C CA . LYS A 1 151 ? 48.449 42.231 18.280 1.00 28.22 490 LYS A CA 1
ATOM 1180 C C . LYS A 1 151 ? 48.348 41.504 19.632 1.00 26.10 490 LYS A C 1
ATOM 1181 O O . LYS A 1 151 ? 47.735 40.448 19.720 1.00 25.08 490 LYS A O 1
ATOM 1187 N N . LEU A 1 152 ? 48.926 42.080 20.681 1.00 25.85 491 LEU A N 1
ATOM 1188 C CA . LEU A 1 152 ? 48.935 41.409 21.978 1.00 26.18 491 LEU A CA 1
ATOM 1189 C C . LEU A 1 152 ? 47.591 41.547 22.693 1.00 24.98 491 LEU A C 1
ATOM 1190 O O . LEU A 1 152 ? 47.226 40.690 23.513 1.00 24.75 491 LEU A O 1
ATOM 1195 N N . GLY A 1 153 ? 46.846 42.601 22.365 1.00 23.57 492 GLY A N 1
ATOM 1196 C CA . GLY A 1 153 ? 45.448 42.714 22.768 1.00 23.91 492 GLY A CA 1
ATOM 1197 C C . GLY A 1 153 ? 44.543 41.653 22.166 1.00 24.01 492 GLY A C 1
ATOM 1198 O O . GLY A 1 153 ? 43.719 41.050 22.868 1.00 23.54 492 GLY A O 1
ATOM 1199 N N . PHE A 1 154 ? 44.678 41.424 20.865 1.00 23.39 493 PHE A N 1
ATOM 1200 C CA . PHE A 1 154 ? 43.922 40.362 20.197 1.00 24.30 493 PHE A CA 1
ATOM 1201 C C . PHE A 1 154 ? 44.202 39.013 20.869 1.00 25.60 493 PHE A C 1
ATOM 1202 O O . PHE A 1 154 ? 43.286 38.227 21.117 1.00 24.85 493 PHE A O 1
ATOM 1210 N N . ILE A 1 155 ? 45.479 38.769 21.164 1.00 25.13 494 ILE A N 1
ATOM 1211 C CA . ILE A 1 155 ? 45.905 37.538 21.813 1.00 25.75 494 ILE A CA 1
ATOM 1212 C C . ILE A 1 155 ? 45.381 37.457 23.242 1.00 24.91 494 ILE A C 1
ATOM 1213 O O . ILE A 1 155 ? 44.878 36.403 23.644 1.00 26.32 494 ILE A O 1
ATOM 1218 N N . ALA A 1 156 ? 45.469 38.559 23.989 1.00 23.36 495 ALA A N 1
ATOM 1219 C CA . ALA A 1 156 ? 44.959 38.615 25.357 1.00 24.23 495 ALA A CA 1
ATOM 1220 C C . ALA A 1 156 ? 43.485 38.207 25.442 1.00 25.23 495 ALA A C 1
ATOM 1221 O O . ALA A 1 156 ? 43.117 37.380 26.269 1.00 25.40 495 ALA A O 1
ATOM 1223 N N . GLN A 1 157 ? 42.654 38.771 24.570 1.00 26.48 496 GLN A N 1
ATOM 1224 C CA . GLN A 1 157 ? 41.219 38.503 24.611 1.00 27.52 496 GLN A CA 1
ATOM 1225 C C . GLN A 1 157 ? 40.936 37.067 24.191 1.00 27.72 496 GLN A C 1
ATOM 1226 O O . GLN A 1 157 ? 39.965 36.462 24.656 1.00 27.08 496 GLN A O 1
ATOM 1232 N N . SER A 1 158 ? 41.791 36.515 23.335 1.00 27.27 497 SER A N 1
ATOM 1233 C CA . SER A 1 158 ? 41.728 35.100 22.993 1.00 27.88 497 SER A CA 1
ATOM 1234 C C . SER A 1 158 ? 42.067 34.133 24.148 1.00 27.70 497 SER A C 1
ATOM 1235 O O . SER A 1 158 ? 41.674 32.967 24.104 1.00 26.66 497 SER A O 1
ATOM 1238 N N . CYS A 1 159 ? 42.775 34.607 25.175 1.00 26.82 498 CYS A N 1
ATOM 1239 C CA . CYS A 1 159 ? 42.936 33.838 26.419 1.00 28.31 498 CYS A CA 1
ATOM 1240 C C . CYS A 1 159 ? 41.627 33.764 27.231 1.00 29.26 498 CYS A C 1
ATOM 1241 O O . CYS A 1 159 ? 41.468 32.882 28.063 1.00 30.21 498 CYS A O 1
ATOM 1244 N N . LEU A 1 160 ? 40.709 34.697 26.988 1.00 29.95 499 LEU A N 1
ATOM 1245 C CA . LEU A 1 160 ? 39.376 34.703 27.607 1.00 31.50 499 LEU A CA 1
ATOM 1246 C C . LEU A 1 160 ? 38.363 33.962 26.747 1.00 31.79 499 LEU A C 1
ATOM 1247 O O . LEU A 1 160 ? 37.476 33.292 27.265 1.00 32.77 499 LEU A O 1
ATOM 1252 N N . ALA A 1 161 ? 38.483 34.079 25.430 1.00 29.69 500 ALA A N 1
ATOM 1253 C CA . ALA A 1 161 ? 37.603 33.350 24.523 1.00 28.85 500 ALA A CA 1
ATOM 1254 C C . ALA A 1 161 ? 38.373 32.974 23.279 1.00 27.83 500 ALA A C 1
ATOM 1255 O O . ALA A 1 161 ? 38.505 33.798 22.370 1.00 27.13 500 ALA A O 1
ATOM 1257 N N . GLN A 1 162 ? 38.874 31.741 23.217 1.00 28.06 501 GLN A N 1
ATOM 1258 C CA . GLN A 1 162 ? 39.725 31.362 22.086 1.00 29.22 501 GLN A CA 1
ATOM 1259 C C . GLN A 1 162 ? 38.930 31.494 20.793 1.00 29.12 501 GLN A C 1
ATOM 1260 O O . GLN A 1 162 ? 37.736 31.174 20.744 1.00 29.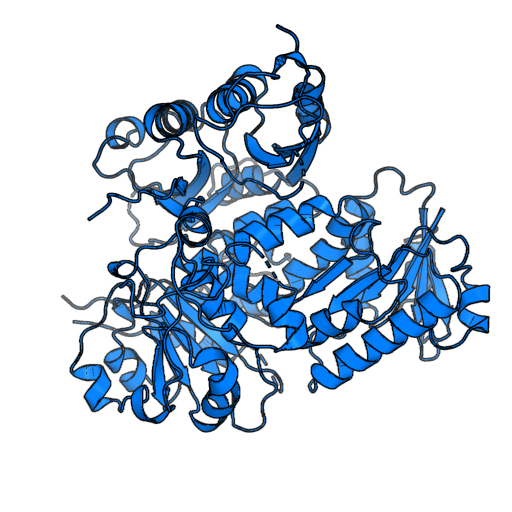20 501 GLN A O 1
ATOM 1266 N N . GLY A 1 163 ? 39.602 32.002 19.770 1.00 27.16 502 GLY A N 1
ATOM 1267 C CA . GLY A 1 163 ? 38.970 32.340 18.519 1.00 28.34 502 GLY A CA 1
ATOM 1268 C C . GLY A 1 163 ? 38.635 33.803 18.365 1.00 27.45 502 GLY A C 1
ATOM 1269 O O . GLY A 1 163 ? 38.369 34.229 17.254 1.00 29.63 502 GLY A O 1
ATOM 1270 N N . LEU A 1 164 ? 38.643 34.589 19.445 1.00 28.13 503 LEU A N 1
ATOM 1271 C CA . LEU A 1 164 ? 38.286 36.007 19.323 1.00 28.85 503 LEU A CA 1
ATOM 1272 C C . LEU A 1 164 ? 39.198 36.761 18.360 1.00 28.37 503 LEU A C 1
ATOM 1273 O O . LEU A 1 164 ? 38.718 37.623 17.615 1.00 26.99 503 LEU A O 1
ATOM 1278 N N . SER A 1 165 ? 40.497 36.442 18.371 1.00 26.81 504 SER A N 1
ATOM 1279 C CA . SER A 1 165 ? 41.461 37.091 17.463 1.00 27.26 504 SER A CA 1
ATOM 1280 C C . SER A 1 165 ? 41.076 36.902 16.004 1.00 28.27 504 SER A C 1
ATOM 1281 O O . SER A 1 165 ? 41.175 37.831 15.197 1.00 28.10 504 SER A O 1
ATOM 1284 N N . THR A 1 166 ? 40.626 35.696 15.676 1.00 27.95 505 THR A N 1
ATOM 1285 C CA . THR A 1 166 ? 40.145 35.377 14.340 1.00 28.41 505 THR A CA 1
ATOM 1286 C C . THR A 1 166 ? 38.872 36.141 13.999 1.00 29.20 505 THR A C 1
ATOM 1287 O O . THR A 1 166 ? 38.757 36.720 12.914 1.00 29.66 505 THR A O 1
ATOM 1291 N N . MET A 1 167 ? 37.921 36.155 14.918 1.00 31.16 506 MET A N 1
ATOM 1292 C CA . MET A 1 167 ? 36.665 36.843 14.655 1.00 34.27 506 MET A CA 1
ATOM 1293 C C . MET A 1 167 ? 36.872 38.321 14.366 1.00 33.76 506 MET A C 1
ATOM 1294 O O . MET A 1 167 ? 36.331 38.844 13.400 1.00 33.03 506 MET A O 1
ATOM 1299 N N . LEU A 1 168 ? 37.656 38.987 15.208 1.00 35.26 507 LEU A N 1
ATOM 1300 C CA . LEU A 1 168 ? 37.899 40.423 15.044 1.00 35.44 507 LEU A CA 1
ATOM 1301 C C . LEU A 1 168 ? 38.638 40.700 13.761 1.00 35.92 507 LEU A C 1
ATOM 1302 O O . LEU A 1 168 ? 38.252 41.594 13.001 1.00 34.56 507 LEU A O 1
ATOM 1307 N N . ALA A 1 169 ? 39.674 39.910 13.493 1.00 35.66 508 ALA A N 1
ATOM 1308 C CA . ALA A 1 169 ? 40.429 40.041 12.256 1.00 36.52 508 ALA A CA 1
ATOM 1309 C C . ALA A 1 169 ? 39.516 39.954 11.038 1.00 36.94 508 ALA A C 1
ATOM 1310 O O . ALA A 1 169 ? 39.612 40.774 10.118 1.00 39.56 508 ALA A O 1
ATOM 1312 N N . ASN A 1 170 ? 38.632 38.961 11.036 1.00 36.16 509 ASN A N 1
ATOM 1313 C CA . ASN A 1 170 ? 37.709 38.768 9.918 1.00 35.18 509 ASN A CA 1
ATOM 1314 C C . ASN A 1 170 ? 36.632 39.855 9.782 1.00 34.17 509 ASN A C 1
ATOM 1315 O O . ASN A 1 170 ? 36.059 39.974 8.717 1.00 37.72 509 ASN A O 1
ATOM 1320 N N . LEU A 1 171 ? 36.378 40.647 10.828 1.00 34.09 510 LEU A N 1
ATOM 1321 C CA . LEU A 1 171 ? 35.471 41.806 10.744 1.00 34.99 510 LEU A CA 1
ATOM 1322 C C . LEU A 1 171 ? 36.001 43.020 9.979 1.00 38.42 510 LEU A C 1
ATOM 1323 O O . LEU A 1 171 ? 35.226 43.933 9.672 1.00 38.92 510 LEU A O 1
ATOM 1328 N N . PHE A 1 172 ? 37.302 43.056 9.706 1.00 37.79 511 PHE A N 1
ATOM 1329 C CA . PHE A 1 172 ? 37.878 44.062 8.817 1.00 39.71 511 PHE A CA 1
ATOM 1330 C C . PHE A 1 172 ? 38.762 43.424 7.731 1.00 42.35 511 PHE A C 1
ATOM 1331 O O . PHE A 1 172 ? 39.615 44.085 7.154 1.00 43.10 511 PHE A O 1
ATOM 1339 N N . SER A 1 173 ? 38.531 42.141 7.442 1.00 49.43 512 SER A N 1
ATOM 1340 C CA . SER A 1 173 ? 39.132 41.478 6.291 1.00 55.25 512 SER A CA 1
ATOM 1341 C C . SER A 1 173 ? 38.358 41.983 5.098 1.00 60.27 512 SER A C 1
ATOM 1342 O O . SER A 1 173 ? 37.129 41.915 5.085 1.00 65.28 512 SER A O 1
ATOM 1345 N N . MET A 1 174 ? 39.067 42.508 4.112 1.00 66.24 513 MET A N 1
ATOM 1346 C CA . MET A 1 174 ? 38.431 43.123 2.959 1.00 71.84 513 MET A CA 1
ATOM 1347 C C . MET A 1 174 ? 38.596 42.187 1.786 1.00 72.87 513 MET A C 1
ATOM 1348 O O . MET A 1 174 ? 39.488 42.369 0.959 1.00 74.08 513 MET A O 1
ATOM 1353 N N . ARG A 1 175 ? 37.810 41.116 1.825 1.00 71.79 514 ARG A N 1
ATOM 1354 C CA . ARG A 1 175 ? 37.857 40.108 0.745 1.00 74.20 514 ARG A CA 1
ATOM 1355 C C . ARG A 1 175 ? 36.423 39.792 0.310 1.00 75.92 514 ARG A C 1
ATOM 1356 O O . ARG A 1 175 ? 35.499 40.108 1.061 1.00 74.19 514 ARG A O 1
ATOM 1364 N N . SER A 1 176 ? 36.271 39.263 -0.903 1.00 81.21 515 SER A N 1
ATOM 1365 C CA . SER A 1 176 ? 34.951 38.902 -1.484 1.00 84.06 515 SER A CA 1
ATOM 1366 C C . SER A 1 176 ? 34.403 37.675 -0.755 1.00 88.86 515 SER A C 1
ATOM 1367 O O . SER A 1 176 ? 35.186 36.761 -0.478 1.00 88.60 515 SER A O 1
ATOM 1370 N N . PHE A 1 177 ? 33.094 37.633 -0.515 1.00 92.74 516 PHE A N 1
ATOM 1371 C CA . PHE A 1 177 ? 32.510 36.441 0.146 1.00 97.07 516 PHE A CA 1
ATOM 1372 C C . PHE A 1 177 ? 32.724 35.248 -0.795 1.00 100.94 516 PHE A C 1
ATOM 1373 O O . PHE A 1 177 ? 32.496 35.397 -1.992 1.00 105.81 516 PHE A O 1
ATOM 1381 N N . ILE A 1 178 ? 33.148 34.094 -0.283 1.00 102.12 517 ILE A N 1
ATOM 1382 C CA . ILE A 1 178 ? 33.342 32.922 -1.189 1.00 104.08 517 ILE A CA 1
ATOM 1383 C C . ILE A 1 178 ? 32.381 31.805 -0.768 1.00 104.79 517 ILE A C 1
ATOM 1384 O O . ILE A 1 178 ? 32.354 31.470 0.418 1.00 102.58 517 ILE A O 1
ATOM 1389 N N . LYS A 1 179 ? 31.621 31.251 -1.716 1.00 106.80 518 LYS A N 1
ATOM 1390 C CA . LYS A 1 179 ? 30.620 30.237 -1.358 1.00 107.37 518 LYS A CA 1
ATOM 1391 C C . LYS A 1 179 ? 31.111 28.819 -1.643 1.00 106.80 518 LYS A C 1
ATOM 1392 O O . LYS A 1 179 ? 31.858 28.594 -2.598 1.00 105.14 518 LYS A O 1
ATOM 1398 N N . ILE A 1 180 ? 30.685 27.876 -0.801 1.00 107.00 519 ILE A N 1
ATOM 1399 C CA . ILE A 1 180 ? 30.863 26.439 -1.049 1.00 107.04 519 ILE A CA 1
ATOM 1400 C C . ILE A 1 180 ? 29.553 25.702 -0.740 1.00 107.41 519 ILE A C 1
ATOM 1401 O O . ILE A 1 180 ? 28.844 26.051 0.208 1.00 106.15 519 ILE A O 1
ATOM 1406 N N . GLU A 1 181 ? 29.248 24.682 -1.542 1.00 108.23 520 GLU A N 1
ATOM 1407 C CA . GLU A 1 181 ? 27.930 24.027 -1.528 1.00 106.40 520 GLU A CA 1
ATOM 1408 C C . GLU A 1 181 ? 27.770 22.994 -0.408 1.00 103.59 520 GLU A C 1
ATOM 1409 O O . GLU A 1 181 ? 26.711 22.913 0.218 1.00 101.37 520 GLU A O 1
ATOM 1415 N N . GLU A 1 182 ? 28.824 22.216 -0.165 1.00 102.18 521 GLU A N 1
ATOM 1416 C CA . GLU A 1 182 ? 28.769 21.051 0.729 1.00 100.02 521 GLU A CA 1
ATOM 1417 C C . GLU A 1 182 ? 28.712 21.460 2.200 1.00 95.73 521 GLU A C 1
ATOM 1418 O O . GLU A 1 182 ? 29.258 22.501 2.578 1.00 95.97 521 GLU A O 1
ATOM 1424 N N . ASP A 1 183 ? 28.067 20.629 3.023 1.00 91.07 522 ASP A N 1
ATOM 1425 C CA . ASP A 1 183 ? 27.933 20.886 4.470 1.00 87.76 522 ASP A CA 1
ATOM 1426 C C . ASP A 1 183 ? 29.194 20.468 5.231 1.00 82.41 522 ASP A C 1
ATOM 1427 O O . ASP A 1 183 ? 29.208 19.458 5.943 1.00 82.67 522 ASP A O 1
ATOM 1432 N N . THR A 1 184 ? 30.246 21.266 5.058 1.00 73.84 523 THR A N 1
ATOM 1433 C CA . THR A 1 184 ? 31.510 21.110 5.769 1.00 67.42 523 THR A CA 1
ATOM 1434 C C . THR A 1 184 ? 31.606 22.220 6.811 1.00 61.24 523 THR A C 1
ATOM 1435 O O . THR A 1 184 ? 30.788 23.143 6.826 1.00 62.21 523 THR A O 1
ATOM 1439 N N . TRP A 1 185 ? 32.610 22.134 7.677 1.00 56.19 524 TRP A N 1
ATOM 1440 C CA . TRP A 1 185 ? 32.867 23.197 8.653 1.00 51.07 524 TRP A CA 1
ATOM 1441 C C . TRP A 1 185 ? 33.234 24.516 7.957 1.00 47.58 524 TRP A C 1
ATOM 1442 O O . TRP A 1 185 ? 32.820 25.587 8.404 1.00 45.52 524 TRP A O 1
ATOM 1453 N N . GLN A 1 186 ? 33.982 24.424 6.854 1.00 44.78 525 GLN A N 1
ATOM 1454 C CA . GLN A 1 186 ? 34.385 25.598 6.071 1.00 46.41 525 GLN A CA 1
ATOM 1455 C C . GLN A 1 186 ? 33.198 26.452 5.602 1.00 46.14 525 GLN A C 1
ATOM 1456 O O . GLN A 1 186 ? 33.307 27.678 5.541 1.00 43.71 525 GLN A O 1
ATOM 1462 N N . LYS A 1 187 ? 32.082 25.799 5.268 1.00 47.06 526 LYS A N 1
ATOM 1463 C CA . LYS A 1 187 ? 30.867 26.484 4.799 1.00 47.40 526 LYS A CA 1
ATOM 1464 C C . LYS A 1 187 ? 30.374 27.508 5.821 1.00 43.86 526 LYS A C 1
ATOM 1465 O O . LYS A 1 187 ? 30.179 28.678 5.498 1.00 42.53 526 LYS A O 1
ATOM 1471 N N . TYR A 1 188 ? 30.216 27.055 7.058 1.00 42.53 527 TYR A N 1
ATOM 1472 C CA . TYR A 1 188 ? 29.689 27.891 8.140 1.00 43.64 527 TYR A CA 1
ATOM 1473 C C . TYR A 1 188 ? 30.705 28.928 8.617 1.00 38.63 527 TYR A C 1
ATOM 1474 O O . TYR A 1 188 ? 30.330 30.052 8.956 1.00 36.90 527 TYR A O 1
ATOM 1483 N N . TYR A 1 189 ? 31.984 28.552 8.642 1.00 35.72 528 TYR A N 1
ATOM 1484 C CA . TYR A 1 189 ? 33.067 29.507 8.883 1.00 33.40 528 TYR A CA 1
ATOM 1485 C C . TYR A 1 189 ? 33.005 30.649 7.869 1.00 34.40 528 TYR A C 1
ATOM 1486 O O . TYR A 1 189 ? 33.039 31.819 8.240 1.00 32.13 528 TYR A O 1
ATOM 1495 N N . LEU A 1 190 ? 32.882 30.294 6.594 1.00 36.89 529 LEU A N 1
ATOM 1496 C CA . LEU A 1 190 ? 32.893 31.282 5.506 1.00 39.49 529 LEU A CA 1
ATOM 1497 C C . LEU A 1 190 ? 31.645 32.175 5.458 1.00 39.04 529 LEU A C 1
ATOM 1498 O O . LEU A 1 190 ? 31.740 33.340 5.077 1.00 38.97 529 LEU A O 1
ATOM 1503 N N . GLU A 1 191 ? 30.496 31.645 5.866 1.00 39.34 530 GLU A N 1
ATOM 1504 C CA . GLU A 1 191 ? 29.307 32.481 6.077 1.00 42.11 530 GLU A CA 1
ATOM 1505 C C . GLU A 1 191 ? 29.572 33.552 7.140 1.00 39.94 530 GLU A C 1
ATOM 1506 O O . GLU A 1 191 ? 29.211 34.715 6.957 1.00 39.85 530 GLU A O 1
ATOM 1512 N N . GLY A 1 192 ? 30.245 33.163 8.219 1.00 36.59 531 GLY A N 1
ATOM 1513 C CA . GLY A 1 192 ? 30.649 34.106 9.262 1.00 35.75 531 GLY A CA 1
ATOM 1514 C C . GLY A 1 192 ? 31.687 35.127 8.826 1.00 33.38 531 GLY A C 1
ATOM 1515 O O . GLY A 1 192 ? 31.639 36.271 9.258 1.00 30.59 531 GLY A O 1
ATOM 1516 N N . VAL A 1 193 ? 32.613 34.715 7.960 1.00 34.95 532 VAL A N 1
ATOM 1517 C CA . VAL A 1 193 ? 33.682 35.599 7.454 1.00 37.09 532 VAL A CA 1
ATOM 1518 C C . VAL A 1 193 ? 33.137 36.811 6.682 1.00 38.49 532 VAL A C 1
ATOM 1519 O O . VAL A 1 193 ? 33.730 37.888 6.729 1.00 37.32 532 VAL A O 1
ATOM 1523 N N . SER A 1 194 ? 32.002 36.649 6.001 1.00 38.52 533 SER A N 1
ATOM 1524 C CA . SER A 1 194 ? 31.407 37.747 5.219 1.00 40.61 533 SER A CA 1
ATOM 1525 C C . SER A 1 194 ? 30.989 38.983 6.040 1.00 39.88 533 SER A C 1
ATOM 1526 O O . SER A 1 194 ? 30.741 40.046 5.468 1.00 42.93 533 SER A O 1
ATOM 1529 N N . ASN A 1 195 ? 30.887 38.848 7.358 1.00 37.79 534 ASN A N 1
ATOM 1530 C CA . ASN A 1 195 ? 30.531 39.978 8.213 1.00 36.88 534 ASN A CA 1
ATOM 1531 C C . ASN A 1 195 ? 31.621 41.037 8.322 1.00 36.61 534 ASN A C 1
ATOM 1532 O O . ASN A 1 195 ? 32.819 40.741 8.259 1.00 36.34 534 ASN A O 1
ATOM 1537 N N . GLU A 1 196 ? 31.185 42.277 8.493 1.00 35.12 535 GLU A N 1
ATOM 1538 C CA . GLU A 1 196 ? 32.090 43.408 8.655 1.00 37.43 535 GLU A CA 1
ATOM 1539 C C . GLU A 1 196 ? 31.516 44.301 9.750 1.00 34.36 535 GLU A C 1
ATOM 1540 O O . GLU A 1 196 ? 30.340 44.179 10.098 1.00 32.07 535 GLU A O 1
ATOM 1546 N N . MET A 1 197 ? 32.344 45.177 10.307 1.00 33.33 536 MET A N 1
ATOM 1547 C CA . MET A 1 197 ? 31.879 46.169 11.262 1.00 34.04 536 MET A CA 1
ATOM 1548 C C . MET A 1 197 ? 31.533 47.470 10.547 1.00 32.70 536 MET A C 1
ATOM 1549 O O . MET A 1 197 ? 32.278 47.919 9.684 1.00 31.62 536 MET A O 1
ATOM 1554 N N . TYR A 1 198 ? 30.416 48.071 10.937 1.00 30.47 537 TYR A N 1
ATOM 1555 C CA . TYR A 1 198 ? 29.944 49.344 10.387 1.00 31.80 537 TYR A CA 1
ATOM 1556 C C . TYR A 1 198 ? 29.523 50.254 11.524 1.00 31.53 537 TYR A C 1
ATOM 1557 O O . TYR A 1 198 ? 29.252 49.786 12.637 1.00 30.78 537 TYR A O 1
ATOM 1566 N N . THR A 1 199 ? 29.473 51.554 11.253 1.00 30.74 538 THR A N 1
ATOM 1567 C CA . THR A 1 199 ? 28.818 52.483 12.159 1.00 31.72 538 THR A CA 1
ATOM 1568 C C . THR A 1 199 ? 27.678 53.178 11.444 1.00 32.28 538 THR A C 1
ATOM 1569 O O . THR A 1 199 ? 27.714 53.365 10.231 1.00 31.79 538 THR A O 1
ATOM 1573 N N . GLU A 1 200 ? 26.657 53.542 12.208 1.00 33.09 539 GLU A N 1
ATOM 1574 C CA . GLU A 1 200 ? 25.495 54.251 11.663 1.00 34.70 539 GLU A CA 1
ATOM 1575 C C . GLU A 1 200 ? 24.729 54.881 12.810 1.00 33.93 539 GLU A C 1
ATOM 1576 O O . GLU A 1 200 ? 24.677 54.325 13.909 1.00 32.80 539 GLU A O 1
ATOM 1582 N N . TYR A 1 201 ? 24.159 56.052 12.559 1.00 34.99 540 TYR A N 1
ATOM 1583 C CA . TYR A 1 201 ? 23.354 56.746 13.559 1.00 35.74 540 TYR A CA 1
ATOM 1584 C C . TYR A 1 201 ? 22.055 55.993 13.776 1.00 35.11 540 TYR A C 1
ATOM 1585 O O . TYR A 1 201 ? 21.499 55.404 12.841 1.00 34.48 540 TYR A O 1
ATOM 1594 N N . LEU A 1 202 ? 21.595 55.984 15.022 1.00 35.48 541 LEU A N 1
ATOM 1595 C CA . LEU A 1 202 ? 20.357 55.298 15.367 1.00 37.63 541 LEU A CA 1
ATOM 1596 C C . LEU A 1 202 ? 19.165 56.191 15.044 1.00 38.40 541 LEU A C 1
ATOM 1597 O O . LEU A 1 202 ? 19.217 57.404 15.251 1.00 38.92 541 LEU A O 1
ATOM 1602 N N . SER A 1 203 ? 18.099 55.580 14.541 1.00 39.26 542 SER A N 1
ATOM 1603 C CA . SER A 1 203 ? 16.832 56.282 14.310 1.00 41.15 542 SER A CA 1
ATOM 1604 C C . SER A 1 203 ? 16.358 57.034 15.548 1.00 41.82 542 SER A C 1
ATOM 1605 O O . SER A 1 203 ? 16.458 56.526 16.671 1.00 38.41 542 SER A O 1
ATOM 1608 N N . SER A 1 204 ? 15.817 58.232 15.334 1.00 42.31 543 SER A N 1
ATOM 1609 C CA . SER A 1 204 ? 15.160 59.001 16.402 1.00 42.68 543 SER A CA 1
ATOM 1610 C C . SER A 1 204 ? 14.032 58.224 17.095 1.00 41.47 543 SER A C 1
ATOM 1611 O O . SER A 1 204 ? 13.735 58.487 18.254 1.00 46.16 543 SER A O 1
ATOM 1614 N N . ALA A 1 205 ? 13.425 57.267 16.396 1.00 42.11 544 ALA A N 1
ATOM 1615 C CA . ALA A 1 205 ? 12.432 56.356 16.990 1.00 44.60 544 ALA A CA 1
ATOM 1616 C C . ALA A 1 205 ? 12.956 55.457 18.125 1.00 44.94 544 ALA A C 1
ATOM 1617 O O . ALA A 1 205 ? 12.153 54.897 18.869 1.00 46.83 544 ALA A O 1
ATOM 1619 N N . PHE A 1 206 ? 14.278 55.291 18.229 1.00 44.17 545 PHE A N 1
ATOM 1620 C CA . PHE A 1 206 ? 14.909 54.568 19.346 1.00 42.00 545 PHE A CA 1
ATOM 1621 C C . PHE A 1 206 ? 15.214 55.434 20.567 1.00 42.61 545 PHE A C 1
ATOM 1622 O O . PHE A 1 206 ? 15.567 54.899 21.620 1.00 41.87 545 PHE A O 1
ATOM 1630 N N . VAL A 1 207 ? 15.087 56.754 20.443 1.00 42.73 546 VAL A N 1
ATOM 1631 C CA . VAL A 1 207 ? 15.483 57.668 21.517 1.00 44.03 546 VAL A CA 1
ATOM 1632 C C . VAL A 1 207 ? 14.619 57.406 22.752 1.00 45.46 546 VAL A C 1
ATOM 1633 O O . VAL A 1 207 ? 13.416 57.184 22.633 1.00 45.75 546 VAL A O 1
ATOM 1637 N N . GLY A 1 208 ? 15.256 57.383 23.924 1.00 46.59 547 GLY A N 1
ATOM 1638 C CA . GLY A 1 208 ? 14.578 57.076 25.187 1.00 46.91 547 GLY A CA 1
ATOM 1639 C C . GLY A 1 208 ? 14.536 55.601 25.556 1.00 45.77 547 GLY A C 1
ATOM 1640 O O . GLY A 1 208 ? 14.367 55.273 26.725 1.00 48.13 547 GLY A O 1
ATOM 1641 N N . LEU A 1 209 ? 14.684 54.707 24.579 1.00 44.07 548 LEU A N 1
ATOM 1642 C CA . LEU A 1 209 ? 14.721 53.269 24.844 1.00 42.60 548 LEU A CA 1
ATOM 1643 C C . LEU A 1 209 ? 16.111 52.843 25.320 1.00 41.48 548 LEU A C 1
ATOM 1644 O O . LEU A 1 209 ? 17.104 53.526 25.052 1.00 38.08 548 LEU A O 1
ATOM 1649 N N . SER A 1 210 ? 16.164 51.720 26.036 1.00 38.36 549 SER A N 1
ATOM 1650 C CA . SER A 1 210 ? 17.424 51.187 26.567 1.00 37.46 549 SER A CA 1
ATOM 1651 C C . SER A 1 210 ? 18.238 50.488 25.481 1.00 34.21 549 SER A C 1
ATOM 1652 O O . SER A 1 210 ? 17.682 49.998 24.497 1.00 34.10 549 SER A O 1
ATOM 1655 N N . PHE A 1 211 ? 19.550 50.394 25.679 1.00 35.32 550 PHE A N 1
ATOM 1656 C CA . PHE A 1 211 ? 20.397 49.685 24.706 1.00 32.91 550 PHE A CA 1
ATOM 1657 C C . PHE A 1 211 ? 19.901 48.255 24.468 1.00 32.92 550 PHE A C 1
ATOM 1658 O O . PHE A 1 211 ? 19.699 47.864 23.312 1.00 32.96 550 PHE A O 1
ATOM 1666 N N . PRO A 1 212 ? 19.671 47.477 25.548 1.00 33.28 551 PRO A N 1
ATOM 1667 C CA . PRO A 1 212 ? 19.169 46.111 25.357 1.00 34.12 551 PRO A CA 1
ATOM 1668 C C . PRO A 1 212 ? 17.886 46.006 24.526 1.00 33.03 551 PRO A C 1
ATOM 1669 O O . PRO A 1 212 ? 17.770 45.106 23.699 1.00 33.16 551 PRO A O 1
ATOM 1673 N N . THR A 1 213 ? 16.947 46.925 24.738 1.00 33.50 552 THR A N 1
ATOM 1674 C CA . THR A 1 213 ? 15.703 46.966 23.957 1.00 35.07 552 THR A CA 1
ATOM 1675 C C . THR A 1 213 ? 16.000 47.239 22.482 1.00 33.05 552 THR A C 1
ATOM 1676 O O . THR A 1 213 ? 15.541 46.505 21.603 1.00 34.39 552 THR A O 1
ATOM 1680 N N . VAL A 1 214 ? 16.805 48.263 22.223 1.00 33.44 553 VAL A N 1
ATOM 1681 C CA . VAL A 1 214 ? 17.137 48.654 20.849 1.00 34.31 553 VAL A CA 1
ATOM 1682 C C . VAL A 1 214 ? 17.952 47.546 20.162 1.00 33.63 553 VAL A C 1
ATOM 1683 O O . VAL A 1 214 ? 17.696 47.200 19.001 1.00 32.37 553 VAL A O 1
ATOM 1687 N N . CYS A 1 215 ? 18.902 46.970 20.902 1.00 33.25 554 CYS A N 1
ATOM 1688 C CA . CYS A 1 215 ? 19.704 45.843 20.420 1.00 31.06 554 CYS A CA 1
ATOM 1689 C C . CYS A 1 215 ? 18.835 44.655 20.019 1.00 31.38 554 CYS A C 1
ATOM 1690 O O . CYS A 1 215 ? 19.041 44.052 18.961 1.00 29.62 554 CYS A O 1
ATOM 1693 N N . GLU A 1 216 ? 17.839 44.325 20.839 1.00 33.10 555 GLU A N 1
ATOM 1694 C CA . GLU A 1 216 ? 16.921 43.245 20.490 1.00 35.40 555 GLU A CA 1
ATOM 1695 C C . GLU A 1 216 ? 16.076 43.575 19.258 1.00 34.32 555 GLU A C 1
ATOM 1696 O O . GLU A 1 216 ? 15.902 42.720 18.392 1.00 34.56 555 GLU A O 1
ATOM 1702 N N . LEU A 1 217 ? 15.550 44.794 19.189 1.00 35.51 556 LEU A N 1
ATOM 1703 C CA . LEU A 1 217 ? 14.799 45.238 17.996 1.00 38.37 556 LEU A CA 1
ATOM 1704 C C . LEU A 1 217 ? 15.653 45.144 16.733 1.00 36.80 556 LEU A C 1
ATOM 1705 O O . LEU A 1 217 ? 15.208 44.616 15.717 1.00 35.43 556 LEU A O 1
ATOM 1710 N N . CYS A 1 218 ? 16.894 45.624 16.805 1.00 36.96 557 CYS A N 1
ATOM 1711 C CA . CYS A 1 218 ? 17.810 45.498 15.660 1.00 35.81 557 CYS A CA 1
ATOM 1712 C C . CYS A 1 218 ? 18.013 44.049 15.248 1.00 34.77 557 CYS A C 1
ATOM 1713 O O . CYS A 1 218 ? 17.956 43.719 14.063 1.00 35.90 557 CYS A O 1
ATOM 1716 N N . PHE A 1 219 ? 18.224 43.178 16.227 1.00 34.99 558 PHE A N 1
ATOM 1717 C CA . PHE A 1 219 ? 18.440 41.756 15.951 1.00 35.66 558 PHE A CA 1
ATOM 1718 C C . PHE A 1 219 ? 17.220 41.080 15.316 1.00 35.75 558 PHE A C 1
ATOM 1719 O O . PHE A 1 219 ? 17.337 40.442 14.278 1.00 36.47 558 PHE A O 1
ATOM 1727 N N . VAL A 1 220 ? 16.059 41.225 15.943 1.00 38.36 559 VAL A N 1
ATOM 1728 C CA . VAL A 1 220 ? 14.851 40.504 15.515 1.00 40.30 559 VAL A CA 1
ATOM 1729 C C . VAL A 1 220 ? 14.218 41.129 14.267 1.00 41.48 559 VAL A C 1
ATOM 1730 O O . VAL A 1 220 ? 13.999 40.438 13.273 1.00 42.08 559 VAL A O 1
ATOM 1734 N N . LYS A 1 221 ? 13.946 42.430 14.313 1.00 43.72 560 LYS A N 1
ATOM 1735 C CA . LYS A 1 221 ? 13.232 43.112 13.224 1.00 44.70 560 LYS A CA 1
ATOM 1736 C C . LYS A 1 221 ? 14.117 43.460 12.026 1.00 43.58 560 LYS A C 1
ATOM 1737 O O . LYS A 1 221 ? 13.658 43.391 10.890 1.00 43.80 560 LYS A O 1
ATOM 1743 N N . LEU A 1 222 ? 15.375 43.834 12.270 1.00 41.68 561 LEU A N 1
ATOM 1744 C CA . LEU A 1 222 ? 16.270 44.304 11.197 1.00 39.81 561 LEU A CA 1
ATOM 1745 C C . LEU A 1 222 ? 17.376 43.330 10.785 1.00 39.91 561 LEU A C 1
ATOM 1746 O O . LEU A 1 222 ? 18.049 43.565 9.783 1.00 39.89 561 LEU A O 1
ATOM 1751 N N . LYS A 1 223 ? 17.562 42.248 11.544 1.00 41.63 562 LYS A N 1
ATOM 1752 C CA . LYS A 1 223 ? 18.658 41.290 11.315 1.00 41.44 562 LYS A CA 1
ATOM 1753 C C . LYS A 1 223 ? 20.032 41.973 11.316 1.00 38.44 562 LYS A C 1
ATOM 1754 O O . LYS A 1 223 ? 20.895 41.672 10.491 1.00 37.30 562 LYS A O 1
ATOM 1760 N N . LEU A 1 224 ? 20.193 42.906 12.259 1.00 37.82 563 LEU A N 1
ATOM 1761 C CA . LEU A 1 224 ? 21.433 43.623 12.518 1.00 37.71 563 LEU A CA 1
ATOM 1762 C C . LEU A 1 224 ? 21.896 43.319 13.937 1.00 36.02 563 LEU A C 1
ATOM 1763 O O . LEU A 1 224 ? 21.084 43.325 14.865 1.00 36.07 563 LEU A O 1
ATOM 1768 N N . LEU A 1 225 ? 23.196 43.079 14.091 1.00 34.77 564 LEU A N 1
ATOM 1769 C CA . LEU A 1 225 ? 23.828 42.886 15.391 1.00 32.38 564 LEU A CA 1
ATOM 1770 C C . LEU A 1 225 ? 24.472 44.203 15.809 1.00 32.66 564 LEU A C 1
ATOM 1771 O O . LEU A 1 225 ? 25.476 44.614 15.216 1.00 33.49 564 LEU A O 1
ATOM 1776 N N . MET A 1 226 ? 23.894 44.866 16.814 1.00 31.76 565 MET A N 1
ATOM 1777 C CA . MET A 1 226 ? 24.450 46.099 17.365 1.00 31.88 565 MET A CA 1
ATOM 1778 C C . MET A 1 226 ? 25.216 45.747 18.627 1.00 30.98 565 MET A C 1
ATOM 1779 O O . MET A 1 226 ? 24.649 45.165 19.545 1.00 31.30 565 MET A O 1
ATOM 1784 N N . ILE A 1 227 ? 26.487 46.135 18.673 1.00 29.99 566 ILE A N 1
ATOM 1785 C CA . ILE A 1 227 ? 27.387 45.758 19.770 1.00 29.58 566 ILE A CA 1
ATOM 1786 C C . ILE A 1 227 ? 27.794 46.911 20.677 1.00 28.68 566 ILE A C 1
ATOM 1787 O O . ILE A 1 227 ? 28.282 46.677 21.779 1.00 28.41 566 ILE A O 1
ATOM 1792 N N . ALA A 1 228 ? 27.621 48.147 20.221 1.00 27.25 567 ALA A N 1
ATOM 1793 C CA . ALA A 1 228 ? 28.105 49.307 20.967 1.00 27.90 567 ALA A CA 1
ATOM 1794 C C . ALA A 1 228 ? 27.442 50.592 20.503 1.00 29.03 567 ALA A C 1
ATOM 1795 O O . ALA A 1 228 ? 26.866 50.660 19.410 1.00 28.56 567 ALA A O 1
ATOM 1797 N N . ILE A 1 229 ? 27.520 51.600 21.358 1.00 30.30 568 ILE A N 1
ATOM 1798 C CA . ILE A 1 229 ? 27.063 52.937 21.029 1.00 32.73 568 ILE A CA 1
ATOM 1799 C C . ILE A 1 229 ? 28.071 53.976 21.493 1.00 35.34 568 ILE A C 1
ATOM 1800 O O . ILE A 1 229 ? 28.907 53.712 22.376 1.00 34.04 568 ILE A O 1
ATOM 1805 N N . GLU A 1 230 ? 27.980 55.155 20.884 1.00 37.41 569 GLU A N 1
ATOM 1806 C CA . GLU A 1 230 ? 28.712 56.329 21.332 1.00 41.81 569 GLU A CA 1
ATOM 1807 C C . GLU A 1 230 ? 27.797 57.555 21.282 1.00 44.81 569 GLU A C 1
ATOM 1808 O O . GLU A 1 230 ? 27.206 57.839 20.239 1.00 43.54 569 GLU A O 1
ATOM 1814 N N . TYR A 1 231 ? 27.685 58.265 22.405 1.00 48.50 570 TYR A N 1
ATOM 1815 C CA . TYR A 1 231 ? 26.966 59.541 22.458 1.00 51.97 570 TYR A CA 1
ATOM 1816 C C . TYR A 1 231 ? 27.837 60.633 21.849 1.00 52.10 570 TYR A C 1
ATOM 1817 O O . TYR A 1 231 ? 27.379 61.755 21.650 1.00 58.72 570 TYR A O 1
ATOM 1826 N N . SER A 1 238 ? 33.081 62.196 24.268 1.00 69.07 577 SER A N 1
ATOM 1827 C CA . SER A 1 238 ? 32.367 60.899 24.040 1.00 65.95 577 SER A CA 1
ATOM 1828 C C . SER A 1 238 ? 33.317 59.716 24.091 1.00 62.30 577 SER A C 1
ATOM 1829 O O . SER A 1 238 ? 34.475 59.827 23.685 1.00 63.54 577 SER A O 1
ATOM 1832 N N . ARG A 1 239 ? 32.821 58.596 24.610 1.00 56.58 578 ARG A N 1
ATOM 1833 C CA . ARG A 1 239 ? 33.530 57.324 24.554 1.00 54.02 578 ARG A CA 1
ATOM 1834 C C . ARG A 1 239 ? 32.581 56.209 24.122 1.00 45.74 578 ARG A C 1
ATOM 1835 O O . ARG A 1 239 ? 31.361 56.375 24.123 1.00 42.90 578 ARG A O 1
ATOM 1843 N N . ILE A 1 240 ? 33.157 55.083 23.725 1.00 40.59 579 ILE A N 1
ATOM 1844 C CA . ILE A 1 240 ? 32.379 53.970 23.216 1.00 38.82 579 ILE A CA 1
ATOM 1845 C C . ILE A 1 240 ? 31.924 53.081 24.381 1.00 38.55 579 ILE A C 1
ATOM 1846 O O . ILE A 1 240 ? 32.746 52.592 25.156 1.00 40.71 579 ILE A O 1
ATOM 1851 N N . LEU A 1 241 ? 30.614 52.895 24.506 1.00 35.62 580 LEU A N 1
ATOM 1852 C CA . LEU A 1 241 ? 30.048 51.961 25.486 1.00 34.97 580 LEU A CA 1
ATOM 1853 C C . LEU A 1 241 ? 29.770 50.643 24.775 1.00 32.52 580 LEU A C 1
ATOM 1854 O O . LEU A 1 241 ? 28.941 50.583 23.856 1.00 30.70 580 LEU A O 1
ATOM 1859 N N . ILE A 1 242 ? 30.483 49.594 25.174 1.00 31.25 581 ILE A N 1
ATOM 1860 C CA . ILE A 1 242 ? 30.321 48.280 24.552 1.00 31.94 581 ILE A CA 1
ATOM 1861 C C . ILE A 1 242 ? 29.274 47.503 25.348 1.00 31.34 581 ILE A C 1
ATOM 1862 O O . ILE A 1 242 ? 29.471 47.234 26.524 1.00 31.65 581 ILE A O 1
ATOM 1867 N N . ASN A 1 243 ? 28.167 47.149 24.697 1.00 29.87 582 ASN A N 1
ATOM 1868 C CA . ASN A 1 243 ? 27.050 46.439 25.341 1.00 29.76 582 ASN A CA 1
ATOM 1869 C C . ASN A 1 243 ? 26.645 47.018 26.709 1.00 29.85 582 ASN A C 1
ATOM 1870 O O . ASN A 1 243 ? 26.719 46.324 27.741 1.00 29.70 582 ASN A O 1
ATOM 1875 N N . PRO A 1 244 ? 26.246 48.301 26.731 1.00 30.58 583 PRO A N 1
ATOM 1876 C CA . PRO A 1 244 ? 25.809 48.905 27.991 1.00 30.94 583 PRO A CA 1
ATOM 1877 C C . PRO A 1 244 ? 24.469 48.304 28.425 1.00 31.94 583 PRO A C 1
ATOM 1878 O O . PRO A 1 244 ? 23.701 47.827 27.575 1.00 31.13 583 PRO A O 1
ATOM 1882 N N . GLY A 1 245 ? 24.213 48.324 29.732 1.00 33.28 584 GLY A N 1
ATOM 1883 C CA . GLY A 1 245 ? 23.061 47.654 30.323 1.00 34.76 584 GLY A CA 1
ATOM 1884 C C . GLY A 1 245 ? 21.760 48.436 30.261 1.00 36.65 584 GLY A C 1
ATOM 1885 O O . GLY A 1 245 ? 21.682 49.491 29.618 1.00 35.76 584 GLY A O 1
ATOM 1886 N N . ASN A 1 246 ? 20.753 47.904 30.962 1.00 38.96 585 ASN A N 1
ATOM 1887 C CA . ASN A 1 246 ? 19.364 48.423 30.965 1.00 41.29 585 ASN A CA 1
ATOM 1888 C C . ASN A 1 246 ? 19.229 49.905 31.273 1.00 41.90 585 ASN A C 1
ATOM 1889 O O . ASN A 1 246 ? 18.327 50.560 30.749 1.00 42.50 585 ASN A O 1
ATOM 1894 N N . HIS A 1 247 ? 20.103 50.425 32.133 1.00 43.52 586 HIS A N 1
ATOM 1895 C CA . HIS A 1 247 ? 20.008 51.819 32.577 1.00 47.87 586 HIS A CA 1
ATOM 1896 C C . HIS A 1 247 ? 20.482 52.835 31.541 1.00 46.85 586 HIS A C 1
ATOM 1897 O O . HIS A 1 247 ? 20.194 54.019 31.677 1.00 45.39 586 HIS A O 1
ATOM 1904 N N . LEU A 1 248 ? 21.194 52.391 30.508 1.00 46.04 587 LEU A N 1
ATOM 1905 C CA . LEU A 1 248 ? 21.662 53.312 29.473 1.00 45.97 587 LEU A CA 1
ATOM 1906 C C . LEU A 1 248 ? 20.651 53.427 28.332 1.00 42.84 587 LEU A C 1
ATOM 1907 O O . LEU A 1 248 ? 20.342 52.445 27.657 1.00 40.73 587 LEU A O 1
ATOM 1912 N N . LYS A 1 249 ? 20.130 54.642 28.155 1.00 43.21 588 LYS A N 1
ATOM 1913 C CA . LYS A 1 249 ? 19.090 54.935 27.173 1.00 43.97 588 LYS A CA 1
ATOM 1914 C C . LYS A 1 249 ? 19.686 55.661 25.980 1.00 43.97 588 LYS A C 1
ATOM 1915 O O . LYS A 1 249 ? 20.585 56.486 26.140 1.00 45.38 588 LYS A O 1
ATOM 1921 N N . ILE A 1 250 ? 19.137 55.387 24.800 1.00 44.42 589 ILE A N 1
ATOM 1922 C CA . ILE A 1 250 ? 19.593 56.007 23.559 1.00 46.07 589 ILE A CA 1
ATOM 1923 C C . ILE A 1 250 ? 19.169 57.475 23.554 1.00 47.53 589 ILE A C 1
ATOM 1924 O O . ILE A 1 250 ? 18.003 57.782 23.811 1.00 46.43 589 ILE A O 1
ATOM 1929 N N . GLN A 1 251 ? 20.123 58.362 23.274 1.00 48.29 590 GLN A N 1
ATOM 1930 C CA . GLN A 1 251 ? 19.877 59.805 23.160 1.00 50.70 590 GLN A CA 1
ATOM 1931 C C . GLN A 1 251 ? 19.862 60.210 21.690 1.00 49.56 590 GLN A C 1
ATOM 1932 O O . GLN A 1 251 ? 20.183 59.399 20.818 1.00 44.64 590 GLN A O 1
ATOM 1938 N N . GLU A 1 252 ? 19.483 61.458 21.408 1.00 49.43 591 GLU A N 1
ATOM 1939 C CA . GLU A 1 252 ? 19.481 61.951 20.024 1.00 49.42 591 GLU A CA 1
ATOM 1940 C C . GLU A 1 252 ? 20.919 61.984 19.511 1.00 44.43 591 GLU A C 1
ATOM 1941 O O . GLU A 1 252 ? 21.835 62.358 20.244 1.00 44.89 591 GLU A O 1
ATOM 1947 N N . GLY A 1 253 ? 21.110 61.568 18.265 1.00 41.49 592 GLY A N 1
ATOM 1948 C CA . GLY A 1 253 ? 22.433 61.557 17.649 1.00 40.09 592 GLY A CA 1
ATOM 1949 C C . GLY A 1 253 ? 23.386 60.534 18.254 1.00 37.78 592 GLY A C 1
ATOM 1950 O O . GLY A 1 253 ? 24.582 60.802 18.381 1.00 38.71 592 GLY A O 1
ATOM 1951 N N . THR A 1 254 ? 22.861 59.376 18.645 1.00 35.95 593 THR A N 1
ATOM 1952 C CA . THR A 1 254 ? 23.701 58.277 19.123 1.00 35.30 593 THR A CA 1
ATOM 1953 C C . THR A 1 254 ? 24.220 57.507 17.915 1.00 33.42 593 THR A C 1
ATOM 1954 O O . THR A 1 254 ? 23.444 57.157 17.025 1.00 32.78 593 THR A O 1
ATOM 1958 N N . LEU A 1 255 ? 25.530 57.257 17.886 1.00 32.62 594 LEU A N 1
ATOM 1959 C CA . LEU A 1 255 ? 26.147 56.432 16.846 1.00 31.68 594 LEU A CA 1
ATOM 1960 C C . LEU A 1 255 ? 26.166 54.981 17.315 1.00 31.13 594 LEU A C 1
ATOM 1961 O O . LEU A 1 255 ? 26.608 54.697 18.426 1.00 30.60 594 LEU A O 1
ATOM 1966 N N . GLY A 1 256 ? 25.689 54.078 16.470 1.00 30.59 595 GLY A N 1
ATOM 1967 C CA . GLY A 1 256 ? 25.712 52.650 16.733 1.00 30.35 595 GLY A CA 1
ATOM 1968 C C . GLY A 1 256 ? 26.831 51.964 15.974 1.00 29.50 595 GLY A C 1
ATOM 1969 O O . GLY A 1 256 ? 27.213 52.402 14.872 1.00 28.35 595 GLY A O 1
ATOM 1970 N N . PHE A 1 257 ? 27.358 50.899 16.576 1.00 28.14 596 PHE A N 1
ATOM 1971 C CA . PHE A 1 257 ? 28.375 50.043 15.977 1.00 27.66 596 PHE A CA 1
ATOM 1972 C C . PHE A 1 257 ? 27.730 48.698 15.709 1.00 28.48 596 PHE A C 1
ATOM 1973 O O . PHE A 1 257 ? 27.144 48.086 16.620 1.00 28.80 596 PHE A O 1
ATOM 1981 N N . PHE A 1 258 ? 27.842 48.231 14.470 1.00 28.23 597 PHE A N 1
ATOM 1982 C CA . PHE A 1 258 ? 27.108 47.067 14.007 1.00 28.49 597 PHE A CA 1
ATOM 1983 C C . PHE A 1 258 ? 28.018 46.059 13.351 1.00 29.87 597 PHE A C 1
ATOM 1984 O O . PHE A 1 258 ? 29.053 46.422 12.782 1.00 30.37 597 PHE A O 1
ATOM 1992 N N . ILE A 1 259 ? 27.604 44.798 13.423 1.00 28.77 598 ILE A N 1
ATOM 1993 C CA . ILE A 1 259 ? 28.206 43.721 12.670 1.00 29.78 598 ILE A CA 1
ATOM 1994 C C . ILE A 1 259 ? 27.137 43.244 11.685 1.00 31.12 598 ILE A C 1
ATOM 1995 O O . ILE A 1 259 ? 26.046 42.870 12.113 1.00 32.44 598 ILE A O 1
ATOM 2000 N N . ALA A 1 260 ? 27.451 43.261 10.388 1.00 32.62 599 ALA A N 1
ATOM 2001 C CA . ALA A 1 260 ? 26.517 42.814 9.333 1.00 35.19 599 ALA A CA 1
ATOM 2002 C C . ALA A 1 260 ? 27.232 42.359 8.055 1.00 37.31 599 ALA A C 1
ATOM 2003 O O . ALA A 1 260 ? 28.434 42.581 7.900 1.00 35.92 599 ALA A O 1
ATOM 2005 N N . SER A 1 261 ? 26.474 41.722 7.160 1.00 41.31 600 SER A N 1
ATOM 2006 C CA . SER A 1 261 ? 26.969 41.225 5.856 1.00 46.31 600 SER A CA 1
ATOM 2007 C C . SER A 1 261 ? 27.165 42.305 4.787 1.00 50.12 600 SER A C 1
ATOM 2008 O O . SER A 1 261 ? 28.036 42.175 3.926 1.00 52.43 600 SER A O 1
ATOM 2011 N N . ASP A 1 262 ? 26.331 43.337 4.805 1.00 51.81 601 ASP A N 1
ATOM 2012 C CA . ASP A 1 262 ? 26.480 44.448 3.865 1.00 55.87 601 ASP A CA 1
ATOM 2013 C C . ASP A 1 262 ? 25.970 45.753 4.449 1.00 51.90 601 ASP A C 1
ATOM 2014 O O . ASP A 1 262 ? 25.071 45.765 5.297 1.00 51.51 601 ASP A O 1
ATOM 2019 N N . ALA A 1 263 ? 26.557 46.843 3.963 1.00 50.09 602 ALA A N 1
ATOM 2020 C CA . ALA A 1 263 ? 26.258 48.194 4.431 1.00 51.17 602 ALA A CA 1
ATOM 2021 C C . ALA A 1 263 ? 24.794 48.604 4.236 1.00 48.90 602 ALA A C 1
ATOM 2022 O O . ALA A 1 263 ? 24.273 49.388 5.031 1.00 47.97 602 ALA A O 1
ATOM 2024 N N . LYS A 1 264 ? 24.150 48.078 3.191 1.00 49.92 603 LYS A N 1
ATOM 2025 C CA . LYS A 1 264 ? 22.733 48.358 2.902 1.00 52.44 603 LYS A CA 1
ATOM 2026 C C . LYS A 1 264 ? 21.804 48.007 4.061 1.00 50.09 603 LYS A C 1
ATOM 2027 O O . LYS A 1 264 ? 20.928 48.795 4.406 1.00 49.65 603 LYS A O 1
ATOM 2033 N N . GLU A 1 265 ? 22.000 46.826 4.646 1.00 47.83 604 GLU A N 1
ATOM 2034 C CA . GLU A 1 265 ? 21.219 46.390 5.809 1.00 48.08 604 GLU A CA 1
ATOM 2035 C C . GLU A 1 265 ? 21.335 47.361 6.989 1.00 43.72 604 GLU A C 1
ATOM 2036 O O . GLU A 1 265 ? 20.349 47.614 7.686 1.00 39.94 604 GLU A O 1
ATOM 2042 N N . VAL A 1 266 ? 22.538 47.901 7.201 1.00 38.70 605 VAL A N 1
ATOM 2043 C CA . VAL A 1 266 ? 22.828 48.750 8.363 1.00 37.02 605 VAL A CA 1
ATOM 2044 C C . VAL A 1 266 ? 22.032 50.065 8.320 1.00 37.03 605 VAL A C 1
ATOM 2045 O O . VAL A 1 266 ? 21.720 50.649 9.369 1.00 34.59 605 VAL A O 1
ATOM 2049 N N . LYS A 1 267 ? 21.689 50.519 7.114 1.00 36.85 606 LYS A N 1
ATOM 2050 C CA . LYS A 1 267 ? 20.867 51.719 6.955 1.00 38.44 606 LYS A CA 1
ATOM 2051 C C . LYS A 1 267 ? 19.499 51.616 7.615 1.00 36.23 606 LYS A C 1
ATOM 2052 O O . LYS A 1 267 ? 18.961 52.629 8.044 1.00 37.90 606 LYS A O 1
ATOM 2058 N N . ARG A 1 268 ? 18.953 50.407 7.716 1.00 37.32 607 ARG A N 1
ATOM 2059 C CA . ARG A 1 268 ? 17.690 50.190 8.436 1.00 40.29 607 ARG A CA 1
ATOM 2060 C C . ARG A 1 268 ? 17.701 50.711 9.879 1.00 40.71 607 ARG A C 1
ATOM 2061 O O . ARG A 1 268 ? 16.661 51.152 10.366 1.00 39.92 607 ARG A O 1
ATOM 2069 N N . ALA A 1 269 ? 18.860 50.674 10.550 1.00 38.29 608 ALA A N 1
ATOM 2070 C CA . ALA A 1 269 ? 18.978 51.189 11.923 1.00 37.27 608 ALA A CA 1
ATOM 2071 C C . ALA A 1 269 ? 18.756 52.698 12.057 1.00 36.92 608 ALA A C 1
ATOM 2072 O O . ALA A 1 269 ? 18.336 53.164 13.118 1.00 37.01 608 ALA A O 1
ATOM 2074 N N . PHE A 1 270 ? 19.078 53.453 11.005 1.00 36.55 609 PHE A N 1
ATOM 2075 C CA . PHE A 1 270 ? 18.843 54.894 10.967 1.00 38.19 609 PHE A CA 1
ATOM 2076 C C . PHE A 1 270 ? 17.408 55.221 10.537 1.00 37.80 609 PHE A C 1
ATOM 2077 O O . PHE A 1 270 ? 16.800 56.131 11.085 1.00 38.07 609 PHE A O 1
ATOM 2085 N N . PHE A 1 271 ? 16.888 54.485 9.559 1.00 39.82 610 PHE A N 1
ATOM 2086 C CA . PHE A 1 271 ? 15.553 54.739 8.994 1.00 44.23 610 PHE A CA 1
ATOM 2087 C C . PHE A 1 271 ? 14.405 53.960 9.654 1.00 45.96 610 PHE A C 1
ATOM 2088 O O . PHE A 1 271 ? 13.272 54.023 9.178 1.00 47.68 610 PHE A O 1
ATOM 2096 N N . TYR A 1 272 ? 14.680 53.251 10.749 1.00 46.80 611 TYR A N 1
ATOM 2097 C CA . TYR A 1 272 ? 13.645 52.499 11.459 1.00 49.53 611 TYR A CA 1
ATOM 2098 C C . TYR A 1 272 ? 12.496 53.397 11.931 1.00 51.40 611 TYR A C 1
ATOM 2099 O O . TYR A 1 272 ? 12.736 54.411 12.589 1.00 48.80 611 TYR A O 1
ATOM 2108 N N . CYS A 1 273 ? 11.266 52.998 11.601 1.00 57.79 612 CYS A N 1
ATOM 2109 C CA . CYS A 1 273 ? 10.045 53.707 12.007 1.00 63.13 612 CYS A CA 1
ATOM 2110 C C . CYS A 1 273 ? 9.109 52.780 12.767 1.00 65.66 612 CYS A C 1
ATOM 2111 O O . CYS A 1 273 ? 8.825 51.673 12.304 1.00 64.72 612 CYS A O 1
ATOM 2114 N N . LYS A 1 274 ? 8.648 53.239 13.934 1.00 71.07 613 LYS A N 1
ATOM 2115 C CA . LYS A 1 274 ? 7.513 52.640 14.655 1.00 76.07 613 LYS A CA 1
ATOM 2116 C C . LYS A 1 274 ? 7.747 51.189 15.074 1.00 76.28 613 LYS A C 1
ATOM 2117 O O . LYS A 1 274 ? 6.856 50.547 15.629 1.00 77.56 613 LYS A O 1
ATOM 2123 N N . ASP A 1 341 ? 41.586 47.805 52.121 1.00 105.73 680 ASP A N 1
ATOM 2124 C CA . ASP A 1 341 ? 41.210 48.178 50.717 1.00 106.29 680 ASP A CA 1
ATOM 2125 C C . ASP A 1 341 ? 41.150 49.694 50.464 1.00 107.40 680 ASP A C 1
ATOM 2126 O O . ASP A 1 341 ? 41.480 50.143 49.362 1.00 107.47 680 ASP A O 1
ATOM 2131 N N . SER A 1 342 ? 40.730 50.468 51.470 1.00 105.21 681 SER A N 1
ATOM 2132 C CA . SER A 1 342 ? 40.675 51.938 51.376 1.00 103.92 681 SER A CA 1
ATOM 2133 C C . SER A 1 342 ? 42.051 52.592 51.557 1.00 101.17 681 SER A C 1
ATOM 2134 O O . SER A 1 342 ? 42.385 53.544 50.846 1.00 99.21 681 SER A O 1
ATOM 2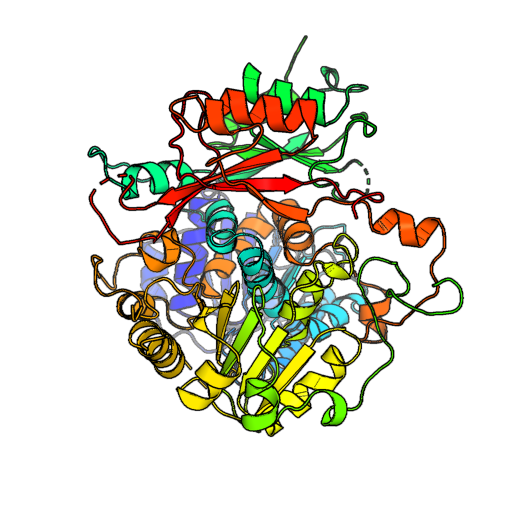137 N N . ASN A 1 343 ? 42.831 52.087 52.516 1.00 99.36 682 ASN A N 1
ATOM 2138 C CA . ASN A 1 343 ? 44.224 52.531 52.728 1.00 96.18 682 ASN A CA 1
ATOM 2139 C C . ASN A 1 343 ? 45.237 51.978 51.714 1.00 90.12 682 ASN A C 1
ATOM 2140 O O . ASN A 1 343 ? 46.350 52.500 51.618 1.00 90.89 682 ASN A O 1
ATOM 2145 N N . VAL A 1 344 ? 44.865 50.925 50.982 1.00 82.14 683 VAL A N 1
ATOM 2146 C CA . VAL A 1 344 ? 45.764 50.259 50.034 1.00 75.50 683 VAL A CA 1
ATOM 2147 C C . VAL A 1 344 ? 45.391 50.616 48.594 1.00 66.87 683 VAL A C 1
ATOM 2148 O O . VAL A 1 344 ? 44.207 50.661 48.238 1.00 63.54 683 VAL A O 1
ATOM 2152 N N . LYS A 1 345 ? 46.412 50.874 47.779 1.00 58.45 684 LYS A N 1
ATOM 2153 C CA . LYS A 1 345 ? 46.239 51.097 46.347 1.00 54.85 684 LYS A CA 1
ATOM 2154 C C . LYS A 1 345 ? 46.144 49.738 45.646 1.00 48.38 684 LYS A C 1
ATOM 2155 O O . LYS A 1 345 ? 47.108 48.973 45.641 1.00 47.56 684 LYS A O 1
ATOM 2161 N N . LYS A 1 346 ? 44.971 49.439 45.093 1.00 45.09 685 LYS A N 1
ATOM 2162 C CA . LYS A 1 346 ? 44.701 48.166 44.401 1.00 42.47 685 LYS A CA 1
ATOM 2163 C C . LYS A 1 346 ? 44.445 48.318 42.897 1.00 38.77 685 LYS A C 1
ATOM 2164 O O . LYS A 1 346 ? 44.289 47.314 42.190 1.00 36.85 685 LYS A O 1
ATOM 2170 N N . TYR A 1 347 ? 44.383 49.563 42.424 1.00 36.58 686 TYR A N 1
ATOM 2171 C CA . TYR A 1 347 ? 44.104 49.884 41.038 1.00 37.15 686 TYR A CA 1
ATOM 2172 C C . TYR A 1 347 ? 44.960 51.068 40.602 1.00 37.95 686 TYR A C 1
ATOM 2173 O O . TYR A 1 347 ? 45.524 51.793 41.442 1.00 36.90 686 TYR A O 1
ATOM 2182 N N . ASP A 1 348 ? 45.068 51.262 39.291 1.00 38.63 687 ASP A N 1
ATOM 2183 C CA . ASP A 1 348 ? 45.722 52.462 38.761 1.00 41.68 687 ASP A CA 1
ATOM 2184 C C . ASP A 1 348 ? 44.860 53.688 39.100 1.00 44.48 687 ASP A C 1
ATOM 2185 O O . ASP A 1 348 ? 43.686 53.544 39.464 1.00 44.69 687 ASP A O 1
ATOM 2190 N N . SER A 1 349 ? 45.425 54.883 38.957 1.00 47.42 688 SER A N 1
ATOM 2191 C CA . SER A 1 349 ? 44.730 56.127 39.345 1.00 48.71 688 SER A CA 1
ATOM 2192 C C . SER A 1 349 ? 43.349 56.351 38.685 1.00 50.94 688 SER A C 1
ATOM 2193 O O . SER A 1 349 ? 42.481 56.996 39.286 1.00 54.12 688 SER A O 1
ATOM 2196 N N . THR A 1 350 ? 43.140 55.814 37.481 1.00 50.36 689 THR A N 1
ATOM 2197 C CA . THR A 1 350 ? 41.816 55.866 36.818 1.00 49.59 689 THR A CA 1
ATOM 2198 C C . THR A 1 350 ? 40.827 54.786 37.290 1.00 47.18 689 THR A C 1
ATOM 2199 O O . THR A 1 350 ? 39.620 54.921 37.088 1.00 49.41 689 THR A O 1
ATOM 2203 N N . GLY A 1 351 ? 41.340 53.714 37.886 1.00 44.13 690 GLY A N 1
ATOM 2204 C CA . GLY A 1 351 ? 40.521 52.590 38.346 1.00 42.46 690 GLY A CA 1
ATOM 2205 C C . GLY A 1 351 ? 40.183 51.613 37.237 1.00 39.69 690 GLY A C 1
ATOM 2206 O O . GLY A 1 351 ? 39.256 50.813 37.383 1.00 38.90 690 GLY A O 1
ATOM 2207 N N . MET A 1 352 ? 40.945 51.669 36.138 1.00 36.85 691 MET A N 1
ATOM 2208 C CA . MET A 1 352 ? 40.692 50.843 34.950 1.00 35.99 691 MET A CA 1
ATOM 2209 C C . MET A 1 352 ? 41.452 49.521 34.962 1.00 33.71 691 MET A C 1
ATOM 2210 O O . MET A 1 352 ? 41.092 48.594 34.229 1.00 33.78 691 MET A O 1
ATOM 2215 N N . PHE A 1 353 ? 42.502 49.425 35.777 1.00 32.67 692 PHE A N 1
ATOM 2216 C CA . PHE A 1 353 ? 43.339 48.229 35.817 1.00 32.49 692 PHE A CA 1
ATOM 2217 C C . PHE A 1 353 ? 43.769 47.907 37.236 1.00 31.41 692 PHE A C 1
ATOM 2218 O O . PHE A 1 353 ? 43.980 48.818 38.042 1.00 30.52 692 PHE A O 1
ATOM 2226 N N . HIS A 1 354 ? 43.880 46.609 37.529 1.00 31.53 693 HIS A N 1
ATOM 2227 C CA . HIS A 1 354 ? 44.452 46.129 38.793 1.00 32.04 693 HIS A CA 1
ATOM 2228 C C . HIS A 1 354 ? 45.925 46.531 38.850 1.00 33.87 693 HIS A C 1
ATOM 2229 O O . HIS A 1 354 ? 46.620 46.555 37.820 1.00 31.81 693 HIS A O 1
ATOM 2236 N N . TRP A 1 355 ? 46.383 46.844 40.057 1.00 34.34 694 TRP A N 1
ATOM 2237 C CA . TRP A 1 355 ? 47.698 47.424 40.277 1.00 36.01 694 TRP A CA 1
ATOM 2238 C C . TRP A 1 355 ? 48.223 46.964 41.627 1.00 36.19 694 TRP A C 1
ATOM 2239 O O . TRP A 1 355 ? 47.457 46.862 42.586 1.00 35.54 694 TRP A O 1
ATOM 2250 N N . CYS A 1 356 ? 49.524 46.703 41.693 1.00 36.21 695 CYS A N 1
ATOM 2251 C CA . CYS A 1 356 ? 50.221 46.408 42.947 1.00 37.99 695 CYS A CA 1
ATOM 2252 C C . CYS A 1 356 ? 51.536 47.181 43.019 1.00 39.23 695 CYS A C 1
ATOM 2253 O O . CYS A 1 356 ? 52.064 47.640 41.998 1.00 36.19 695 CYS A O 1
ATOM 2256 N N . ALA A 1 357 ? 52.063 47.308 44.235 1.00 40.32 696 ALA A N 1
ATOM 2257 C CA . ALA A 1 357 ? 53.309 48.035 44.470 1.00 41.17 696 ALA A CA 1
ATOM 2258 C C . ALA A 1 357 ? 54.449 47.340 43.723 1.00 39.87 696 ALA A C 1
ATOM 2259 O O . ALA A 1 357 ? 54.469 46.111 43.652 1.00 38.47 696 ALA A O 1
ATOM 2261 N N . PRO A 1 358 ? 55.397 48.116 43.163 1.00 43.00 697 PRO A N 1
ATOM 2262 C CA . PRO A 1 358 ? 56.419 47.501 42.300 1.00 43.42 697 PRO A CA 1
ATOM 2263 C C . PRO A 1 358 ? 57.233 46.434 43.022 1.00 44.49 697 PRO A C 1
ATOM 2264 O O . PRO A 1 358 ? 57.760 46.699 44.098 1.00 46.38 697 PRO A O 1
ATOM 2268 N N . LYS A 1 359 ? 57.285 45.230 42.452 1.00 45.68 698 LYS A N 1
ATOM 2269 C CA . LYS A 1 359 ? 58.065 44.126 43.009 1.00 47.75 698 LYS A CA 1
ATOM 2270 C C . LYS A 1 359 ? 59.396 44.025 42.275 1.00 48.93 698 LYS A C 1
ATOM 2271 O O . LYS A 1 359 ? 59.460 44.241 41.054 1.00 42.62 698 LYS A O 1
ATOM 2277 N N . GLU A 1 360 ? 60.447 43.681 43.017 1.00 48.91 699 GLU A N 1
ATOM 2278 C CA . GLU A 1 360 ? 61.739 43.338 42.420 1.00 51.43 699 GLU A CA 1
ATOM 2279 C C . GLU A 1 360 ? 61.572 41.994 41.736 1.00 46.66 699 GLU A C 1
ATOM 2280 O O . GLU A 1 360 ? 60.864 41.121 42.246 1.00 42.87 699 GLU A O 1
ATOM 2286 N N . ILE A 1 361 ? 62.237 41.819 40.597 1.00 43.62 700 ILE A N 1
ATOM 2287 C CA . ILE A 1 361 ? 62.046 40.614 39.776 1.00 42.89 700 ILE A CA 1
ATOM 2288 C C . ILE A 1 361 ? 62.349 39.301 40.521 1.00 42.06 700 ILE A C 1
ATOM 2289 O O . ILE A 1 361 ? 61.731 38.271 40.240 1.00 39.90 700 ILE A O 1
ATOM 2294 N N . GLU A 1 362 ? 63.258 39.358 41.497 1.00 42.76 701 GLU A N 1
ATOM 2295 C CA . GLU A 1 362 ? 63.616 38.192 42.329 1.00 44.02 701 GLU A CA 1
ATOM 2296 C C . GLU A 1 362 ? 62.407 37.592 43.065 1.00 41.70 701 GLU A C 1
ATOM 2297 O O . GLU A 1 362 ? 62.345 36.383 43.279 1.00 41.77 701 GLU A O 1
ATOM 2303 N N . LYS A 1 363 ? 61.446 38.438 43.422 1.00 42.50 702 LYS A N 1
ATOM 2304 C CA . LYS A 1 363 ? 60.211 38.000 44.087 1.00 43.97 702 LYS A CA 1
ATOM 2305 C C . LYS A 1 363 ? 59.311 37.116 43.210 1.00 43.31 702 LYS A C 1
ATOM 2306 O O . LYS A 1 363 ? 58.528 36.328 43.740 1.00 43.09 702 LYS A O 1
ATOM 2312 N N . VAL A 1 364 ? 59.399 37.256 41.884 1.00 40.80 703 VAL A N 1
ATOM 2313 C CA . VAL A 1 364 ? 58.524 36.499 40.958 1.00 39.76 703 VAL A CA 1
ATOM 2314 C C . VAL A 1 364 ? 59.209 35.351 40.204 1.00 40.35 703 VAL A C 1
ATOM 2315 O O . VAL A 1 364 ? 58.525 34.565 39.536 1.00 37.61 703 VAL A O 1
ATOM 2319 N N . ILE A 1 365 ? 60.540 35.256 40.306 1.00 40.86 704 ILE A N 1
ATOM 2320 C CA . ILE A 1 365 ? 61.301 34.203 39.625 1.00 43.20 704 ILE A CA 1
ATOM 2321 C C . ILE A 1 365 ? 61.122 32.890 40.367 1.00 44.17 704 ILE A C 1
ATOM 2322 O O . ILE A 1 365 ? 61.323 32.827 41.578 1.00 45.88 704 ILE A O 1
ATOM 2327 N N . LEU A 1 366 ? 60.743 31.855 39.624 1.00 44.04 705 LEU A N 1
ATOM 2328 C CA . LEU A 1 366 ? 60.641 30.495 40.133 1.00 45.85 705 LEU A CA 1
ATOM 2329 C C . LEU A 1 366 ? 61.775 29.654 39.562 1.00 47.37 705 LEU A C 1
ATOM 2330 O O . LEU A 1 366 ? 62.220 29.894 38.444 1.00 44.61 705 LEU A O 1
ATOM 2335 N N . THR A 1 367 ? 62.247 28.679 40.334 1.00 48.30 706 THR A N 1
ATOM 2336 C CA . THR A 1 367 ? 63.023 27.568 39.780 1.00 47.91 706 THR A CA 1
ATOM 2337 C C . THR A 1 367 ? 62.035 26.517 39.303 1.00 46.83 706 THR A C 1
ATOM 2338 O O . THR A 1 367 ? 60.845 26.571 39.639 1.00 45.44 706 THR A O 1
ATOM 2342 N N . ARG A 1 368 ? 62.533 25.558 38.530 1.00 47.32 707 ARG A N 1
ATOM 2343 C CA . ARG A 1 368 ? 61.715 24.451 38.034 1.00 49.44 707 ARG A CA 1
ATOM 2344 C C . ARG A 1 368 ? 61.118 23.631 39.189 1.00 51.76 707 ARG A C 1
ATOM 2345 O O . ARG A 1 368 ? 59.953 23.228 39.124 1.00 50.07 707 ARG A O 1
ATOM 2353 N N . SER A 1 369 ? 61.918 23.396 40.233 1.00 53.85 708 SER A N 1
ATOM 2354 C CA . SER A 1 369 ? 61.449 22.714 41.444 1.00 54.44 708 SER A CA 1
ATOM 2355 C C . SER A 1 369 ? 60.373 23.520 42.156 1.00 52.76 708 SER A C 1
ATOM 2356 O O . SER A 1 369 ? 59.340 22.968 42.530 1.00 54.77 708 SER A O 1
ATOM 2359 N N . GLU A 1 370 ? 60.616 24.817 42.342 1.00 52.98 709 GLU A N 1
ATOM 2360 C CA . GLU A 1 370 ? 59.636 25.700 42.998 1.00 53.93 709 GLU A CA 1
ATOM 2361 C C . GLU A 1 370 ? 58.304 25.756 42.242 1.00 53.45 709 GLU A C 1
ATOM 2362 O O . GLU A 1 370 ? 57.238 25.708 42.859 1.00 51.70 709 GLU A O 1
ATOM 2368 N N . ALA A 1 371 ? 58.374 25.841 40.912 1.00 52.03 710 ALA A N 1
ATOM 2369 C CA . ALA A 1 371 ? 57.178 25.842 40.062 1.00 50.92 710 ALA A CA 1
ATOM 2370 C C . ALA A 1 371 ? 56.403 24.521 40.143 1.00 51.75 710 ALA A C 1
ATOM 2371 O O . ALA A 1 371 ? 55.167 24.517 40.159 1.00 50.21 710 ALA A O 1
ATOM 2373 N N . ALA A 1 372 ? 57.135 23.409 40.196 1.00 53.12 711 ALA A N 1
ATOM 2374 C CA . ALA A 1 372 ? 56.533 22.076 40.300 1.00 58.15 711 ALA A CA 1
ATOM 2375 C C . ALA A 1 372 ? 55.756 21.848 41.607 1.00 60.99 711 ALA A C 1
ATOM 2376 O O . ALA A 1 372 ? 54.805 21.071 41.621 1.00 62.37 711 ALA A O 1
ATOM 2378 N N . MET A 1 373 ? 56.156 22.520 42.688 1.00 65.14 712 MET A N 1
ATOM 2379 C CA . MET A 1 373 ? 55.471 22.394 43.988 1.00 69.83 712 MET A CA 1
ATOM 2380 C C . MET A 1 373 ? 54.061 23.005 44.014 1.00 69.44 712 MET A C 1
ATOM 2381 O O . MET A 1 373 ? 53.176 22.474 44.691 1.00 69.11 712 MET A O 1
ATOM 2386 N N . THR A 1 374 ? 53.864 24.116 43.300 1.00 68.20 713 THR A N 1
ATOM 2387 C CA . THR A 1 374 ? 52.555 24.781 43.201 1.00 66.01 713 THR A CA 1
ATOM 2388 C C . THR A 1 374 ? 51.833 24.355 41.919 1.00 65.53 713 THR A C 1
ATOM 2389 O O . THR A 1 374 ? 52.245 24.736 40.817 1.00 68.01 713 THR A O 1
ATOM 2393 N N . VAL A 1 375 ? 50.768 23.566 42.064 1.00 62.72 714 VAL A N 1
ATOM 2394 C CA . VAL A 1 375 ? 49.924 23.200 40.924 1.00 61.96 714 VAL A CA 1
ATOM 2395 C C . VAL A 1 375 ? 49.075 24.413 40.509 1.00 58.24 714 VAL A C 1
ATOM 2396 O O . VAL A 1 375 ? 48.302 24.946 41.308 1.00 57.46 714 VAL A O 1
ATOM 2400 N N . LEU A 1 376 ? 49.276 24.878 39.276 1.00 52.84 715 LEU A N 1
ATOM 2401 C CA . LEU A 1 376 ? 48.442 25.926 38.689 1.00 48.85 715 LEU A CA 1
ATOM 2402 C C . LEU A 1 376 ? 47.502 25.321 37.674 1.00 43.62 715 LEU A C 1
ATOM 2403 O O . LEU A 1 376 ? 47.855 24.381 36.978 1.00 40.90 715 LEU A O 1
ATOM 2408 N N . SER A 1 377 ? 46.289 25.856 37.618 1.00 42.21 716 SER A N 1
ATOM 2409 C CA . SER A 1 377 ? 45.347 25.549 36.549 1.00 40.52 716 SER A CA 1
ATOM 2410 C C . SER A 1 377 ? 44.533 26.805 36.231 1.00 38.38 716 SER A C 1
ATOM 2411 O O . SER A 1 377 ? 44.443 27.732 37.045 1.00 38.68 716 SER A O 1
ATOM 2414 N N . GLY A 1 378 ? 43.961 26.829 35.034 1.00 35.09 717 GLY A N 1
ATOM 2415 C CA . GLY A 1 378 ? 43.254 27.998 34.541 1.00 34.14 717 GLY A CA 1
ATOM 2416 C C . GLY A 1 378 ? 44.157 29.192 34.264 1.00 32.45 717 GLY A C 1
ATOM 2417 O O . GLY A 1 378 ? 43.682 30.311 34.155 1.00 32.55 717 GLY A O 1
ATOM 2418 N N . HIS A 1 379 ? 45.451 28.941 34.090 1.00 31.34 718 HIS A N 1
ATOM 2419 C C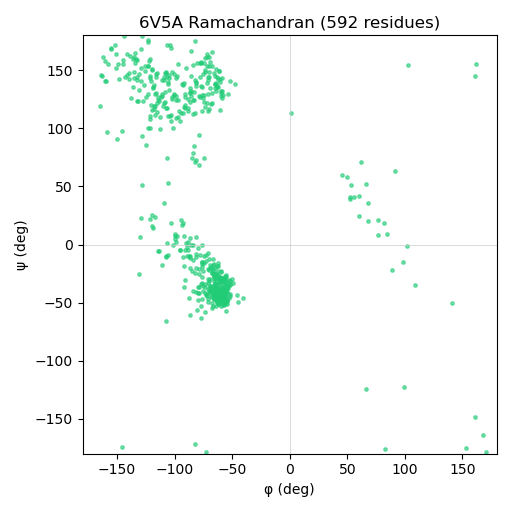A . HIS A 1 379 ? 46.466 29.996 34.024 1.00 30.03 718 HIS A CA 1
ATOM 2420 C C . HIS A 1 379 ? 46.887 30.221 32.578 1.00 28.18 718 HIS A C 1
ATOM 2421 O O . HIS A 1 379 ? 46.515 29.457 31.697 1.00 28.46 718 HIS A O 1
ATOM 2428 N N . VAL A 1 380 ? 47.631 31.293 32.341 1.00 26.93 719 VAL A N 1
ATOM 2429 C CA . VAL A 1 380 ? 48.170 31.579 31.011 1.00 25.85 719 VAL A CA 1
ATOM 2430 C C . VAL A 1 380 ? 49.676 31.377 31.068 1.00 26.48 719 VAL A C 1
ATOM 2431 O O . VAL A 1 380 ? 50.366 32.041 31.841 1.00 26.01 719 VAL A O 1
ATOM 2435 N N . VAL A 1 381 ? 50.164 30.444 30.255 1.00 26.97 720 VAL A N 1
ATOM 2436 C CA . VAL A 1 381 ? 51.590 30.224 30.090 1.00 27.69 720 VAL A CA 1
ATOM 2437 C C . VAL A 1 381 ? 52.027 30.977 28.836 1.00 27.54 720 VAL A C 1
ATOM 2438 O O . VAL A 1 381 ? 51.454 30.777 27.769 1.00 27.59 720 VAL A O 1
ATOM 2442 N N . VAL A 1 382 ? 53.015 31.858 28.977 1.00 26.59 721 VAL A N 1
ATOM 2443 C CA . VAL A 1 382 ? 53.518 32.647 27.859 1.00 26.97 721 VAL A CA 1
ATOM 2444 C C . VAL A 1 382 ? 54.942 32.197 27.552 1.00 28.31 721 VAL A C 1
ATOM 2445 O O . VAL A 1 382 ? 55.871 32.452 28.332 1.00 27.96 721 VAL A O 1
ATOM 2449 N N . CYS A 1 383 ? 55.089 31.527 26.414 1.00 27.91 722 CYS A N 1
ATOM 2450 C CA . CYS A 1 383 ? 56.368 31.023 25.944 1.00 29.82 722 CYS A CA 1
ATOM 2451 C C . CYS A 1 383 ? 57.025 32.067 25.062 1.00 28.78 722 CYS A C 1
ATOM 2452 O O . CYS A 1 383 ? 56.458 32.459 24.045 1.00 27.91 722 CYS A O 1
ATOM 2455 N N . ILE A 1 384 ? 58.210 32.514 25.466 1.00 27.65 723 ILE A N 1
ATOM 2456 C CA . ILE A 1 384 ? 58.929 33.576 24.776 1.00 29.93 723 ILE A CA 1
ATOM 2457 C C . ILE A 1 384 ? 60.247 33.033 24.231 1.00 30.35 723 ILE A C 1
ATOM 2458 O O . ILE A 1 384 ? 61.095 32.576 25.006 1.00 29.71 723 ILE A O 1
ATOM 2463 N N . PHE A 1 385 ? 60.404 33.090 22.908 1.00 30.58 724 PHE A N 1
ATOM 2464 C CA . PHE A 1 385 ? 61.702 32.874 22.266 1.00 31.95 724 PHE A CA 1
ATOM 2465 C C . PHE A 1 385 ? 62.400 34.213 22.116 1.00 33.16 724 PHE A C 1
ATOM 2466 O O . PHE A 1 385 ? 61.843 35.177 21.579 1.00 32.00 724 PHE A O 1
ATOM 2474 N N . GLY A 1 386 ? 63.623 34.273 22.616 1.00 34.09 725 GLY A N 1
ATOM 2475 C CA . GLY A 1 386 ? 64.366 35.515 22.643 1.00 36.70 725 GLY A CA 1
ATOM 2476 C C . GLY A 1 386 ? 65.498 35.429 23.632 1.00 36.52 725 GLY A C 1
ATOM 2477 O O . GLY A 1 386 ? 65.461 34.640 24.561 1.00 35.91 725 GLY A O 1
ATOM 2478 N N . ASP A 1 387 ? 66.510 36.245 23.405 1.00 39.37 726 ASP A N 1
ATOM 2479 C CA . ASP A 1 387 ? 67.711 36.253 24.226 1.00 42.61 726 ASP A CA 1
ATOM 2480 C C . ASP A 1 387 ? 67.927 37.696 24.633 1.00 42.49 726 ASP A C 1
ATOM 2481 O O . ASP A 1 387 ? 67.153 38.581 24.239 1.00 41.49 726 ASP A O 1
ATOM 2486 N N . VAL A 1 388 ? 68.983 37.929 25.404 1.00 43.04 727 VAL A N 1
ATOM 2487 C CA . VAL A 1 388 ? 69.313 39.257 25.927 1.00 43.85 727 VAL A CA 1
ATOM 2488 C C . VAL A 1 388 ? 69.379 40.367 24.865 1.00 43.23 727 VAL A C 1
ATOM 2489 O O . VAL A 1 388 ? 69.067 41.524 25.165 1.00 47.13 727 VAL A O 1
ATOM 2493 N N . SER A 1 389 ? 69.776 40.024 23.641 1.00 40.16 728 SER A N 1
ATOM 2494 C CA . SER A 1 389 ? 69.934 41.018 22.579 1.00 41.27 728 SER A CA 1
ATOM 2495 C C . SER A 1 389 ? 68.675 41.282 21.734 1.00 39.93 728 SER A C 1
ATOM 2496 O O . SER A 1 389 ? 68.681 42.207 20.927 1.00 40.93 728 SER A O 1
ATOM 2499 N N . SER A 1 390 ? 67.625 40.470 21.898 1.00 36.32 729 SER A N 1
ATOM 2500 C CA . SER A 1 390 ? 66.397 40.600 21.098 1.00 34.78 729 SER A CA 1
ATOM 2501 C C . SER A 1 390 ? 65.722 41.955 21.311 1.00 33.13 729 SER A C 1
ATOM 2502 O O . SER A 1 390 ? 65.804 42.535 22.394 1.00 33.37 729 SER A O 1
ATOM 2505 N N . ALA A 1 391 ? 65.041 42.447 20.282 1.00 31.99 730 ALA A N 1
ATOM 2506 C CA . ALA A 1 391 ? 64.205 43.636 20.440 1.00 32.66 730 ALA A CA 1
ATOM 2507 C C . ALA A 1 391 ? 63.074 43.310 21.431 1.00 30.92 730 ALA A C 1
ATOM 2508 O O . ALA A 1 391 ? 62.586 42.184 21.460 1.00 30.54 730 ALA A O 1
ATOM 2510 N N . LEU A 1 392 ? 62.696 44.286 22.249 1.00 30.62 731 LEU A N 1
ATOM 2511 C CA . LEU A 1 392 ? 61.603 44.116 23.211 1.00 32.01 731 LEU A CA 1
ATOM 2512 C C . LEU A 1 392 ? 60.249 44.007 22.510 1.00 30.82 731 LEU A C 1
ATOM 2513 O O . LEU A 1 392 ? 59.955 44.773 21.601 1.00 30.57 731 LEU A O 1
ATOM 2518 N N . ILE A 1 393 ? 59.446 43.044 22.947 1.00 29.84 732 ILE A N 1
ATOM 2519 C CA . ILE A 1 393 ? 58.085 42.838 22.446 1.00 29.85 732 ILE A CA 1
ATOM 2520 C C . ILE A 1 393 ? 57.127 43.927 22.959 1.00 28.31 732 ILE A C 1
ATOM 2521 O O . ILE A 1 393 ? 56.324 44.457 22.200 1.00 27.62 732 ILE A O 1
ATOM 2526 N N . GLY A 1 394 ? 57.235 44.266 24.237 1.00 26.76 733 GLY A N 1
ATOM 2527 C CA . GLY A 1 394 ? 56.269 45.135 24.910 1.00 26.52 733 GLY A CA 1
ATOM 2528 C C . GLY A 1 394 ? 55.197 44.258 25.527 1.00 26.87 733 GLY A C 1
ATOM 2529 O O . GLY A 1 394 ? 54.019 44.327 25.155 1.00 25.29 733 GLY A O 1
ATOM 2530 N N . LEU A 1 395 ? 55.618 43.419 26.469 1.00 25.83 734 LEU A N 1
ATOM 2531 C CA . LEU A 1 395 ? 54.741 42.394 27.044 1.00 26.67 734 LEU A CA 1
ATOM 2532 C C . LEU A 1 395 ? 53.602 42.953 27.904 1.00 25.94 734 LEU A C 1
ATOM 2533 O O . LEU A 1 395 ? 52.592 42.269 28.101 1.00 25.57 734 LEU A O 1
ATOM 2538 N N . ARG A 1 396 ? 53.727 44.191 28.372 1.00 25.67 735 ARG A N 1
ATOM 2539 C CA . ARG A 1 396 ? 52.603 44.851 29.029 1.00 27.72 735 ARG A CA 1
ATOM 2540 C C . ARG A 1 396 ? 51.330 44.925 28.159 1.00 26.29 735 ARG A C 1
ATOM 2541 O O . ARG A 1 396 ? 50.225 44.967 28.697 1.00 24.50 735 ARG A O 1
ATOM 2549 N N . ASN A 1 397 ? 51.483 44.925 26.833 1.00 25.09 736 ASN A N 1
ATOM 2550 C CA . ASN A 1 397 ? 50.325 44.920 25.927 1.00 25.33 736 ASN A CA 1
ATOM 2551 C C . ASN A 1 397 ? 49.516 43.620 25.992 1.00 25.25 736 ASN A C 1
ATOM 2552 O O . ASN A 1 397 ? 48.337 43.606 25.623 1.00 23.20 736 ASN A O 1
ATOM 2557 N N . LEU A 1 398 ? 50.159 42.537 26.442 1.00 25.13 737 LEU A N 1
ATOM 2558 C CA . LEU A 1 398 ? 49.483 41.273 26.698 1.00 26.17 737 LEU A CA 1
ATOM 2559 C C . LEU A 1 398 ? 48.916 41.236 28.116 1.00 26.37 737 LEU A C 1
ATOM 2560 O O . LEU A 1 398 ? 47.774 40.838 28.319 1.00 26.31 737 LEU A O 1
ATOM 2565 N N . VAL A 1 399 ? 49.723 41.642 29.091 1.00 26.17 738 VAL A N 1
ATOM 2566 C CA . VAL A 1 399 ? 49.364 41.525 30.497 1.00 27.25 738 VAL A CA 1
ATOM 2567 C C . VAL A 1 399 ? 48.268 42.510 30.909 1.00 28.81 738 VAL A C 1
ATOM 2568 O O . VAL A 1 399 ? 47.332 42.124 31.617 1.00 27.09 738 VAL A O 1
ATOM 2572 N N . MET A 1 400 ? 48.368 43.756 30.448 1.00 28.07 739 MET A N 1
ATOM 2573 C CA . MET A 1 400 ? 47.450 44.806 30.893 1.00 31.41 739 MET A CA 1
ATOM 2574 C C . MET A 1 400 ? 45.955 44.503 30.638 1.00 29.51 739 MET A C 1
ATOM 2575 O O . MET A 1 400 ? 45.162 44.625 31.568 1.00 28.73 739 MET A O 1
ATOM 2580 N N . PRO A 1 401 ? 45.574 44.057 29.422 1.00 28.55 740 PRO A N 1
ATOM 2581 C CA . PRO A 1 401 ? 44.175 43.665 29.201 1.00 27.58 740 PRO A CA 1
ATOM 2582 C C . PRO A 1 401 ? 43.712 42.509 30.089 1.00 28.84 740 PRO A C 1
ATOM 2583 O O . PRO A 1 401 ? 42.537 42.459 30.460 1.00 27.45 740 PRO A O 1
ATOM 2587 N N . LEU A 1 402 ? 44.631 41.605 30.434 1.00 27.73 741 LEU A N 1
ATOM 2588 C CA . LEU A 1 402 ? 44.337 40.534 31.382 1.00 27.02 741 LEU A CA 1
ATOM 2589 C C . LEU A 1 402 ? 44.303 41.002 32.843 1.00 26.45 741 LEU A C 1
ATOM 2590 O O . LEU A 1 402 ? 44.063 40.197 33.731 1.00 28.08 741 LEU A O 1
ATOM 2595 N N . ARG A 1 403 ? 44.544 42.287 33.086 1.00 26.36 742 ARG A N 1
ATOM 2596 C CA . ARG A 1 403 ? 44.444 42.895 34.406 1.00 25.89 742 ARG A CA 1
ATOM 2597 C C . ARG A 1 403 ? 43.446 44.038 34.449 1.00 25.39 742 ARG A C 1
ATOM 2598 O O . ARG A 1 403 ? 43.504 44.877 35.348 1.00 27.28 742 ARG A O 1
ATOM 2606 N N . ALA A 1 404 ? 42.506 44.054 33.509 1.00 24.85 743 ALA A N 1
ATOM 2607 C CA . ALA A 1 404 ? 41.444 45.055 33.504 1.00 25.75 743 ALA A CA 1
ATOM 2608 C C . ALA A 1 404 ? 40.624 44.978 34.819 1.00 26.72 743 ALA A C 1
ATOM 2609 O O . ALA A 1 404 ? 40.399 43.891 35.367 1.00 26.72 743 ALA A O 1
ATOM 2611 N N . SER A 1 405 ? 40.206 46.138 35.320 1.00 28.0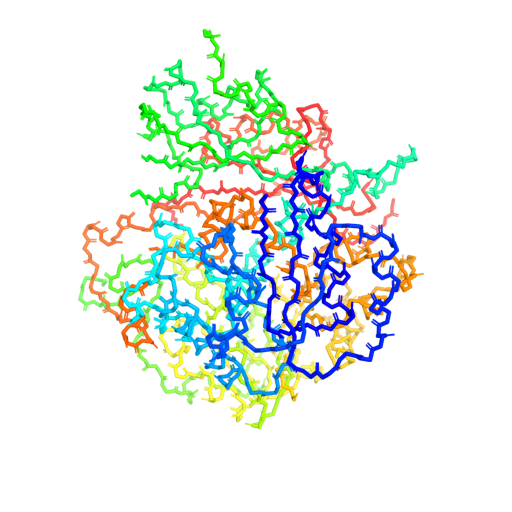3 744 SER A N 1
ATOM 2612 C CA . SER A 1 405 ? 39.514 46.229 36.607 1.00 28.91 744 SER A CA 1
ATOM 2613 C C . SER A 1 405 ? 38.095 45.649 36.593 1.00 28.64 744 SER A C 1
ATOM 2614 O O . SER A 1 405 ? 37.508 45.463 37.650 1.00 27.90 744 SER A O 1
ATOM 2617 N N . ASN A 1 406 ? 37.554 45.366 35.408 1.00 28.55 745 ASN A N 1
ATOM 2618 C CA . ASN A 1 406 ? 36.261 44.702 35.287 1.00 28.36 745 ASN A CA 1
ATOM 2619 C C . ASN A 1 406 ? 36.349 43.185 35.441 1.00 28.17 745 ASN A C 1
ATOM 2620 O O . ASN A 1 406 ? 35.365 42.497 35.218 1.00 28.62 745 ASN A O 1
ATOM 2625 N N . PHE A 1 407 ? 37.529 42.672 35.788 1.00 27.62 746 PHE A N 1
ATOM 2626 C CA . PHE A 1 407 ? 37.681 41.322 36.330 1.00 28.62 746 PHE A CA 1
ATOM 2627 C C . PHE A 1 407 ? 37.771 41.386 37.853 1.00 28.42 746 PHE A C 1
ATOM 2628 O O . PHE A 1 407 ? 38.345 42.326 38.409 1.00 27.86 746 PHE A O 1
ATOM 2636 N N . HIS A 1 408 ? 37.223 40.380 38.530 1.00 29.28 747 HIS A N 1
ATOM 2637 C CA . HIS A 1 408 ? 37.426 40.251 39.983 1.00 30.83 747 HIS A CA 1
ATOM 2638 C C . HIS A 1 408 ? 38.824 39.730 40.263 1.00 30.75 747 HIS A C 1
ATOM 2639 O O . HIS A 1 408 ? 39.367 38.940 39.483 1.00 29.85 747 HIS A O 1
ATOM 2646 N N . TYR A 1 409 ? 39.406 40.168 41.377 1.00 31.58 748 TYR A N 1
ATOM 2647 C CA . TYR A 1 409 ? 40.793 39.809 41.709 1.00 32.48 748 TYR A CA 1
ATOM 2648 C C . TYR A 1 409 ? 40.995 38.297 41.651 1.00 32.62 748 TYR A C 1
ATOM 2649 O O . TYR A 1 409 ? 41.961 37.809 41.045 1.00 30.09 748 TYR A O 1
ATOM 2658 N N . HIS A 1 410 ? 40.051 37.567 42.247 1.00 32.72 749 HIS A N 1
ATOM 2659 C CA . HIS A 1 410 ? 40.093 36.106 42.307 1.00 34.20 749 HIS A CA 1
ATOM 2660 C C . HIS A 1 410 ? 40.011 35.415 40.946 1.00 32.20 749 HIS A C 1
ATOM 2661 O O . HIS A 1 410 ? 40.527 34.318 40.800 1.00 32.38 749 HIS A O 1
ATOM 2668 N N . GLU A 1 411 ? 39.353 36.022 39.965 1.00 31.95 750 GLU A N 1
ATOM 2669 C CA . GLU A 1 411 ? 39.259 35.417 38.636 1.00 32.75 750 GLU A CA 1
ATOM 2670 C C . GLU A 1 411 ? 40.416 35.821 37.699 1.00 30.59 750 GLU A C 1
ATOM 2671 O O . GLU A 1 411 ? 40.444 35.369 36.569 1.00 30.86 750 GLU A O 1
ATOM 2677 N N . LEU A 1 412 ? 41.336 36.679 38.147 1.00 29.87 751 LEU A N 1
ATOM 2678 C CA . LEU A 1 412 ? 42.492 37.060 37.325 1.00 30.26 751 LEU A CA 1
ATOM 2679 C C . LEU A 1 412 ? 43.302 35.818 36.966 1.00 30.50 751 LEU A C 1
ATOM 2680 O O . LEU A 1 412 ? 43.574 34.978 37.823 1.00 31.64 751 LEU A O 1
ATOM 2685 N N . LYS A 1 413 ? 43.655 35.672 35.696 1.00 30.26 752 LYS A N 1
ATOM 2686 C CA . LYS A 1 413 ? 44.455 34.525 35.288 1.00 29.82 752 LYS A CA 1
ATOM 2687 C C . LYS A 1 413 ? 45.915 34.755 35.675 1.00 30.27 752 LYS A C 1
ATOM 2688 O O . LYS A 1 413 ? 46.497 35.803 35.364 1.00 28.30 752 LYS A O 1
ATOM 2694 N N . HIS A 1 414 ? 46.486 33.792 36.400 1.00 29.03 753 HIS A N 1
ATOM 2695 C CA . HIS A 1 414 ? 47.914 33.821 36.704 1.00 30.67 753 HIS A CA 1
ATOM 2696 C C . HIS A 1 414 ? 48.670 33.736 35.367 1.00 28.44 753 HIS A C 1
ATOM 2697 O O . HIS A 1 414 ? 48.294 32.964 34.487 1.00 26.51 753 HIS A O 1
ATOM 2704 N N . ILE A 1 415 ? 49.699 34.561 35.217 1.00 27.68 754 ILE A N 1
ATOM 2705 C CA . ILE A 1 415 ? 50.493 34.596 33.999 1.00 28.05 754 ILE A CA 1
ATOM 2706 C C . ILE A 1 415 ? 51.888 34.108 34.382 1.00 28.14 754 ILE A C 1
ATOM 2707 O O . ILE A 1 415 ? 52.500 34.640 35.306 1.00 28.54 754 ILE A O 1
ATOM 2712 N N . VAL A 1 416 ? 52.357 33.071 33.694 1.00 28.30 755 VAL A N 1
ATOM 2713 C CA . VAL A 1 416 ? 53.699 32.529 33.909 1.00 29.68 755 VAL A CA 1
ATOM 2714 C C . VAL A 1 416 ? 54.486 32.635 32.609 1.00 26.74 755 VAL A C 1
ATOM 2715 O O . VAL A 1 416 ? 54.126 32.007 31.631 1.00 27.78 755 VAL A O 1
ATOM 2719 N N . PHE A 1 417 ? 55.547 33.432 32.606 1.00 28.13 756 PHE A N 1
ATOM 2720 C CA . PHE A 1 417 ? 56.448 33.533 31.456 1.00 28.29 756 PHE A CA 1
ATOM 2721 C C . PHE A 1 417 ? 57.517 32.447 31.514 1.00 29.81 756 PHE A C 1
ATOM 2722 O O . PHE A 1 417 ? 58.132 32.231 32.565 1.00 29.18 756 PHE A O 1
ATOM 2730 N N . VAL A 1 418 ? 57.718 31.758 30.395 1.00 30.27 757 VAL A N 1
ATOM 2731 C CA . VAL A 1 418 ? 58.788 30.768 30.256 1.00 31.19 757 VAL A CA 1
ATOM 2732 C C . VAL A 1 418 ? 59.716 31.257 29.151 1.00 32.09 757 VAL A C 1
ATOM 2733 O O . VAL A 1 418 ? 59.301 31.394 27.995 1.00 30.68 757 VAL A O 1
ATOM 2737 N N . GLY A 1 419 ? 60.963 31.532 29.518 1.00 31.90 758 GLY A N 1
ATOM 2738 C CA . GLY A 1 419 ? 61.962 32.011 28.570 1.00 33.34 758 GLY A CA 1
ATOM 2739 C C . GLY A 1 419 ? 63.209 32.539 29.252 1.00 34.72 758 GLY A C 1
ATOM 2740 O O . GLY A 1 419 ? 63.445 32.266 30.430 1.00 34.02 758 GLY A O 1
ATOM 2741 N N . SER A 1 420 ? 64.005 33.286 28.491 1.00 34.93 759 SER A N 1
ATOM 2742 C CA . SER A 1 420 ? 65.274 33.828 28.960 1.00 35.79 759 SER A CA 1
ATOM 2743 C C . SER A 1 420 ? 65.053 34.901 30.018 1.00 35.97 759 SER A C 1
ATOM 2744 O O . SER A 1 420 ? 64.399 35.916 29.749 1.00 32.86 759 SER A O 1
ATOM 2747 N N . ILE A 1 421 ? 65.603 34.685 31.219 1.00 36.04 760 ILE A N 1
ATOM 2748 C CA . ILE A 1 421 ? 65.506 35.681 32.294 1.00 36.44 760 ILE A CA 1
ATOM 2749 C C . ILE A 1 421 ? 66.207 36.997 31.951 1.00 36.95 760 ILE A C 1
ATOM 2750 O O . ILE A 1 421 ? 65.733 38.058 32.340 1.00 36.84 760 ILE A O 1
ATOM 2755 N N . GLU A 1 422 ? 67.306 36.945 31.203 1.00 39.67 761 GLU A N 1
ATOM 2756 C CA . GLU A 1 422 ? 67.987 38.186 30.790 1.00 42.47 761 GLU A CA 1
ATOM 2757 C C . GLU A 1 422 ? 67.182 38.964 29.745 1.00 41.03 761 GLU A C 1
ATOM 2758 O O . GLU A 1 422 ? 67.259 40.190 29.709 1.00 42.76 761 GLU A O 1
ATOM 2764 N N . TYR A 1 423 ? 66.397 38.268 28.921 1.00 38.37 762 TYR A N 1
ATOM 2765 C CA . TYR A 1 423 ? 65.388 38.951 28.090 1.00 35.88 762 TYR A CA 1
ATOM 2766 C C . TYR A 1 423 ? 64.277 39.537 28.966 1.00 33.66 762 TYR A C 1
ATOM 2767 O O . TYR A 1 423 ? 63.977 40.726 28.899 1.00 32.08 762 TYR A O 1
ATOM 2776 N N . LEU A 1 424 ? 63.673 38.684 29.784 1.00 34.57 763 LEU A N 1
ATOM 2777 C CA . LEU A 1 424 ? 62.503 39.063 30.568 1.00 34.42 763 LEU A CA 1
ATOM 2778 C C . LEU A 1 424 ? 62.793 40.133 31.623 1.00 36.02 763 LEU A C 1
ATOM 2779 O O . LEU A 1 424 ? 61.915 40.944 31.923 1.00 33.67 763 LEU A O 1
ATOM 2784 N N . LYS A 1 425 ? 64.025 40.178 32.140 1.00 36.40 764 LYS A N 1
ATOM 2785 C CA . LYS A 1 425 ? 64.462 41.292 33.003 1.00 37.94 764 LYS A CA 1
ATOM 2786 C C . LYS A 1 425 ? 64.303 42.654 32.340 1.00 35.01 764 LYS A C 1
ATOM 2787 O O . LYS A 1 425 ? 64.019 43.628 33.009 1.00 34.43 764 LYS A O 1
ATOM 2793 N N . ARG A 1 426 ? 64.496 42.723 31.028 1.00 33.90 765 ARG A N 1
ATOM 2794 C CA . ARG A 1 426 ? 64.377 43.990 30.306 1.00 33.98 765 ARG A CA 1
ATOM 2795 C C . ARG A 1 426 ? 62.916 44.441 30.101 1.00 34.14 765 ARG A C 1
ATOM 2796 O O . ARG A 1 426 ? 62.679 45.621 29.867 1.00 36.17 765 ARG A O 1
ATOM 2804 N N . GLU A 1 427 ? 61.967 43.500 30.149 1.00 32.69 766 GLU A N 1
ATOM 2805 C CA . GLU A 1 427 ? 60.515 43.792 30.084 1.00 32.74 766 GLU A CA 1
ATOM 2806 C C . GLU A 1 427 ? 59.910 44.144 31.453 1.00 34.06 766 GLU A C 1
ATOM 2807 O O . GLU A 1 427 ? 58.851 44.788 31.522 1.00 31.69 766 GLU A O 1
ATOM 2813 N N . TRP A 1 428 ? 60.579 43.710 32.527 1.00 35.75 767 TRP A N 1
ATOM 2814 C CA . TRP A 1 428 ? 60.028 43.742 33.881 1.00 36.39 767 TRP A CA 1
ATOM 2815 C C . TRP A 1 428 ? 59.646 45.124 34.403 1.00 37.90 767 TRP A C 1
ATOM 2816 O O . TRP A 1 428 ? 58.676 45.236 35.166 1.00 35.34 767 TRP A O 1
ATOM 2827 N N . GLU A 1 429 ? 60.377 46.164 33.989 1.00 37.71 768 GLU A N 1
ATOM 2828 C CA . GLU A 1 429 ? 60.087 47.547 34.389 1.00 40.44 768 GLU A CA 1
ATOM 2829 C C . GLU A 1 429 ? 58.639 47.972 34.107 1.00 38.58 768 GLU A C 1
ATOM 2830 O O . GLU A 1 429 ? 58.041 48.696 34.902 1.00 38.26 768 GLU A O 1
ATOM 2836 N N . THR A 1 430 ? 58.074 47.526 32.987 1.00 35.90 769 THR A N 1
ATOM 2837 C CA . THR A 1 430 ? 56.699 47.890 32.655 1.00 35.10 769 THR A CA 1
ATOM 2838 C C . THR A 1 430 ? 55.684 46.798 33.020 1.00 33.28 769 THR A C 1
ATOM 2839 O O . THR A 1 430 ? 54.498 46.960 32.747 1.00 34.37 769 THR A O 1
ATOM 2843 N N . LEU A 1 431 ? 56.148 45.699 33.623 1.00 31.97 770 LEU A N 1
ATOM 2844 C CA . LEU A 1 431 ? 55.278 44.636 34.153 1.00 32.21 770 LEU A CA 1
ATOM 2845 C C . LEU A 1 431 ? 55.192 44.580 35.682 1.00 32.73 770 LEU A C 1
ATOM 2846 O O . LEU A 1 431 ? 54.344 43.857 36.225 1.00 31.18 770 LEU A O 1
ATOM 2851 N N . HIS A 1 432 ? 56.055 45.316 36.381 1.00 32.80 771 HIS A N 1
ATOM 2852 C CA . HIS A 1 432 ? 56.238 45.089 37.824 1.00 33.87 771 HIS A CA 1
ATOM 2853 C C . HIS A 1 432 ? 55.084 45.571 38.723 1.00 33.06 771 HIS A C 1
ATOM 2854 O O . HIS A 1 432 ? 55.091 45.285 39.915 1.00 33.15 771 HIS A O 1
ATOM 2861 N N . ASN A 1 433 ? 54.118 46.301 38.157 1.00 32.75 772 ASN A N 1
ATOM 2862 C CA . ASN A 1 433 ? 52.901 46.711 38.876 1.00 34.09 772 ASN A CA 1
ATOM 2863 C C . ASN A 1 433 ? 51.667 45.832 38.638 1.00 34.20 772 ASN A C 1
ATOM 2864 O O . ASN A 1 433 ? 50.573 46.176 39.107 1.00 34.69 772 ASN A O 1
ATOM 2869 N N . PHE A 1 434 ? 51.829 44.702 37.942 1.00 33.27 773 PHE A N 1
ATOM 2870 C CA . PHE A 1 434 ? 50.716 43.782 37.701 1.00 33.59 773 PHE A CA 1
ATOM 2871 C C . PHE A 1 434 ? 50.765 42.596 38.653 1.00 32.29 773 PHE A C 1
ATOM 2872 O O . PHE A 1 434 ? 51.792 41.935 38.743 1.00 32.46 773 PHE A O 1
ATOM 2880 N N . PRO A 1 435 ? 49.644 42.301 39.348 1.00 31.73 774 PRO A N 1
ATOM 2881 C CA . PRO A 1 435 ? 49.661 41.141 40.242 1.00 31.03 774 PRO A CA 1
ATOM 2882 C C . PRO A 1 435 ? 49.657 39.800 39.505 1.00 30.53 774 PRO A C 1
ATOM 2883 O O . PRO A 1 435 ? 49.307 39.736 38.311 1.00 29.99 774 PRO A O 1
ATOM 2887 N N . LYS A 1 436 ? 50.059 38.752 40.223 1.00 27.99 775 LYS A N 1
ATOM 2888 C CA . LYS A 1 436 ? 49.935 37.355 39.782 1.00 29.23 775 LYS A CA 1
ATOM 2889 C C . LYS A 1 436 ? 50.696 37.041 38.480 1.00 29.06 775 LYS A C 1
ATOM 2890 O O . LYS A 1 436 ? 50.190 36.342 37.596 1.00 27.74 775 LYS A O 1
ATOM 2896 N N . VAL A 1 437 ? 51.910 37.581 38.394 1.00 29.38 776 VAL A N 1
ATOM 2897 C CA . VAL A 1 437 ? 52.840 37.319 37.300 1.00 30.93 776 VAL A CA 1
ATOM 2898 C C . VAL A 1 437 ? 54.061 36.583 37.840 1.00 31.80 776 VAL A C 1
ATOM 2899 O O . VAL A 1 437 ? 54.679 37.050 38.786 1.00 32.25 776 VAL A O 1
ATOM 2903 N N . SER A 1 438 ? 54.384 35.440 37.230 1.00 32.56 777 SER A N 1
ATOM 2904 C CA . SER A 1 438 ? 55.572 34.642 37.550 1.00 34.61 777 SER A CA 1
ATOM 2905 C C . SER A 1 438 ? 56.471 34.468 36.325 1.00 34.38 777 SER A C 1
ATOM 2906 O O . SER A 1 438 ? 56.023 34.606 35.181 1.00 30.93 777 SER A O 1
ATOM 2909 N N . ILE A 1 439 ? 57.740 34.151 36.582 1.00 35.22 778 ILE A N 1
ATOM 2910 C CA . ILE A 1 439 ? 58.719 33.870 35.532 1.00 34.94 778 ILE A CA 1
ATOM 2911 C C . ILE A 1 439 ? 59.476 32.599 35.891 1.00 36.05 778 ILE A C 1
ATOM 2912 O O . ILE A 1 439 ? 60.054 32.511 36.979 1.00 35.04 778 ILE A O 1
ATOM 2917 N N . LEU A 1 440 ? 59.445 31.614 34.991 1.00 35.68 779 LEU A N 1
ATOM 2918 C CA . LEU A 1 440 ? 60.323 30.457 35.061 1.00 36.72 779 LEU A CA 1
ATOM 2919 C C . LEU A 1 440 ? 61.441 30.649 34.029 1.00 37.34 779 LEU A C 1
ATOM 2920 O O . LEU A 1 440 ? 61.182 30.517 32.824 1.00 34.89 779 LEU A O 1
ATOM 2925 N N . PRO A 1 441 ? 62.677 30.964 34.488 1.00 37.13 780 PRO A N 1
ATOM 2926 C CA . PRO A 1 441 ? 63.801 30.977 33.557 1.00 37.26 780 PRO A CA 1
ATOM 2927 C C . PRO A 1 441 ? 63.982 29.608 32.933 1.00 35.83 780 PRO A C 1
ATOM 2928 O O . PRO A 1 441 ? 63.967 28.607 33.633 1.00 36.32 780 PRO A O 1
ATOM 2932 N N . GLY A 1 442 ? 64.095 29.571 31.614 1.00 36.03 781 GLY A N 1
ATOM 2933 C CA . GLY A 1 442 ? 64.183 28.315 30.891 1.00 36.41 781 GLY A CA 1
ATOM 2934 C C . GLY A 1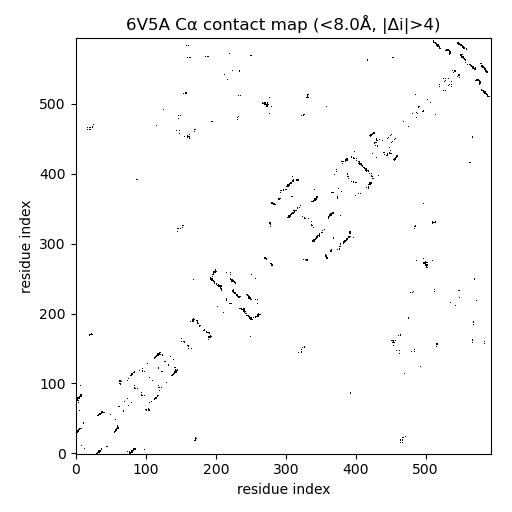 442 ? 63.837 28.527 29.437 1.00 35.58 781 GLY A C 1
ATOM 2935 O O . GLY A 1 442 ? 64.089 29.590 28.893 1.00 38.96 781 GLY A O 1
ATOM 2936 N N . THR A 1 443 ? 63.251 27.517 28.814 1.00 37.06 782 THR A N 1
ATOM 2937 C CA . THR A 1 443 ? 62.928 27.583 27.393 1.00 36.10 782 THR A CA 1
ATOM 2938 C C . THR A 1 443 ? 61.609 26.892 27.117 1.00 35.23 782 THR A C 1
ATOM 2939 O O . THR A 1 443 ? 61.308 25.862 27.733 1.00 35.36 782 THR A O 1
ATOM 2943 N N . PRO A 1 444 ? 60.823 27.434 26.165 1.00 34.90 783 PRO A N 1
ATOM 2944 C CA . PRO A 1 444 ? 59.590 26.758 25.774 1.00 35.22 783 PRO A CA 1
ATOM 2945 C C . PRO A 1 444 ? 59.763 25.356 25.224 1.00 34.08 783 PRO A C 1
ATOM 2946 O O . PRO A 1 444 ? 58.808 24.593 25.268 1.00 33.19 783 PRO A O 1
ATOM 2950 N N . LEU A 1 445 ? 60.947 25.025 24.698 1.00 33.74 784 LEU A N 1
ATOM 2951 C CA . LEU A 1 445 ? 61.204 23.676 24.184 1.00 33.74 784 LEU A CA 1
ATOM 2952 C C . LEU A 1 445 ? 61.492 22.617 25.262 1.00 34.97 784 LEU A C 1
ATOM 2953 O O . LEU A 1 445 ? 61.533 21.429 24.950 1.00 36.23 784 LEU A O 1
ATOM 2958 N N . SER A 1 446 ? 61.673 23.029 26.513 1.00 35.84 785 SER A N 1
ATOM 2959 C CA . SER A 1 446 ? 61.952 22.087 27.600 1.00 37.60 785 SER A CA 1
ATOM 2960 C C . SER A 1 446 ? 60.670 21.482 28.159 1.00 38.63 785 SER A C 1
ATOM 2961 O O . SER A 1 446 ? 59.878 22.173 28.814 1.00 35.68 785 SER A O 1
ATOM 2964 N N . ARG A 1 447 ? 60.489 20.185 27.935 1.00 38.96 786 ARG A N 1
ATOM 2965 C CA . ARG A 1 447 ? 59.353 19.455 28.505 1.00 41.34 786 ARG A CA 1
ATOM 2966 C C . ARG A 1 447 ? 59.302 19.517 30.040 1.00 41.97 786 ARG A C 1
ATOM 2967 O O . ARG A 1 447 ? 58.214 19.571 30.613 1.00 41.05 786 ARG A O 1
ATOM 2975 N N . ALA A 1 448 ? 60.468 19.545 30.689 1.00 41.76 787 ALA A N 1
ATOM 2976 C CA . ALA A 1 448 ? 60.549 19.651 32.154 1.00 42.73 787 ALA A CA 1
ATOM 2977 C C . ALA A 1 448 ? 60.028 21.001 32.671 1.00 41.21 787 ALA A C 1
ATOM 2978 O O . ALA A 1 448 ? 59.286 21.052 33.647 1.00 38.21 787 ALA A O 1
ATOM 2980 N N . ASP A 1 449 ? 60.426 22.088 32.018 1.00 40.78 788 ASP A N 1
ATOM 2981 C CA . ASP A 1 449 ? 59.867 23.414 32.315 1.00 39.60 788 ASP A CA 1
ATOM 2982 C C . ASP A 1 449 ? 58.350 23.436 32.132 1.00 36.75 788 ASP A C 1
ATOM 2983 O O . ASP A 1 449 ? 57.628 23.911 33.004 1.00 36.15 788 ASP A O 1
ATOM 2988 N N . LEU A 1 450 ? 57.874 22.898 31.011 1.00 37.61 789 LEU A N 1
ATOM 2989 C CA . LEU A 1 450 ? 56.441 22.896 30.701 1.00 38.49 789 LEU A CA 1
ATOM 2990 C C . LEU A 1 450 ? 55.637 22.054 31.696 1.00 39.20 789 LEU A C 1
ATOM 2991 O O . LEU A 1 450 ? 54.539 22.452 32.094 1.00 35.74 789 LEU A O 1
ATOM 2996 N N . ARG A 1 451 ? 56.186 20.905 32.088 1.00 39.29 790 ARG A N 1
ATOM 2997 C CA . ARG A 1 451 ? 55.580 20.072 33.135 1.00 41.18 790 ARG A CA 1
ATOM 2998 C C . ARG A 1 451 ? 55.544 20.798 34.469 1.00 39.66 790 ARG A C 1
ATOM 2999 O O . ARG A 1 451 ? 54.528 20.767 35.156 1.00 42.54 790 ARG A O 1
ATOM 3007 N N . ALA A 1 452 ? 56.644 21.451 34.826 1.00 39.08 791 ALA A N 1
ATOM 3008 C CA . ALA A 1 452 ? 56.719 22.228 36.061 1.00 40.17 791 ALA A CA 1
ATOM 3009 C C . ALA A 1 452 ? 55.614 23.293 36.167 1.00 42.81 791 ALA A C 1
ATOM 3010 O O . ALA A 1 452 ? 55.044 23.469 37.245 1.00 40.93 791 ALA A O 1
ATOM 3012 N N . VAL A 1 453 ? 55.311 23.981 35.055 1.00 40.99 792 VAL A N 1
ATOM 3013 C CA . VAL A 1 453 ? 54.244 25.006 35.031 1.00 39.15 792 VAL A CA 1
ATOM 3014 C C . VAL A 1 453 ? 52.867 24.473 34.606 1.00 39.68 792 VAL A C 1
ATOM 3015 O O . VAL A 1 453 ? 52.005 25.259 34.202 1.00 38.33 792 VAL A O 1
ATOM 3019 N N . ASN A 1 454 ? 52.659 23.155 34.680 1.00 38.46 793 ASN A N 1
ATOM 3020 C CA . ASN A 1 454 ? 51.345 22.546 34.446 1.00 38.34 793 ASN A CA 1
ATOM 3021 C C . ASN A 1 454 ? 50.703 22.944 33.113 1.00 36.90 793 ASN A C 1
ATOM 3022 O O . ASN A 1 454 ? 49.535 23.339 33.062 1.00 34.63 793 ASN A O 1
ATOM 3027 N N . ILE A 1 455 ? 51.473 22.797 32.039 1.00 36.07 794 ILE A N 1
ATOM 3028 C CA . ILE A 1 455 ? 51.036 23.155 30.681 1.00 35.82 794 ILE A CA 1
ATOM 3029 C C . ILE A 1 455 ? 49.705 22.498 30.292 1.00 35.98 794 ILE A C 1
ATOM 3030 O O . ILE A 1 455 ? 48.878 23.113 29.610 1.00 32.86 794 ILE A O 1
ATOM 3035 N N . ASN A 1 456 ? 49.495 21.263 30.752 1.00 35.38 795 ASN A N 1
ATOM 3036 C CA . ASN A 1 456 ? 48.258 20.532 30.472 1.00 35.43 795 ASN A CA 1
ATOM 3037 C C . ASN A 1 456 ? 47.010 21.086 31.177 1.00 34.94 795 ASN A C 1
ATOM 3038 O O . ASN A 1 456 ? 45.903 20.808 30.734 1.00 35.98 795 ASN A O 1
ATOM 3043 N N . LEU A 1 457 ? 47.189 21.864 32.248 1.00 35.21 796 LEU A N 1
ATOM 3044 C CA . LEU A 1 457 ? 46.072 22.482 32.987 1.00 35.19 796 LEU A CA 1
ATOM 3045 C C . LEU A 1 457 ? 45.820 23.972 32.684 1.00 34.47 796 LEU A C 1
ATOM 3046 O O . LEU A 1 457 ? 44.897 24.559 33.265 1.00 33.26 796 LEU A O 1
ATOM 3051 N N . CYS A 1 458 ? 46.619 24.590 31.799 1.00 31.49 797 CYS A N 1
ATOM 3052 C CA . CYS A 1 458 ? 46.490 26.032 31.522 1.00 31.39 797 CYS A CA 1
ATOM 3053 C C . CYS A 1 458 ? 45.221 26.341 30.720 1.00 30.68 797 CYS A C 1
ATOM 3054 O O . CYS A 1 458 ? 44.724 25.487 29.989 1.00 31.19 797 CYS A O 1
ATOM 3057 N N . ASP A 1 459 ? 44.697 27.558 30.867 1.00 31.84 798 ASP A N 1
ATOM 3058 C CA . ASP A 1 459 ? 43.609 28.054 29.998 1.00 32.00 798 ASP A CA 1
ATOM 3059 C C . ASP A 1 459 ? 44.120 28.465 28.618 1.00 29.57 798 ASP A C 1
ATOM 3060 O O . ASP A 1 459 ? 43.371 28.435 27.651 1.00 27.92 798 ASP A O 1
ATOM 3065 N N . MET A 1 460 ? 45.377 28.883 28.533 1.00 28.39 799 MET A N 1
ATOM 3066 C CA . MET A 1 460 ? 45.991 29.163 27.239 1.00 28.92 799 MET A CA 1
ATOM 3067 C C . MET A 1 460 ? 47.504 29.134 27.343 1.00 26.49 799 MET A C 1
ATOM 3068 O O . MET A 1 460 ? 48.078 29.612 28.316 1.00 26.55 799 MET A O 1
ATOM 3073 N N . CYS A 1 461 ? 48.127 28.582 26.312 1.00 27.14 800 CYS A N 1
ATOM 3074 C CA . CYS A 1 461 ? 49.561 28.699 26.095 1.00 27.45 800 CYS A CA 1
ATOM 3075 C C . CYS A 1 461 ? 49.773 29.657 24.923 1.00 26.11 800 CYS A C 1
ATOM 3076 O O . CYS A 1 461 ? 49.317 29.379 23.819 1.00 25.76 800 CYS A O 1
ATOM 3079 N N . VAL A 1 462 ? 50.431 30.783 25.175 1.00 25.18 801 VAL A N 1
ATOM 3080 C CA . VAL A 1 462 ? 50.743 31.765 24.139 1.00 26.12 801 VAL A CA 1
ATOM 3081 C C . VAL A 1 462 ? 52.216 31.610 23.736 1.00 26.20 801 VAL A C 1
ATOM 3082 O O . VAL A 1 462 ? 53.091 31.634 24.599 1.00 25.24 801 VAL A O 1
ATOM 3086 N N . ILE A 1 463 ? 52.476 31.447 22.439 1.00 25.36 802 ILE A N 1
ATOM 3087 C CA . ILE A 1 463 ? 53.843 31.249 21.937 1.00 26.42 802 ILE A CA 1
ATOM 3088 C C . ILE A 1 463 ? 54.233 32.435 21.059 1.00 25.32 802 ILE A C 1
ATOM 3089 O O . ILE A 1 463 ? 53.655 32.637 19.990 1.00 24.61 802 ILE A O 1
ATOM 3094 N N . LEU A 1 464 ? 55.220 33.195 21.529 1.00 26.23 803 LEU A N 1
ATOM 3095 C CA . LEU A 1 464 ? 55.721 34.400 20.856 1.00 28.03 803 LEU A CA 1
ATOM 3096 C C . LEU A 1 464 ? 57.221 34.320 20.629 1.00 29.11 803 LEU A C 1
ATOM 3097 O O . LEU A 1 464 ? 57.944 33.665 21.400 1.00 27.95 803 LEU A O 1
ATOM 3102 N N . SER A 1 465 ? 57.681 35.029 19.606 1.00 29.64 804 SER A N 1
ATOM 3103 C CA . SER A 1 465 ? 59.103 35.245 19.372 1.00 33.20 804 SER A CA 1
ATOM 3104 C C . SER A 1 465 ? 59.403 36.728 19.425 1.00 34.57 804 SER A C 1
ATOM 3105 O O . SER A 1 465 ? 58.673 37.530 18.845 1.00 34.35 804 SER A O 1
ATOM 3108 N N . ALA A 1 466 ? 60.482 37.087 20.115 1.00 35.92 805 ALA A N 1
ATOM 3109 C CA . ALA A 1 466 ? 60.988 38.456 20.090 1.00 38.60 805 ALA A CA 1
ATOM 3110 C C . ALA A 1 466 ? 61.767 38.692 18.787 1.00 45.04 805 ALA A C 1
ATOM 3111 O O . ALA A 1 466 ? 62.255 37.745 18.163 1.00 48.37 805 ALA A O 1
ATOM 3113 N N . ASN A 1 467 ? 61.877 39.954 18.379 1.00 54.14 806 ASN A N 1
ATOM 3114 C CA . ASN A 1 467 ? 62.480 40.313 17.082 1.00 60.68 806 ASN A CA 1
ATOM 3115 C C . ASN A 1 467 ? 64.017 40.224 17.087 1.00 61.48 806 ASN A C 1
ATOM 3116 O O . ASN A 1 467 ? 64.670 40.701 18.025 1.00 54.75 806 ASN A O 1
ATOM 3121 N N . GLN A 1 468 ? 64.572 39.628 16.025 1.00 65.96 807 GLN A N 1
ATOM 3122 C CA . GLN A 1 468 ? 66.028 39.542 15.803 1.00 67.48 807 GLN A CA 1
ATOM 3123 C C . GLN A 1 468 ? 66.457 40.481 14.673 1.00 67.09 807 GLN A C 1
ATOM 3124 O O . GLN A 1 468 ? 65.725 40.686 13.703 1.00 63.68 807 GLN A O 1
ATOM 3130 N N . ASP A 1 478 ? 59.778 31.591 13.019 1.00 38.01 817 ASP A N 1
ATOM 3131 C CA . ASP A 1 478 ? 58.567 30.736 13.144 1.00 36.81 817 ASP A CA 1
ATOM 3132 C C . ASP A 1 478 ? 58.870 29.280 13.485 1.00 35.84 817 ASP A C 1
ATOM 3133 O O . ASP A 1 478 ? 58.029 28.610 14.071 1.00 36.09 817 ASP A O 1
ATOM 3138 N N . LYS A 1 479 ? 60.064 28.791 13.143 1.00 35.37 818 LYS A N 1
ATOM 3139 C CA . LYS A 1 479 ? 60.375 27.374 13.317 1.00 34.68 818 LYS A CA 1
ATOM 3140 C C . LYS A 1 479 ? 60.497 26.998 14.784 1.00 32.43 818 LYS A C 1
ATOM 3141 O O . LYS A 1 479 ? 60.048 25.925 15.189 1.00 31.88 818 LYS A O 1
ATOM 3147 N N . GLU A 1 480 ? 61.086 27.883 15.577 1.00 30.34 819 GL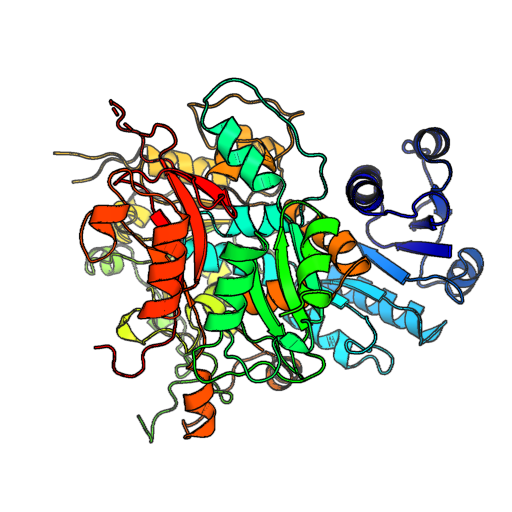U A N 1
ATOM 3148 C CA . GLU A 1 480 ? 61.115 27.706 17.023 1.00 32.06 819 GLU A CA 1
ATOM 3149 C C . GLU A 1 480 ? 59.703 27.653 17.605 1.00 30.05 819 GLU A C 1
ATOM 3150 O O . GLU A 1 480 ? 59.375 26.742 18.366 1.00 29.62 819 GLU A O 1
ATOM 3156 N N . CYS A 1 481 ? 58.876 28.621 17.212 1.00 29.89 820 CYS A N 1
ATOM 3157 C CA . CYS A 1 481 ? 57.493 28.712 17.691 1.00 30.54 820 CYS A CA 1
ATOM 3158 C C . CYS A 1 481 ? 56.673 27.473 17.317 1.00 29.39 820 CYS A C 1
ATOM 3159 O O . CYS A 1 481 ? 56.000 26.885 18.168 1.00 28.13 820 CYS A O 1
ATOM 3162 N N . ILE A 1 482 ? 56.760 27.073 16.053 1.00 29.65 821 ILE A N 1
ATOM 3163 C CA . ILE A 1 482 ? 56.046 25.894 15.560 1.00 30.52 821 ILE A CA 1
ATOM 3164 C C . ILE A 1 482 ? 56.520 24.639 16.276 1.00 31.33 821 ILE A C 1
ATOM 3165 O O . ILE A 1 482 ? 55.697 23.832 16.725 1.00 28.78 821 ILE A O 1
ATOM 3170 N N . LEU A 1 483 ? 57.838 24.493 16.410 1.00 31.05 822 LEU A N 1
ATOM 3171 C CA . LEU A 1 483 ? 58.409 23.356 17.132 1.00 31.93 822 LEU A CA 1
ATOM 3172 C C . LEU A 1 483 ? 57.881 23.259 18.563 1.00 30.60 822 LEU A C 1
ATOM 3173 O O . LEU A 1 483 ? 57.594 22.163 19.029 1.00 31.35 822 LEU A O 1
ATOM 3178 N N . ALA A 1 484 ? 57.738 24.401 19.241 1.00 30.45 823 ALA A N 1
ATOM 3179 C CA . ALA A 1 484 ? 57.228 24.424 20.614 1.00 29.15 823 ALA A CA 1
ATOM 3180 C C . ALA A 1 484 ? 55.800 23.870 20.729 1.00 29.89 823 ALA A C 1
ATOM 3181 O O . ALA A 1 484 ? 55.508 23.120 21.651 1.00 30.09 823 ALA A O 1
ATOM 3183 N N . SER A 1 485 ? 54.923 24.219 19.792 1.00 30.77 824 SER A N 1
ATOM 3184 C CA . SER A 1 485 ? 53.552 23.692 19.815 1.00 32.49 824 SER A CA 1
ATOM 3185 C C . SER A 1 485 ? 53.505 22.196 19.474 1.00 33.18 824 SER A C 1
ATOM 3186 O O . SER A 1 485 ? 52.745 21.441 20.085 1.00 30.88 824 SER A O 1
ATOM 3189 N N . LEU A 1 486 ? 54.317 21.777 18.504 1.00 33.18 825 LEU A N 1
ATOM 3190 C CA . LEU A 1 486 ? 54.419 20.360 18.153 1.00 34.60 825 LEU A CA 1
ATOM 3191 C C . LEU A 1 486 ? 54.924 19.546 19.332 1.00 34.21 825 LEU A C 1
ATOM 3192 O O . LEU A 1 486 ? 54.423 18.454 19.597 1.00 34.21 825 LEU A O 1
ATOM 3197 N N . ASN A 1 487 ? 55.907 20.096 20.038 1.00 33.97 826 ASN A N 1
ATOM 3198 C CA . ASN A 1 487 ? 56.454 19.469 21.233 1.00 36.23 826 ASN A CA 1
ATOM 3199 C C . ASN A 1 487 ? 55.395 19.317 22.337 1.00 37.31 826 ASN A C 1
ATOM 3200 O O . ASN A 1 487 ? 55.239 18.236 22.898 1.00 37.03 826 ASN A O 1
ATOM 3205 N N . ILE A 1 488 ? 54.655 20.392 22.614 1.00 37.14 827 ILE A N 1
ATOM 3206 C CA . ILE A 1 488 ? 53.550 20.360 23.596 1.00 37.74 827 ILE A CA 1
ATOM 3207 C C . ILE A 1 488 ? 52.493 19.325 23.216 1.00 38.29 827 ILE A C 1
ATOM 3208 O O . ILE A 1 488 ? 52.082 18.531 24.060 1.00 41.12 827 ILE A O 1
ATOM 3213 N N . LYS A 1 489 ? 52.069 19.337 21.955 1.00 40.86 828 LYS A N 1
ATOM 3214 C CA . LYS A 1 489 ? 51.042 18.404 21.462 1.00 43.16 828 LYS A CA 1
ATOM 3215 C C . LYS A 1 489 ? 51.387 16.928 21.683 1.00 44.83 828 LYS A C 1
ATOM 3216 O O . LYS A 1 489 ? 50.511 16.136 22.055 1.00 44.06 828 LYS A O 1
ATOM 3222 N N . SER A 1 490 ? 52.654 16.577 21.448 1.00 43.37 829 SER A N 1
ATOM 3223 C CA . SER A 1 490 ? 53.134 15.199 21.568 1.00 43.43 829 SER A CA 1
ATOM 3224 C C . SER A 1 490 ? 53.451 14.754 23.000 1.00 42.56 829 SER A C 1
ATOM 3225 O O . SER A 1 490 ? 53.700 13.568 23.217 1.00 43.35 829 SER A O 1
ATOM 3228 N N . MET A 1 491 ? 53.474 15.679 23.966 1.00 41.24 830 MET A N 1
ATOM 3229 C CA . MET A 1 491 ? 53.701 15.314 25.374 1.00 42.45 830 MET A CA 1
ATOM 3230 C C . MET A 1 491 ? 52.569 14.438 25.912 1.00 44.69 830 MET A C 1
ATOM 3231 O O . MET A 1 491 ? 51.439 14.529 25.442 1.00 45.11 830 MET A O 1
ATOM 3236 N N . GLN A 1 492 ? 52.901 13.589 26.883 1.00 48.50 831 GLN A N 1
ATOM 3237 C CA . GLN A 1 492 ? 51.936 12.717 27.564 1.00 51.27 831 GLN A CA 1
ATOM 3238 C C . GLN A 1 492 ? 51.858 13.092 29.044 1.00 50.22 831 GLN A C 1
ATOM 3239 O O . GLN A 1 492 ? 52.855 13.513 29.624 1.00 52.04 831 GLN A O 1
ATOM 3245 N N . PHE A 1 493 ? 50.676 12.943 29.645 1.00 51.53 832 PHE A N 1
ATOM 3246 C CA . PHE A 1 493 ? 50.430 13.385 31.030 1.00 54.01 832 PHE A CA 1
ATOM 3247 C C . PHE A 1 493 ? 49.689 12.344 31.870 1.00 59.10 832 PHE A C 1
ATOM 3248 O O . PHE A 1 493 ? 48.975 11.504 31.330 1.00 58.05 832 PHE A O 1
ATOM 3256 N N . ASP A 1 494 ? 49.864 12.443 33.192 1.00 68.24 833 ASP A N 1
ATOM 3257 C CA . ASP A 1 494 ? 49.207 11.579 34.197 1.00 73.79 833 ASP A CA 1
ATOM 3258 C C . ASP A 1 494 ? 49.675 10.132 34.099 1.00 73.71 833 ASP A C 1
ATOM 3259 O O . ASP A 1 494 ? 50.817 9.824 34.435 1.00 77.34 833 ASP A O 1
ATOM 3264 N N . SER A 1 530 ? 45.341 6.156 33.383 1.00 98.83 869 SER A N 1
ATOM 3265 C CA . SER A 1 530 ? 45.022 6.765 32.054 1.00 98.11 869 SER A CA 1
ATOM 3266 C C . SER A 1 530 ? 45.964 7.930 31.724 1.00 97.73 869 SER A C 1
ATOM 3267 O O . SER A 1 530 ? 45.940 8.964 32.401 1.00 97.59 869 SER A O 1
ATOM 3270 N N . ILE A 1 531 ? 46.797 7.741 30.699 1.00 93.65 870 ILE A N 1
ATOM 3271 C CA . ILE A 1 531 ? 47.671 8.805 30.183 1.00 90.30 870 ILE A CA 1
ATOM 3272 C C . ILE A 1 531 ? 46.981 9.565 29.042 1.00 85.42 870 ILE A C 1
ATOM 3273 O O . ILE A 1 531 ? 46.318 8.952 28.199 1.00 85.79 870 ILE A O 1
ATOM 3278 N N . THR A 1 532 ? 47.129 10.892 29.031 1.00 78.13 871 THR A N 1
ATOM 3279 C CA . THR A 1 532 ? 46.552 11.751 27.983 1.00 73.51 871 THR A CA 1
ATOM 3280 C C . THR A 1 532 ? 47.666 12.533 27.296 1.00 66.96 871 THR A C 1
ATOM 3281 O O . THR A 1 532 ? 48.639 12.913 27.942 1.00 66.83 871 THR A O 1
ATOM 3285 N N . THR A 1 533 ? 47.518 12.767 25.992 1.00 62.41 872 THR A N 1
ATOM 3286 C CA . THR A 1 533 ? 48.479 13.577 25.237 1.00 58.79 872 THR A CA 1
ATOM 3287 C C . THR A 1 533 ? 48.180 15.070 25.417 1.00 54.54 872 THR A C 1
ATOM 3288 O O . THR A 1 533 ? 47.192 15.436 26.049 1.00 53.02 872 THR A O 1
ATOM 3292 N N . GLY A 1 534 ? 49.037 15.923 24.862 1.00 49.74 873 GLY A N 1
ATOM 3293 C CA . GLY A 1 534 ? 48.818 17.369 24.880 1.00 46.64 873 GLY A CA 1
ATOM 3294 C C . GLY A 1 534 ? 48.106 17.906 23.650 1.00 44.40 873 GLY A C 1
ATOM 3295 O O . GLY A 1 534 ? 48.124 19.114 23.415 1.00 42.07 873 GLY A O 1
ATOM 3296 N N . VAL A 1 535 ? 47.465 17.035 22.868 1.00 42.31 874 VAL A N 1
ATOM 3297 C CA . VAL A 1 535 ? 46.897 17.445 21.578 1.00 43.16 874 VAL A CA 1
ATOM 3298 C C . VAL A 1 535 ? 45.706 18.424 21.701 1.00 41.31 874 VAL A C 1
ATOM 3299 O O . VAL A 1 535 ? 45.435 19.171 20.768 1.00 40.83 874 VAL A O 1
ATOM 3303 N N . ASN A 1 536 ? 45.009 18.410 22.837 1.00 40.45 875 ASN A N 1
ATOM 3304 C CA . ASN A 1 536 ? 43.899 19.334 23.099 1.00 41.37 875 ASN A CA 1
ATOM 3305 C C . ASN A 1 536 ? 44.264 20.532 23.980 1.00 40.33 875 ASN A C 1
ATOM 3306 O O . ASN A 1 536 ? 43.377 21.298 24.357 1.00 39.77 875 ASN A O 1
ATOM 3311 N N . ILE A 1 537 ? 45.550 20.712 24.301 1.00 38.21 876 ILE A N 1
ATOM 3312 C CA . ILE A 1 537 ? 45.980 21.878 25.089 1.00 35.38 876 ILE A CA 1
ATOM 3313 C C . ILE A 1 537 ? 45.689 23.144 24.270 1.00 32.31 876 ILE A C 1
ATOM 3314 O O . ILE A 1 537 ? 45.982 23.179 23.088 1.00 32.51 876 ILE A O 1
ATOM 3319 N N . PRO A 1 538 ? 45.069 24.167 24.887 1.00 31.19 877 PRO A N 1
ATOM 3320 C CA . PRO A 1 538 ? 44.812 25.395 24.127 1.00 30.30 877 PRO A CA 1
ATOM 3321 C C . PRO A 1 538 ? 46.102 26.181 23.857 1.00 28.84 877 PRO A C 1
ATOM 3322 O O . PRO A 1 538 ? 46.803 26.563 24.791 1.00 28.66 877 PRO A O 1
ATOM 3326 N N . ILE A 1 539 ? 46.397 26.413 22.579 1.00 28.45 878 ILE A N 1
ATOM 3327 C CA . ILE A 1 539 ? 47.608 27.123 22.175 1.00 28.30 878 ILE A CA 1
ATOM 3328 C C . ILE A 1 539 ? 47.254 28.186 21.155 1.00 27.78 878 ILE A C 1
ATOM 3329 O O . ILE A 1 539 ? 46.395 27.968 20.289 1.00 27.54 878 ILE A O 1
ATOM 3334 N N . ILE A 1 540 ? 47.914 29.337 21.264 1.00 27.60 879 ILE A N 1
ATOM 3335 C CA . ILE A 1 540 ? 47.897 30.350 20.214 1.00 29.08 879 ILE A CA 1
ATOM 3336 C C . ILE A 1 540 ? 49.347 30.694 19.897 1.00 27.75 879 ILE A C 1
ATOM 3337 O O . ILE A 1 540 ? 50.094 31.096 20.786 1.00 27.28 879 ILE A O 1
ATOM 3342 N N . THR A 1 541 ? 49.724 30.536 18.630 1.00 28.55 880 THR A N 1
ATOM 3343 C CA . THR A 1 541 ? 51.074 30.826 18.158 1.00 29.01 880 THR A CA 1
ATOM 3344 C C . THR A 1 541 ? 51.067 32.042 17.249 1.00 30.11 880 THR A C 1
ATOM 3345 O O . THR A 1 541 ? 50.290 32.111 16.291 1.00 28.12 880 THR A O 1
ATOM 3349 N N . GLU A 1 542 ? 51.935 33.000 17.563 1.00 30.66 881 GLU A N 1
ATOM 3350 C CA . GLU A 1 542 ? 52.166 34.159 16.712 1.00 33.61 881 GLU A CA 1
ATOM 3351 C C . GLU A 1 542 ? 53.169 33.787 15.622 1.00 33.66 881 GLU A C 1
ATOM 3352 O O . GLU A 1 542 ? 54.273 33.347 15.928 1.00 35.08 881 GLU A O 1
ATOM 3358 N N . LEU A 1 543 ? 52.792 33.983 14.366 1.00 32.59 882 LEU A N 1
ATOM 3359 C CA . LEU A 1 543 ? 53.675 33.721 13.225 1.00 34.83 882 LEU A CA 1
ATOM 3360 C C . LEU A 1 543 ? 54.070 35.028 12.551 1.00 35.77 882 LEU A C 1
ATOM 3361 O O . LEU A 1 543 ? 53.251 35.932 12.441 1.00 34.75 882 LEU A O 1
ATOM 3366 N N . VAL A 1 544 ? 55.322 35.119 12.108 1.00 37.51 883 VAL A N 1
ATOM 3367 C CA . VAL A 1 544 ? 55.781 36.218 11.249 1.00 41.02 883 VAL A CA 1
ATOM 3368 C C . VAL A 1 544 ? 55.374 35.972 9.794 1.00 42.14 883 VAL A C 1
ATOM 3369 O O . VAL A 1 544 ? 54.840 36.863 9.146 1.00 44.74 883 VAL A O 1
ATOM 3373 N N . ASN A 1 545 ? 55.622 34.764 9.294 1.00 40.86 884 ASN A N 1
ATOM 3374 C CA . ASN A 1 545 ? 55.341 34.406 7.906 1.00 43.11 884 ASN A CA 1
ATOM 3375 C C . ASN A 1 545 ? 54.073 33.551 7.812 1.00 42.77 884 ASN A C 1
ATOM 3376 O O . ASN A 1 545 ? 54.054 32.400 8.266 1.00 41.64 884 ASN A O 1
ATOM 3381 N N . ASP A 1 546 ? 53.030 34.138 7.219 1.00 41.54 885 ASP A N 1
ATOM 3382 C CA . ASP A 1 546 ? 51.732 33.485 6.942 1.00 44.19 885 ASP A CA 1
ATOM 3383 C C . ASP A 1 546 ? 51.829 32.054 6.448 1.00 42.15 885 ASP A C 1
ATOM 3384 O O . ASP A 1 546 ? 51.079 31.183 6.906 1.00 38.88 885 ASP A O 1
ATOM 3389 N N . THR A 1 547 ? 52.740 31.847 5.492 1.00 43.40 886 THR A N 1
ATOM 3390 C CA . THR A 1 547 ? 53.009 30.545 4.864 1.00 44.22 886 THR A CA 1
ATOM 3391 C C . THR A 1 547 ? 53.267 29.422 5.859 1.00 41.76 886 THR A C 1
ATOM 3392 O O . THR A 1 547 ? 52.888 28.272 5.618 1.00 41.28 886 THR A O 1
ATOM 3396 N N . ASN A 1 548 ? 53.913 29.753 6.974 1.00 38.15 887 ASN A N 1
ATOM 3397 C CA . ASN A 1 548 ? 54.245 28.750 7.983 1.00 37.63 887 ASN A CA 1
ATOM 3398 C C . ASN A 1 548 ? 53.053 28.209 8.784 1.00 36.59 887 ASN A C 1
ATOM 3399 O O . ASN A 1 548 ? 53.201 27.235 9.523 1.00 35.10 887 ASN A O 1
ATOM 3404 N N . VAL A 1 549 ? 51.868 28.799 8.604 1.00 36.16 888 VAL A N 1
ATOM 3405 C CA . VAL A 1 549 ? 50.633 28.251 9.178 1.00 36.62 888 VAL A CA 1
ATOM 3406 C C . VAL A 1 549 ? 50.391 26.793 8.751 1.00 36.07 888 VAL A C 1
ATOM 3407 O O . VAL A 1 549 ? 49.840 26.009 9.514 1.00 34.72 888 VAL A O 1
ATOM 3411 N N . GLN A 1 550 ? 50.854 26.441 7.547 1.00 38.28 889 GLN A N 1
ATOM 3412 C CA . GLN A 1 550 ? 50.826 25.063 7.023 1.00 40.21 889 GLN A CA 1
ATOM 3413 C C . GLN A 1 550 ? 51.388 23.996 7.978 1.00 39.34 889 GLN A C 1
ATOM 3414 O O . GLN A 1 550 ? 50.966 22.840 7.919 1.00 37.62 889 GLN A O 1
ATOM 3420 N N . PHE A 1 551 ? 52.337 24.373 8.838 1.00 37.50 890 PHE A N 1
ATOM 3421 C CA . PHE A 1 551 ? 53.036 23.410 9.696 1.00 37.34 890 PHE A CA 1
ATOM 3422 C C . PHE A 1 551 ? 52.458 23.248 11.096 1.00 36.37 890 PHE A C 1
ATOM 3423 O O . PHE A 1 551 ? 52.910 22.376 11.838 1.00 36.22 890 PHE A O 1
ATOM 3431 N N . LEU A 1 552 ? 51.453 24.049 11.460 1.00 35.81 891 LEU A N 1
ATOM 3432 C CA . LEU A 1 552 ? 50.868 23.964 12.811 1.00 36.06 891 LEU A CA 1
ATOM 3433 C C . LEU A 1 552 ? 49.961 22.753 13.019 1.00 36.81 891 LEU A C 1
ATOM 3434 O O . LEU A 1 552 ? 49.980 22.159 14.095 1.00 38.16 891 LEU A O 1
ATOM 3439 N N . ASP A 1 553 ? 49.146 22.405 12.023 1.00 39.22 892 ASP A N 1
ATOM 3440 C CA . ASP A 1 553 ? 48.232 21.250 12.126 1.00 40.48 892 ASP A CA 1
ATOM 3441 C C . ASP A 1 553 ? 48.613 20.174 11.111 1.00 40.40 892 ASP A C 1
ATOM 3442 O O . ASP A 1 553 ? 49.101 20.488 10.022 1.00 35.42 892 ASP A O 1
ATOM 3447 N N . GLN A 1 554 ? 48.383 18.913 11.468 1.00 44.56 893 GLN A N 1
ATOM 3448 C CA . GLN A 1 554 ? 48.745 17.774 10.600 1.00 50.80 893 GLN A CA 1
ATOM 3449 C C . GLN A 1 554 ? 47.535 17.107 9.932 1.00 52.90 893 GLN A C 1
ATOM 3450 O O . GLN A 1 554 ? 47.713 16.150 9.176 1.00 56.39 893 GLN A O 1
ATOM 3456 N N . ASP A 1 555 ? 46.327 17.624 10.183 1.00 52.63 894 ASP A N 1
ATOM 3457 C CA . ASP A 1 555 ? 45.085 17.015 9.687 1.00 52.17 894 ASP A CA 1
ATOM 3458 C C . ASP A 1 555 ? 44.294 17.919 8.721 1.00 52.78 894 ASP A C 1
ATOM 3459 O O . ASP A 1 555 ? 43.090 17.730 8.556 1.00 54.30 894 ASP A O 1
ATOM 3464 N N . ASP A 1 556 ? 44.975 18.862 8.064 1.00 52.36 895 ASP A N 1
ATOM 3465 C CA . ASP A 1 556 ? 44.316 19.858 7.200 1.00 53.46 895 ASP A CA 1
ATOM 3466 C C . ASP A 1 556 ? 44.949 19.944 5.810 1.00 55.46 895 ASP A C 1
ATOM 3467 O O . ASP A 1 556 ? 46.018 19.387 5.569 1.00 57.11 895 ASP A O 1
ATOM 3472 N N . ASP A 1 557 ? 44.264 20.638 4.904 1.00 60.25 896 ASP A N 1
ATOM 3473 C CA . ASP A 1 557 ? 44.749 20.865 3.539 1.00 64.07 896 ASP A CA 1
ATOM 3474 C C . ASP A 1 557 ? 45.686 22.066 3.529 1.00 64.32 896 ASP A C 1
ATOM 3475 O O . ASP A 1 557 ? 45.298 23.153 3.958 1.00 65.61 896 ASP A O 1
ATOM 3480 N N . ASP A 1 558 ? 46.906 21.868 3.032 1.00 63.09 897 ASP A N 1
ATOM 3481 C CA . ASP A 1 558 ? 47.913 22.926 2.962 1.00 62.92 897 ASP A CA 1
ATOM 3482 C C . ASP A 1 558 ? 48.096 23.407 1.522 1.00 65.11 897 ASP A C 1
ATOM 3483 O O . ASP A 1 558 ? 48.016 22.619 0.582 1.00 64.18 897 ASP A O 1
ATOM 3488 N N . ASP A 1 559 ? 48.341 24.705 1.370 1.00 68.72 898 ASP A N 1
ATOM 3489 C CA . ASP A 1 559 ? 48.589 25.329 0.069 1.00 73.31 898 ASP A CA 1
ATOM 3490 C C . ASP A 1 559 ? 49.201 26.719 0.334 1.00 75.93 898 ASP A C 1
ATOM 3491 O O . ASP A 1 559 ? 48.556 27.546 0.980 1.00 78.61 898 ASP A O 1
ATOM 3496 N N . PRO A 1 560 ? 50.442 26.978 -0.143 1.00 79.71 899 PRO A N 1
ATOM 3497 C CA . PRO A 1 560 ? 51.061 28.303 0.088 1.00 80.95 899 PRO A CA 1
ATOM 3498 C C . PRO A 1 560 ? 50.320 29.504 -0.523 1.00 82.00 899 PRO A C 1
ATOM 3499 O O . PRO A 1 560 ? 50.427 30.613 0.004 1.00 83.35 899 PRO A O 1
ATOM 3503 N N . ASP A 1 561 ? 49.590 29.282 -1.617 1.00 82.80 900 ASP A N 1
ATOM 3504 C CA . ASP A 1 561 ? 48.848 30.353 -2.302 1.00 82.98 900 ASP A CA 1
ATOM 3505 C C . ASP A 1 561 ? 47.519 30.726 -1.622 1.00 80.13 900 ASP A C 1
ATOM 3506 O O . ASP A 1 561 ? 47.003 31.822 -1.853 1.00 77.56 900 ASP A O 1
ATOM 3511 N N . THR A 1 562 ? 46.969 29.818 -0.809 1.00 78.40 901 THR A N 1
ATOM 3512 C CA . THR A 1 562 ? 45.780 30.100 0.011 1.00 75.69 901 THR A CA 1
ATOM 3513 C C . THR A 1 562 ? 46.111 31.128 1.092 1.00 71.40 901 THR A C 1
ATOM 3514 O O . THR A 1 562 ? 47.098 30.971 1.812 1.00 74.48 901 THR A O 1
ATOM 3518 N N . GLU A 1 563 ? 45.282 32.165 1.209 1.00 65.67 902 GLU A N 1
ATOM 3519 C CA . GLU A 1 563 ? 45.499 33.218 2.207 1.00 61.13 902 GLU A CA 1
ATOM 3520 C C . GLU A 1 563 ? 45.259 32.674 3.618 1.00 52.57 902 GLU A C 1
ATOM 3521 O O . GLU A 1 563 ? 44.561 31.674 3.801 1.00 47.44 902 GLU A O 1
ATOM 3527 N N . LEU A 1 564 ? 45.863 33.341 4.597 1.00 49.10 903 LEU A N 1
ATOM 3528 C CA . LEU A 1 564 ? 45.856 32.905 5.998 1.00 46.88 903 LEU A CA 1
ATOM 3529 C C . LEU A 1 564 ? 44.447 32.611 6.533 1.00 46.12 903 LEU A C 1
ATOM 3530 O O . LEU A 1 564 ? 44.226 31.578 7.185 1.00 40.07 903 LEU A O 1
ATOM 3535 N N . TYR A 1 565 ? 43.494 33.485 6.199 1.00 47.52 904 TYR A N 1
ATOM 3536 C CA . TYR A 1 565 ? 42.147 33.433 6.786 1.00 48.13 904 TYR A CA 1
ATOM 3537 C C . TYR A 1 565 ? 41.373 32.147 6.488 1.00 45.40 904 TYR A C 1
ATOM 3538 O O . TYR A 1 565 ? 40.501 31.750 7.269 1.00 44.21 904 TYR A O 1
ATOM 3547 N N . LEU A 1 566 ? 41.704 31.493 5.378 1.00 46.22 905 LEU A N 1
ATOM 3548 C CA . LEU A 1 566 ? 41.066 30.232 4.976 1.00 46.49 905 LEU A CA 1
ATOM 3549 C C . LEU A 1 566 ? 41.651 28.974 5.618 1.00 43.66 905 LEU A C 1
ATOM 3550 O O . LEU A 1 566 ? 41.029 27.914 5.553 1.00 45.46 905 LEU A O 1
ATOM 3555 N N . THR A 1 567 ? 42.823 29.075 6.245 1.00 40.76 906 THR A N 1
ATOM 3556 C CA . THR A 1 567 ? 43.484 27.901 6.817 1.00 36.54 906 THR A CA 1
ATOM 3557 C C . THR A 1 567 ? 42.828 27.488 8.124 1.00 37.64 906 THR A C 1
ATOM 3558 O O . THR A 1 567 ? 42.202 28.308 8.809 1.00 36.60 906 THR A O 1
ATOM 3562 N N . GLN A 1 568 ? 43.005 26.221 8.478 1.00 35.47 907 GLN A N 1
ATOM 3563 C CA . GLN A 1 568 ? 42.405 25.667 9.684 1.00 36.26 907 GLN A CA 1
ATOM 3564 C C . GLN A 1 568 ? 42.937 26.292 10.986 1.00 34.31 907 GLN A C 1
ATOM 3565 O O . GLN A 1 568 ? 42.138 26.615 11.868 1.00 33.80 907 GLN A O 1
ATOM 3571 N N . PRO A 1 569 ? 44.267 26.460 11.117 1.00 33.71 908 PRO A N 1
ATOM 3572 C CA . PRO A 1 569 ? 44.754 27.113 12.338 1.00 32.73 908 PRO A CA 1
ATOM 3573 C C . PRO A 1 569 ? 44.210 28.528 12.556 1.00 31.23 908 PRO A C 1
ATOM 3574 O O . PRO A 1 569 ? 43.946 28.893 13.699 1.00 30.25 908 PRO A O 1
ATOM 3578 N N . PHE A 1 570 ? 44.033 29.306 11.486 1.00 30.06 909 PHE A N 1
ATOM 3579 C CA . PHE A 1 570 ? 43.434 30.628 11.615 1.00 29.87 909 PHE A CA 1
ATOM 3580 C C . PHE A 1 570 ? 41.949 30.540 11.941 1.00 29.34 909 PHE A C 1
ATOM 3581 O O . PHE A 1 570 ? 41.488 31.186 12.875 1.00 27.35 909 PHE A O 1
ATOM 3589 N N . ALA A 1 571 ? 41.213 29.731 11.181 1.00 29.03 910 ALA A N 1
ATOM 3590 C CA . ALA A 1 571 ? 39.785 29.508 11.433 1.00 29.94 910 ALA A CA 1
ATOM 3591 C C . ALA A 1 571 ? 39.472 29.042 12.863 1.00 28.64 910 ALA A C 1
ATOM 3592 O O . ALA A 1 571 ? 38.420 29.381 13.403 1.00 28.94 910 ALA A O 1
ATOM 3594 N N . CYS A 1 572 ? 40.383 28.277 13.462 1.00 28.09 911 CYS A N 1
ATOM 3595 C CA . CYS A 1 572 ? 40.243 27.784 14.835 1.00 29.42 911 CYS A CA 1
ATOM 3596 C C . CYS A 1 572 ? 40.848 28.677 15.925 1.00 29.81 911 CYS A C 1
ATOM 3597 O O . CYS A 1 572 ? 40.720 28.387 17.117 1.00 30.92 911 CYS A O 1
ATOM 3600 N N . GLY A 1 573 ? 41.515 29.750 15.527 1.00 28.23 912 GLY A N 1
ATOM 3601 C CA . GLY A 1 573 ? 42.079 30.699 16.474 1.00 28.33 912 GLY A CA 1
ATOM 3602 C C . GLY A 1 573 ? 43.351 30.229 17.150 1.00 28.25 912 GLY A C 1
ATOM 3603 O O . GLY A 1 573 ? 43.711 30.760 18.187 1.00 27.02 912 GLY A O 1
ATOM 3604 N N . THR A 1 574 ? 44.047 29.261 16.554 1.00 27.90 913 THR A N 1
ATOM 3605 C CA . THR A 1 574 ? 45.302 28.755 17.109 1.00 28.39 913 THR A CA 1
ATOM 3606 C C . THR A 1 574 ? 46.542 29.426 16.508 1.00 28.52 913 THR A C 1
ATOM 3607 O O . THR A 1 574 ? 47.654 29.164 16.956 1.00 27.22 913 THR A O 1
ATOM 3611 N N . ALA A 1 575 ? 46.346 30.290 15.514 1.00 29.31 914 ALA A N 1
ATOM 3612 C CA . ALA A 1 575 ? 47.429 31.052 14.901 1.00 29.91 914 ALA A CA 1
ATOM 3613 C C . ALA A 1 575 ? 47.034 32.506 14.780 1.00 30.78 914 ALA A C 1
ATOM 3614 O O . ALA A 1 575 ? 45.871 32.814 14.528 1.00 31.60 914 ALA A O 1
ATOM 3616 N N . PHE A 1 576 ? 48.003 33.398 14.952 1.00 31.69 915 PHE A N 1
ATOM 3617 C CA . PHE A 1 576 ? 47.806 34.817 14.672 1.00 33.69 915 PHE A CA 1
ATOM 3618 C C . PHE A 1 576 ? 49.049 35.361 13.990 1.00 33.84 915 PHE A C 1
ATOM 3619 O O . PHE A 1 576 ? 50.144 34.895 14.252 1.00 33.13 915 PHE A O 1
ATOM 3627 N N . ALA A 1 577 ? 48.882 36.343 13.108 1.00 37.02 916 ALA A N 1
ATOM 3628 C CA . ALA A 1 577 ? 50.029 37.031 12.495 1.00 37.38 916 ALA A CA 1
ATOM 3629 C C . ALA A 1 577 ? 49.740 38.501 12.414 1.00 38.54 916 ALA A C 1
ATOM 3630 O O . ALA A 1 577 ? 48.604 38.886 12.121 1.00 40.40 916 ALA A O 1
ATOM 3632 N N . VAL A 1 578 ? 50.762 39.328 12.645 1.00 37.46 917 VAL A N 1
ATOM 3633 C CA . VAL A 1 578 ? 50.600 40.782 12.571 1.00 37.76 917 VAL A CA 1
ATOM 3634 C C . VAL A 1 578 ? 50.144 41.223 11.181 1.00 34.76 917 VAL A C 1
ATOM 3635 O O . VAL A 1 578 ? 49.535 42.283 11.051 1.00 33.38 917 VAL A O 1
ATOM 3639 N N . SER A 1 579 ? 50.399 40.398 10.158 1.00 35.32 918 SER A N 1
ATOM 3640 C CA . SER A 1 579 ? 49.936 40.688 8.800 1.00 35.08 918 SER A CA 1
ATOM 3641 C C . SER A 1 579 ? 48.417 40.875 8.722 1.00 35.59 918 SER A C 1
ATOM 3642 O O . SER A 1 579 ? 47.956 41.675 7.907 1.00 33.96 918 SER A O 1
ATOM 3645 N N . VAL A 1 580 ? 47.637 40.193 9.576 1.00 34.52 919 VAL A N 1
ATOM 3646 C CA . VAL A 1 580 ? 46.174 40.401 9.550 1.00 37.12 919 VAL A CA 1
ATOM 3647 C C . VAL A 1 580 ? 45.787 41.832 9.944 1.00 36.68 919 VAL A C 1
ATOM 3648 O O . VAL A 1 580 ? 44.728 42.302 9.562 1.00 37.57 919 VAL A O 1
ATOM 3652 N N . LEU A 1 581 ? 46.647 42.508 10.707 1.00 36.74 920 LEU A N 1
ATOM 3653 C CA . LEU A 1 581 ? 46.444 43.911 11.050 1.00 38.60 920 LEU A CA 1
ATOM 3654 C C . LEU A 1 581 ? 46.715 44.902 9.909 1.00 40.21 920 LEU A C 1
ATOM 3655 O O . LEU A 1 581 ? 46.280 46.042 10.015 1.00 40.15 920 LEU A O 1
ATOM 3660 N N . ASP A 1 582 ? 47.398 44.484 8.836 1.00 41.73 921 ASP A N 1
ATOM 3661 C CA . ASP A 1 582 ? 47.660 45.360 7.670 1.00 42.44 921 ASP A CA 1
ATOM 3662 C C . ASP A 1 582 ? 46.386 45.963 7.110 1.00 41.53 921 ASP A C 1
ATOM 3663 O O . ASP A 1 582 ? 46.358 47.151 6.772 1.00 40.04 921 ASP A O 1
ATOM 3668 N N . SER A 1 583 ? 45.334 45.146 7.015 1.00 41.05 922 SER A N 1
ATOM 3669 C CA . SER A 1 583 ? 44.049 45.599 6.473 1.00 42.16 922 SER A CA 1
ATOM 3670 C C . SER A 1 583 ? 43.341 46.635 7.348 1.00 39.96 922 SER A C 1
ATOM 3671 O O . SER A 1 583 ? 42.443 47.327 6.875 1.00 36.95 922 SER A O 1
ATOM 3674 N N . LEU A 1 584 ? 43.748 46.739 8.615 1.00 38.81 923 LEU A N 1
ATOM 3675 C CA . LEU A 1 584 ? 43.258 47.792 9.511 1.00 38.33 923 LEU A CA 1
ATOM 3676 C C . LEU A 1 584 ? 43.624 49.208 9.038 1.00 36.26 923 LEU A C 1
ATOM 3677 O O . LEU A 1 584 ? 42.916 50.161 9.334 1.00 36.99 923 LEU A O 1
ATOM 3682 N N . MET A 1 585 ? 44.725 49.334 8.304 1.00 35.41 924 MET A N 1
ATOM 3683 C CA . MET A 1 585 ? 45.121 50.595 7.667 1.00 36.86 924 MET A CA 1
ATOM 3684 C C . MET A 1 585 ? 44.022 51.119 6.708 1.00 34.79 924 MET A C 1
ATOM 3685 O O . MET A 1 585 ? 43.596 52.266 6.815 1.00 31.60 924 MET A O 1
ATOM 3690 N N . SER A 1 586 ? 43.567 50.262 5.793 1.00 33.98 925 SER A N 1
ATOM 3691 C CA . SER A 1 586 ? 42.469 50.605 4.876 1.00 35.67 925 SER A CA 1
ATOM 3692 C C . SER A 1 586 ? 41.158 50.807 5.631 1.00 33.98 925 SER A C 1
ATOM 3693 O O . SER A 1 586 ? 40.442 51.779 5.382 1.00 32.54 925 SER A O 1
ATOM 3696 N N . ALA A 1 587 ? 40.863 49.901 6.566 1.00 32.91 926 ALA A N 1
ATOM 3697 C CA . ALA A 1 587 ? 39.654 50.003 7.394 1.00 32.53 926 ALA A CA 1
ATOM 3698 C C . ALA A 1 587 ? 39.593 51.337 8.129 1.00 31.66 926 ALA A C 1
ATOM 3699 O O . ALA A 1 587 ? 38.544 51.980 8.171 1.00 31.13 926 ALA A O 1
ATOM 3701 N N . THR A 1 588 ? 40.727 51.747 8.694 1.00 29.99 927 THR A N 1
ATOM 3702 C CA . THR A 1 588 ? 40.815 52.999 9.432 1.00 29.73 927 THR A CA 1
ATOM 3703 C C . THR A 1 588 ? 40.643 54.212 8.513 1.00 29.87 927 THR A C 1
ATOM 3704 O O . THR A 1 588 ? 39.991 55.182 8.896 1.00 29.66 927 THR A O 1
ATOM 3708 N N . TYR A 1 589 ? 41.242 54.165 7.322 1.00 31.09 928 TYR A N 1
ATOM 3709 C CA . TYR A 1 589 ? 41.042 55.230 6.336 1.00 31.14 928 TYR A CA 1
ATOM 3710 C C . TYR A 1 589 ? 39.542 55.458 6.052 1.00 31.03 928 TYR A C 1
ATOM 3711 O O . TYR A 1 589 ? 39.051 56.581 6.159 1.00 30.41 928 TYR A O 1
ATOM 3720 N N . PHE A 1 590 ? 38.819 54.393 5.737 1.00 32.16 929 PHE A N 1
ATOM 3721 C CA . PHE A 1 590 ? 37.386 54.513 5.419 1.00 33.85 929 PHE A CA 1
ATOM 3722 C C . PHE A 1 590 ? 36.499 54.828 6.620 1.00 33.36 929 PHE A C 1
ATOM 3723 O O . PHE A 1 590 ? 35.512 55.555 6.476 1.00 33.97 929 PHE A O 1
ATOM 3731 N N . ASN A 1 591 ? 36.861 54.324 7.803 1.00 32.46 930 ASN A N 1
ATOM 3732 C CA . ASN A 1 591 ? 36.085 54.587 9.012 1.00 31.63 930 ASN A CA 1
ATOM 3733 C C . ASN A 1 591 ? 36.916 54.381 10.277 1.00 31.30 930 ASN A C 1
ATOM 3734 O O . ASN A 1 591 ? 37.022 53.265 10.774 1.00 30.96 930 ASN A O 1
ATOM 3739 N N . ASP A 1 592 ? 37.464 55.466 10.815 1.00 31.04 931 ASP A N 1
ATOM 3740 C CA . ASP A 1 592 ? 38.377 55.355 11.958 1.00 33.53 931 ASP A CA 1
ATOM 3741 C C . ASP A 1 592 ? 37.688 55.051 13.291 1.00 31.90 931 ASP A C 1
ATOM 3742 O O . ASP A 1 592 ? 38.371 54.738 14.258 1.00 29.71 931 ASP A O 1
ATOM 3747 N N . ASN A 1 593 ? 36.349 55.117 13.325 1.00 31.49 932 ASN A N 1
ATOM 3748 C CA . ASN A 1 593 ? 35.572 54.618 14.467 1.00 31.79 932 ASN A CA 1
ATOM 3749 C C . ASN A 1 593 ? 35.777 53.125 14.688 1.00 30.58 932 ASN A C 1
ATOM 3750 O O . ASN A 1 593 ? 35.691 52.662 15.818 1.00 30.22 932 ASN A O 1
ATOM 3755 N N . ILE A 1 594 ? 36.049 52.383 13.613 1.00 31.52 933 ILE A N 1
ATOM 3756 C CA . ILE A 1 594 ? 36.307 50.948 13.706 1.00 32.19 933 ILE A CA 1
ATOM 3757 C C . ILE A 1 594 ? 37.598 50.662 14.497 1.00 31.03 933 ILE A C 1
ATOM 3758 O O . ILE A 1 594 ? 37.632 49.737 15.311 1.00 29.50 933 ILE A O 1
ATOM 3763 N N . LEU A 1 595 ? 38.643 51.451 14.257 1.00 29.65 934 LEU A N 1
ATOM 3764 C CA . LEU A 1 595 ? 39.878 51.345 15.032 1.00 28.57 934 LEU A CA 1
ATOM 3765 C C . LEU A 1 595 ? 39.616 51.622 16.514 1.00 28.04 934 LEU A C 1
ATOM 3766 O O . LEU A 1 595 ? 40.086 50.879 17.376 1.00 27.60 934 LEU A O 1
ATOM 3771 N N . THR A 1 596 ? 38.869 52.686 16.798 1.00 27.66 935 THR A N 1
ATOM 3772 C CA . THR A 1 596 ? 38.573 53.074 18.174 1.00 28.82 935 THR A CA 1
ATOM 3773 C C . THR A 1 596 ? 37.806 51.974 18.916 1.00 27.67 935 THR A C 1
ATOM 3774 O O . THR A 1 596 ? 38.117 51.664 20.071 1.00 26.05 935 THR A O 1
ATOM 3778 N N . LEU A 1 597 ? 36.829 51.378 18.247 1.00 27.03 936 LEU A N 1
ATOM 3779 C CA . LEU A 1 597 ? 36.080 50.240 18.817 1.00 29.57 936 LEU A CA 1
ATOM 3780 C C . LEU A 1 597 ? 36.993 49.046 19.103 1.00 27.79 936 LEU A C 1
ATOM 3781 O O . LEU A 1 597 ? 36.960 48.491 20.198 1.00 25.65 936 LEU A O 1
ATOM 3786 N N . ILE A 1 598 ? 37.780 48.650 18.104 1.00 27.56 937 ILE A N 1
ATOM 3787 C CA . ILE A 1 598 ? 38.685 47.499 18.230 1.00 28.69 937 ILE A CA 1
ATOM 3788 C C . ILE A 1 598 ? 39.682 47.721 19.377 1.00 27.83 937 ILE A C 1
ATOM 3789 O O . ILE A 1 598 ? 39.874 46.847 20.225 1.00 27.25 937 ILE A O 1
ATOM 3794 N N . ARG A 1 599 ? 40.298 48.893 19.408 1.00 28.33 938 ARG A N 1
ATOM 3795 C CA . ARG A 1 599 ? 41.259 49.219 20.462 1.00 30.67 938 ARG A CA 1
ATOM 3796 C C . ARG A 1 599 ? 40.618 49.154 21.861 1.00 31.00 938 ARG A C 1
ATOM 3797 O O . ARG A 1 599 ? 41.177 48.541 22.779 1.00 28.99 938 ARG A O 1
ATOM 3805 N N . THR A 1 600 ? 39.431 49.743 21.997 1.00 30.20 939 THR A N 1
ATOM 3806 C CA . THR A 1 600 ? 38.667 49.713 23.247 1.00 32.10 939 THR A CA 1
ATOM 3807 C C . THR A 1 600 ? 38.384 48.283 23.694 1.00 32.69 939 THR A C 1
ATOM 3808 O O . THR A 1 600 ? 38.620 47.939 24.847 1.00 35.21 939 THR A O 1
ATOM 3812 N N . LEU A 1 601 ? 37.917 47.460 22.764 1.00 31.98 940 LEU A N 1
ATOM 3813 C CA . LEU A 1 601 ? 37.599 46.073 23.040 1.00 32.75 940 LEU A CA 1
ATOM 3814 C C . LEU A 1 601 ? 38.829 45.267 23.480 1.00 32.69 940 LEU A C 1
ATOM 3815 O O . LEU A 1 601 ? 38.784 44.596 24.509 1.00 35.04 940 LEU A O 1
ATOM 3820 N N . VAL A 1 602 ? 39.923 45.339 22.720 1.00 27.94 941 VAL A N 1
ATOM 3821 C CA . VAL A 1 602 ? 41.061 44.452 22.973 1.00 27.25 941 VAL A CA 1
ATOM 3822 C C . VAL A 1 602 ? 42.018 44.901 24.090 1.00 27.91 941 VAL A C 1
ATOM 3823 O O . VAL A 1 602 ? 42.676 44.053 24.689 1.00 27.75 941 VAL A O 1
ATOM 3827 N N . THR A 1 603 ? 42.084 46.199 24.391 1.00 28.84 942 THR A N 1
ATOM 3828 C CA . THR A 1 603 ? 42.984 46.706 25.435 1.00 30.90 942 THR A CA 1
ATOM 3829 C C . THR A 1 603 ? 42.379 46.676 26.844 1.00 33.83 942 THR A C 1
ATOM 3830 O O . THR A 1 603 ? 43.093 46.911 27.815 1.00 34.42 942 THR A O 1
ATOM 3834 N N . GLY A 1 604 ? 41.081 46.400 26.953 1.00 37.15 943 GLY A N 1
ATOM 3835 C CA . GLY A 1 604 ? 40.360 46.500 28.221 1.00 40.94 943 GLY A CA 1
ATOM 3836 C C . GLY A 1 604 ? 39.855 47.900 28.557 1.00 45.17 943 GLY A C 1
ATOM 3837 O O . GLY A 1 604 ? 39.379 48.127 29.674 1.00 46.83 943 GLY A O 1
ATOM 3838 N N . GLY A 1 605 ? 39.949 48.837 27.609 1.00 49.38 944 GLY A N 1
ATOM 3839 C CA . GLY A 1 605 ? 39.409 50.197 27.769 1.00 53.71 944 GLY A CA 1
ATOM 3840 C C . GLY A 1 605 ? 40.473 51.238 28.067 1.00 58.25 944 GLY A C 1
ATOM 3841 O O . GLY A 1 605 ? 41.532 50.918 28.613 1.00 61.28 944 GLY A O 1
ATOM 3842 N N . ALA A 1 606 ? 40.179 52.489 27.710 1.00 63.53 945 ALA A N 1
ATOM 3843 C CA . ALA A 1 606 ? 41.105 53.616 27.907 1.00 64.23 945 ALA A CA 1
ATOM 3844 C C . ALA A 1 606 ? 40.345 54.932 28.074 1.00 65.25 945 ALA A C 1
ATOM 3845 O O . ALA A 1 606 ? 40.313 55.508 29.162 1.00 65.17 945 ALA A O 1
ATOM 3847 N N . GLU A 1 611 ? 45.747 56.991 29.453 1.00 80.64 950 GLU A N 1
ATOM 3848 C CA . GLU A 1 611 ? 46.282 57.430 28.118 1.00 81.47 950 GLU A CA 1
ATOM 3849 C C . GLU A 1 611 ? 47.092 58.732 28.179 1.00 83.25 950 GLU A C 1
ATOM 3850 O O . GLU A 1 611 ? 48.209 58.783 27.661 1.00 79.14 950 GLU A O 1
ATOM 3856 N N . ALA A 1 612 ? 46.536 59.770 28.811 1.00 85.62 951 ALA A N 1
ATOM 3857 C CA . ALA A 1 612 ? 47.250 61.034 29.033 1.00 87.37 951 ALA A CA 1
ATOM 3858 C C . ALA A 1 612 ? 48.356 60.856 30.076 1.00 87.81 951 ALA A C 1
ATOM 3859 O O . ALA A 1 612 ? 49.492 61.298 29.871 1.00 86.06 951 ALA A O 1
ATOM 3861 N N . LEU A 1 613 ? 48.011 60.205 31.187 1.00 86.60 952 LEU A N 1
ATOM 3862 C CA . LEU A 1 613 ? 48.966 59.913 32.260 1.00 87.33 952 LEU A CA 1
ATOM 3863 C C . LEU A 1 613 ? 50.049 58.920 31.822 1.00 85.58 952 LEU A C 1
ATOM 3864 O O . LEU A 1 613 ? 51.207 59.044 32.234 1.00 81.35 952 LEU A O 1
ATOM 3869 N N . ILE A 1 614 ? 49.670 57.949 30.988 1.00 85.72 953 ILE A N 1
ATOM 3870 C CA . ILE A 1 614 ? 50.610 56.949 30.463 1.00 84.11 953 ILE A CA 1
ATOM 3871 C C . ILE A 1 614 ? 51.518 57.580 29.393 1.00 85.81 953 ILE A C 1
ATOM 3872 O O . ILE A 1 614 ? 52.687 57.210 29.284 1.00 87.45 953 ILE A O 1
ATOM 3877 N N . ALA A 1 615 ? 50.984 58.523 28.613 1.00 86.77 954 ALA A N 1
ATOM 3878 C CA . ALA A 1 615 ? 51.776 59.247 27.604 1.00 87.99 954 ALA A CA 1
ATOM 3879 C C . ALA A 1 615 ? 52.964 60.019 28.200 1.00 90.49 954 ALA A C 1
ATOM 3880 O O . ALA A 1 615 ? 54.038 60.071 27.592 1.00 87.87 954 ALA A O 1
ATOM 3882 N N . GLU A 1 616 ? 52.761 60.608 29.380 1.00 91.80 955 GLU A N 1
ATOM 3883 C CA . GLU A 1 616 ? 53.804 61.375 30.073 1.00 92.98 955 GLU A CA 1
ATOM 3884 C C . GLU A 1 616 ? 54.774 60.462 30.826 1.00 88.96 955 GLU A C 1
ATOM 3885 O O . GLU A 1 616 ? 55.984 60.506 30.596 1.00 87.73 955 GLU A O 1
ATOM 3891 N N . GLU A 1 617 ? 54.234 59.629 31.715 1.00 83.34 956 GLU A N 1
ATOM 3892 C CA . GLU A 1 617 ? 55.054 58.826 32.639 1.00 78.76 956 GLU A CA 1
ATOM 3893 C C . GLU A 1 617 ? 55.542 57.470 32.083 1.00 72.46 956 GLU A C 1
ATOM 3894 O O . GLU A 1 617 ? 56.526 56.922 32.589 1.00 66.71 956 GLU A O 1
ATOM 3900 N N . ASN A 1 618 ? 54.874 56.954 31.045 1.00 66.02 957 ASN A N 1
ATOM 3901 C CA . ASN A 1 618 ? 55.107 55.593 30.515 1.00 62.10 957 ASN A CA 1
ATOM 3902 C C . ASN A 1 618 ? 55.042 54.498 31.595 1.00 61.38 957 ASN A C 1
ATOM 3903 O O . ASN A 1 618 ? 55.842 53.555 31.613 1.00 59.44 957 ASN A O 1
ATOM 3908 N N . ALA A 1 619 ? 54.073 54.648 32.491 1.00 62.70 958 ALA A N 1
ATOM 3909 C CA . ALA A 1 619 ? 53.873 53.725 33.602 1.00 61.54 958 ALA A CA 1
ATOM 3910 C C . ALA A 1 619 ? 52.481 53.944 34.180 1.00 61.95 958 ALA A C 1
ATOM 3911 O O . ALA A 1 619 ? 51.971 55.073 34.177 1.00 60.35 958 ALA A O 1
ATOM 3913 N N . LEU A 1 620 ? 51.863 52.858 34.645 1.00 62.46 959 LEU A N 1
ATOM 3914 C CA . LEU A 1 620 ? 50.609 52.946 35.387 1.00 61.18 959 LEU A CA 1
ATOM 3915 C C . LEU A 1 620 ? 50.944 53.415 36.795 1.00 59.12 959 LEU A C 1
ATOM 3916 O O . LEU A 1 620 ? 51.632 52.710 37.540 1.00 56.36 959 LEU A O 1
ATOM 3921 N N . ARG A 1 621 ? 50.467 54.604 37.146 1.00 57.68 960 ARG A N 1
ATOM 3922 C CA . ARG A 1 621 ? 50.573 55.099 38.507 1.00 58.94 960 ARG A CA 1
ATOM 3923 C C . ARG A 1 621 ? 49.445 54.464 39.313 1.00 56.23 960 ARG A C 1
ATOM 3924 O O . ARG A 1 621 ? 48.322 54.338 38.816 1.00 51.56 960 ARG A O 1
ATOM 3932 N N . GLY A 1 622 ? 49.752 54.051 40.541 1.00 53.41 961 GLY A N 1
ATOM 3933 C CA . GLY A 1 622 ? 48.741 53.562 41.472 1.00 55.32 961 GLY A CA 1
ATOM 3934 C C . GLY A 1 622 ? 47.901 54.708 42.012 1.00 56.62 961 GLY A C 1
ATOM 3935 O O . GLY A 1 622 ? 48.303 55.873 41.948 1.00 56.26 961 GLY A O 1
ATOM 3936 N N . GLY A 1 623 ? 46.729 54.377 42.538 1.00 55.41 962 GLY A N 1
ATOM 3937 C CA . GLY A 1 623 ? 45.844 55.378 43.131 1.00 56.32 962 GLY A CA 1
ATOM 3938 C C . GLY A 1 623 ? 44.871 54.756 44.101 1.00 56.05 962 GLY A C 1
ATOM 3939 O O . GLY A 1 623 ? 44.561 53.566 44.004 1.00 55.56 962 GLY A O 1
ATOM 3940 N N . TYR A 1 624 ? 44.397 55.564 45.043 1.00 55.91 963 TYR A N 1
ATOM 3941 C CA . TYR A 1 624 ? 43.390 55.126 46.008 1.00 56.87 963 TYR A CA 1
ATOM 3942 C C . TYR A 1 624 ? 42.030 55.026 45.321 1.00 54.99 963 TYR A C 1
ATOM 3943 O O . TYR A 1 624 ? 41.743 55.772 44.381 1.00 54.02 963 TYR A O 1
ATOM 3952 N N . SER A 1 625 ? 41.206 54.088 45.781 1.00 54.90 964 SER A N 1
ATOM 3953 C CA . SER A 1 625 ? 39.857 53.917 45.245 1.00 55.37 964 SER A CA 1
ATOM 3954 C C . SER A 1 625 ? 38.918 54.996 45.800 1.00 56.69 964 SER A C 1
ATOM 3955 O O . SER A 1 625 ? 38.964 55.318 46.990 1.00 56.37 964 SER A O 1
ATOM 3958 N N . THR A 1 626 ? 38.096 55.561 44.918 1.00 56.57 965 THR A N 1
ATOM 3959 C CA . THR A 1 626 ? 36.981 56.438 45.291 1.00 57.97 965 THR A CA 1
ATOM 3960 C C . THR A 1 626 ? 35.705 55.835 44.697 1.00 58.77 965 THR A C 1
ATOM 3961 O O . THR A 1 626 ? 35.780 54.825 43.990 1.00 59.16 965 THR A O 1
ATOM 3965 N N . PRO A 1 627 ? 34.528 56.435 44.982 1.00 59.47 966 PRO A N 1
ATOM 3966 C CA . PRO A 1 627 ? 33.324 56.047 44.224 1.00 57.59 966 PRO A CA 1
ATOM 3967 C C . PRO A 1 627 ? 33.474 56.177 42.698 1.00 55.20 966 PRO A C 1
ATOM 3968 O O . PRO A 1 627 ? 32.983 55.324 41.958 1.00 50.92 966 PRO A O 1
ATOM 3972 N N . GLN A 1 628 ? 34.170 57.222 42.252 1.00 55.33 967 GLN A N 1
ATOM 3973 C CA . GLN A 1 628 ? 34.286 57.545 40.825 1.00 55.62 967 GLN A CA 1
ATOM 3974 C C . GLN A 1 628 ? 35.221 56.571 40.096 1.00 53.53 967 GLN A C 1
ATOM 3975 O O . GLN A 1 628 ? 34.916 56.145 38.979 1.00 52.26 967 GLN A O 1
ATOM 3981 N N . THR A 1 629 ? 36.346 56.219 40.728 1.00 50.18 968 THR A N 1
ATOM 3982 C CA . THR A 1 629 ? 37.289 55.253 40.147 1.00 49.45 968 THR A CA 1
ATOM 3983 C C . THR A 1 629 ? 36.727 53.823 40.161 1.00 48.28 968 THR A C 1
ATOM 3984 O O . THR A 1 629 ? 36.944 53.066 39.213 1.00 47.73 968 THR A O 1
ATOM 3988 N N . LEU A 1 630 ? 36.015 53.459 41.231 1.00 45.57 969 LEU A N 1
ATOM 3989 C CA . LEU A 1 630 ? 35.347 52.154 41.308 1.00 45.30 969 LEU A CA 1
ATOM 3990 C C . LEU A 1 630 ? 34.214 51.985 40.289 1.00 42.95 969 LEU A C 1
ATOM 3991 O O . LEU A 1 630 ? 33.980 50.874 39.827 1.00 40.58 969 LEU A O 1
ATOM 3996 N N . ALA A 1 631 ? 33.530 53.071 39.922 1.00 42.18 970 ALA A N 1
ATOM 3997 C CA . ALA A 1 631 ? 32.502 53.012 38.863 1.00 40.84 970 ALA A CA 1
ATOM 3998 C C . ALA A 1 631 ? 33.074 52.616 37.481 1.00 38.49 970 ALA A C 1
ATOM 3999 O O . ALA A 1 631 ? 32.355 52.060 36.645 1.00 35.48 970 ALA A O 1
ATOM 4001 N N . ASN A 1 632 ? 34.356 52.898 37.244 1.00 37.03 971 ASN A N 1
ATOM 4002 C CA . ASN A 1 632 ? 35.025 52.461 36.011 1.00 36.68 971 ASN A CA 1
ATOM 4003 C C . ASN A 1 632 ? 35.182 50.948 35.865 1.00 35.29 971 ASN A C 1
ATOM 4004 O O . ASN A 1 632 ? 35.408 50.469 34.757 1.00 34.16 971 ASN A O 1
ATOM 4009 N N . ARG A 1 633 ? 35.029 50.199 36.960 1.00 32.56 972 ARG A N 1
ATOM 4010 C CA . ARG A 1 633 ? 35.000 48.733 36.897 1.00 32.79 972 ARG A CA 1
ATOM 4011 C C . ARG A 1 633 ? 33.797 48.183 36.140 1.00 32.41 972 ARG A C 1
ATOM 4012 O O . ARG A 1 633 ? 33.848 47.062 35.639 1.00 32.80 972 ARG A O 1
ATOM 4020 N N . ASP A 1 634 ? 32.711 48.952 36.090 1.00 32.74 973 ASP A N 1
ATOM 4021 C CA . ASP A 1 634 ? 31.439 48.477 35.565 1.00 33.78 973 ASP A CA 1
ATOM 4022 C C . ASP A 1 634 ? 31.400 48.610 34.043 1.00 32.81 973 ASP A C 1
ATOM 4023 O O . ASP A 1 634 ? 30.813 49.535 33.497 1.00 33.95 973 ASP A O 1
ATOM 4028 N N . ARG A 1 635 ? 32.046 47.666 33.374 1.00 31.83 974 ARG A N 1
ATOM 4029 C CA . ARG A 1 635 ? 32.011 47.567 31.923 1.00 30.75 974 ARG A CA 1
ATOM 4030 C C . ARG A 1 635 ? 32.132 46.107 31.543 1.00 29.67 974 ARG A C 1
ATOM 4031 O O . ARG A 1 635 ? 32.677 45.295 32.304 1.00 28.59 974 ARG A O 1
ATOM 4039 N N . CYS A 1 636 ? 31.621 45.776 30.369 1.00 28.89 975 CYS A N 1
ATOM 4040 C CA . CYS A 1 636 ? 31.574 44.394 29.924 1.00 29.38 975 CYS A CA 1
ATOM 4041 C C . CYS A 1 636 ? 32.941 43.786 29.646 1.00 29.22 975 CYS A C 1
ATOM 4042 O O . CYS A 1 636 ? 33.903 44.491 29.319 1.00 29.07 975 CYS A O 1
ATOM 4045 N N . ARG A 1 637 ? 32.987 42.468 29.782 1.00 28.62 976 ARG A N 1
ATOM 4046 C CA . ARG A 1 637 ? 34.167 41.661 29.498 1.00 29.66 976 ARG A CA 1
ATOM 4047 C C . ARG A 1 637 ? 33.796 40.616 28.466 1.00 29.47 976 ARG A C 1
ATOM 4048 O O . ARG A 1 637 ? 32.624 40.205 28.359 1.00 27.81 976 ARG A O 1
ATOM 4056 N N . VAL A 1 638 ? 34.812 40.189 27.728 1.00 28.42 977 VAL A N 1
ATOM 4057 C CA . VAL A 1 638 ? 34.725 39.064 26.807 1.00 29.18 977 VAL A CA 1
ATOM 4058 C C . VAL A 1 638 ? 34.643 37.782 27.628 1.00 29.49 977 VAL A C 1
ATOM 4059 O O . VAL A 1 638 ? 35.363 37.635 28.624 1.00 30.66 977 VAL A O 1
ATOM 4063 N N . ALA A 1 639 ? 33.785 36.862 27.196 1.00 28.95 978 ALA A N 1
ATOM 4064 C CA . ALA A 1 639 ? 33.644 35.552 27.823 1.00 29.82 978 ALA A CA 1
ATOM 4065 C C . ALA A 1 639 ? 33.099 34.526 26.830 1.00 32.07 978 ALA A C 1
ATOM 4066 O O . ALA A 1 639 ? 32.649 34.877 25.724 1.00 31.78 978 ALA A O 1
ATOM 4068 N N . GLN A 1 640 ? 33.151 33.262 27.234 1.00 33.45 979 GLN A N 1
ATOM 4069 C CA . GLN A 1 640 ? 32.641 32.155 26.435 1.00 37.99 979 GLN A CA 1
ATOM 4070 C C . GLN A 1 640 ? 31.620 31.356 27.266 1.00 41.64 979 GLN A C 1
ATOM 4071 O O . GLN A 1 640 ? 31.915 30.961 28.393 1.00 45.58 979 GLN A O 1
ATOM 4077 N N . LEU A 1 641 ? 30.424 31.153 26.710 1.00 41.39 980 LEU A N 1
ATOM 4078 C CA . LEU A 1 641 ? 29.311 30.475 27.389 1.00 44.33 980 LEU A CA 1
ATOM 4079 C C . LEU A 1 641 ? 29.205 29.022 26.905 1.00 42.29 980 LEU A C 1
ATOM 4080 O O . LEU A 1 641 ? 29.196 28.781 25.702 1.00 40.15 980 LEU A O 1
ATOM 4085 N N . ALA A 1 642 ? 29.138 28.066 27.837 1.00 40.74 981 ALA A N 1
ATOM 4086 C CA . ALA A 1 642 ? 28.940 26.646 27.509 1.00 39.70 981 ALA A CA 1
ATOM 4087 C C . ALA A 1 642 ? 27.462 26.274 27.646 1.00 37.80 981 ALA A C 1
ATOM 4088 O O . ALA A 1 642 ? 26.720 26.927 28.370 1.00 36.72 981 ALA A O 1
ATOM 4090 N N . LEU A 1 643 ? 27.047 25.228 26.933 1.00 37.62 982 LEU A N 1
ATOM 4091 C CA . LEU A 1 643 ? 25.631 24.845 26.837 1.00 37.04 982 LEU A CA 1
ATOM 4092 C C . LEU A 1 643 ? 25.334 23.425 27.358 1.00 37.95 982 LEU A C 1
ATOM 4093 O O . LEU A 1 643 ? 24.273 22.879 27.079 1.00 37.42 982 LEU A O 1
ATOM 4098 N N . LEU A 1 644 ? 26.257 22.832 28.112 1.00 38.25 983 LEU A N 1
ATOM 4099 C CA . LEU A 1 644 ? 26.099 21.448 28.577 1.00 41.34 983 LEU A CA 1
ATOM 4100 C C . LEU A 1 644 ? 25.092 21.349 29.722 1.00 41.92 983 LEU A C 1
ATOM 4101 O O . LEU A 1 644 ? 24.359 20.367 29.820 1.00 41.41 983 LEU A O 1
ATOM 4106 N N . ASP A 1 645 ? 25.079 22.358 30.588 1.00 41.99 984 ASP A N 1
ATOM 4107 C CA . ASP A 1 645 ? 24.089 22.462 31.659 1.00 43.92 984 ASP A CA 1
ATOM 4108 C C . ASP A 1 645 ? 23.782 23.941 31.881 1.00 43.29 984 ASP A C 1
ATOM 4109 O O . ASP A 1 645 ? 24.270 24.785 31.129 1.00 43.70 984 ASP A O 1
ATOM 4114 N N . GLY A 1 646 ? 22.979 24.252 32.896 1.00 38.84 985 GLY A N 1
ATOM 4115 C CA . GLY A 1 646 ? 22.653 25.637 33.210 1.00 38.49 985 GLY A CA 1
ATOM 4116 C C . GLY A 1 646 ? 21.531 26.171 32.342 1.00 35.32 985 GLY A C 1
ATOM 4117 O O . GLY A 1 646 ? 20.958 25.431 31.550 1.00 36.21 985 GLY A O 1
ATOM 4118 N N . PRO A 1 647 ? 21.203 27.465 32.486 1.00 36.26 986 PRO A N 1
ATOM 4119 C CA . PRO A 1 647 ? 19.964 27.987 31.880 1.00 37.66 986 PRO A CA 1
ATOM 4120 C C . PRO A 1 647 ? 19.868 27.932 30.344 1.00 39.38 986 PRO A C 1
ATOM 4121 O O . PRO A 1 647 ? 18.762 28.003 29.816 1.00 41.38 986 PRO A O 1
ATOM 4125 N N . PHE A 1 648 ? 20.990 27.788 29.637 1.00 38.94 987 PHE A N 1
ATOM 4126 C CA . PHE A 1 648 ? 20.960 27.726 28.169 1.00 39.53 987 PHE A CA 1
ATOM 4127 C C . PHE A 1 648 ? 21.035 26.313 27.594 1.00 38.52 987 PHE A C 1
ATOM 4128 O O . PHE A 1 648 ? 21.062 26.156 26.374 1.00 37.20 987 PHE A O 1
ATOM 4136 N N . ALA A 1 649 ? 21.027 25.288 28.454 1.00 38.89 988 ALA A N 1
ATOM 4137 C CA . ALA A 1 649 ? 21.192 23.897 27.990 1.00 39.47 988 ALA A CA 1
ATOM 4138 C C . ALA A 1 649 ? 20.034 23.374 27.135 1.00 39.49 988 ALA A C 1
ATOM 4139 O O . ALA A 1 649 ? 20.273 22.656 26.164 1.00 39.95 988 ALA A O 1
ATOM 4141 N N . ASP A 1 650 ? 18.796 23.727 27.482 1.00 41.59 989 ASP A N 1
ATOM 4142 C CA . ASP A 1 650 ? 17.625 23.352 26.661 1.00 43.05 989 ASP A CA 1
ATOM 4143 C C . ASP A 1 650 ? 17.744 23.904 25.233 1.00 41.12 989 ASP A C 1
ATOM 4144 O O . ASP A 1 650 ? 17.520 23.183 24.261 1.00 40.48 989 ASP A O 1
ATOM 4149 N N . LEU A 1 651 ? 18.110 25.178 25.113 1.00 40.56 990 LEU A N 1
ATOM 4150 C CA . LEU A 1 651 ? 18.373 25.781 23.799 1.00 40.35 990 LEU A CA 1
ATOM 4151 C C . LEU A 1 651 ? 19.570 25.152 23.093 1.00 38.93 990 LEU A C 1
ATOM 4152 O O . LEU A 1 651 ? 19.550 24.983 21.877 1.00 39.28 990 LEU A O 1
ATOM 4157 N N . GLY A 1 652 ? 20.605 24.800 23.852 1.00 39.02 991 GLY A N 1
ATOM 4158 C CA . GLY A 1 652 ? 21.761 24.097 23.304 1.00 39.99 991 GLY A CA 1
ATOM 4159 C C . GLY A 1 652 ? 21.390 22.826 22.564 1.00 40.96 991 GLY A C 1
ATOM 4160 O O . GLY A 1 652 ? 21.997 22.496 21.551 1.00 39.38 991 GLY A O 1
ATOM 4161 N N . ASP A 1 653 ? 20.368 22.131 23.059 1.00 43.47 992 ASP A N 1
ATOM 4162 C CA . ASP A 1 653 ? 19.918 20.868 22.478 1.00 45.62 992 ASP A CA 1
ATOM 4163 C C . ASP A 1 653 ? 18.944 21.107 21.321 1.00 45.90 992 ASP A C 1
ATOM 4164 O O . ASP A 1 653 ? 17.737 20.913 21.450 1.00 48.33 992 ASP A O 1
ATOM 4169 N N . GLY A 1 654 ? 19.484 21.544 20.188 1.00 43.34 993 GLY A N 1
ATOM 4170 C CA . GLY A 1 654 ? 18.704 21.719 18.970 1.00 43.13 993 GLY A CA 1
ATOM 4171 C C . GLY A 1 654 ? 17.808 22.943 18.899 1.00 42.66 993 GLY A C 1
ATOM 4172 O O . GLY A 1 654 ? 17.022 23.059 17.960 1.00 42.75 993 GLY A O 1
ATOM 4173 N N . GLY A 1 655 ? 17.915 23.861 19.863 1.00 41.14 994 GLY A N 1
ATOM 4174 C CA . GLY A 1 655 ? 17.227 25.145 19.786 1.00 41.08 994 GLY A CA 1
ATOM 4175 C C . GLY A 1 655 ? 17.886 26.055 18.760 1.00 40.83 994 GLY A C 1
ATOM 4176 O O . GLY A 1 655 ? 18.862 25.667 18.100 1.00 40.35 994 GLY A O 1
ATOM 4177 N N . CYS A 1 656 ? 17.362 27.267 18.620 1.00 39.68 995 CYS A N 1
ATOM 4178 C CA . CYS A 1 656 ? 17.908 28.214 17.643 1.00 41.49 995 CYS A CA 1
ATOM 4179 C C . CYS A 1 656 ? 18.694 29.350 18.321 1.00 37.88 995 CYS A C 1
ATOM 4180 O O . CYS A 1 656 ? 18.382 29.771 19.440 1.00 34.22 995 CYS A O 1
ATOM 4183 N N . TYR A 1 657 ? 19.713 29.837 17.617 1.00 36.34 996 TYR A N 1
ATOM 4184 C CA . TYR A 1 657 ? 20.618 30.865 18.145 1.00 35.36 996 TYR A CA 1
ATOM 4185 C C . TYR A 1 657 ? 19.884 32.132 18.589 1.00 33.96 996 TYR A C 1
ATOM 4186 O O . TYR A 1 657 ? 20.177 32.691 19.642 1.00 32.27 996 TYR A O 1
ATOM 4195 N N . GLY A 1 658 ? 18.921 32.563 17.782 1.00 34.49 997 GLY A N 1
ATOM 4196 C CA . GLY A 1 658 ? 18.142 33.763 18.063 1.00 34.48 997 GLY A CA 1
ATOM 4197 C C . GLY A 1 658 ? 17.417 33.764 19.390 1.00 34.41 997 GLY A C 1
ATOM 4198 O O . GLY A 1 658 ? 17.387 34.789 20.070 1.00 33.79 997 GLY A O 1
ATOM 4199 N N . ASP A 1 659 ? 16.831 32.623 19.756 1.00 35.56 998 ASP A N 1
ATOM 4200 C CA . ASP A 1 659 ? 16.199 32.472 21.078 1.00 36.62 998 ASP A CA 1
ATOM 4201 C C . ASP A 1 659 ? 17.226 32.574 22.198 1.00 34.96 998 ASP A C 1
ATOM 4202 O O . ASP A 1 659 ? 16.960 33.192 23.234 1.00 33.38 998 ASP A O 1
ATOM 4207 N N . LEU A 1 660 ? 18.398 31.969 21.998 1.00 34.34 999 LEU A N 1
ATOM 4208 C CA . LEU A 1 660 ? 19.492 32.127 22.960 1.00 33.79 999 LEU A CA 1
ATOM 4209 C C . LEU A 1 660 ? 19.916 33.594 23.070 1.00 31.98 999 LEU A C 1
ATOM 4210 O O . LEU A 1 660 ? 20.051 34.115 24.175 1.00 32.25 999 LEU A O 1
ATOM 4215 N N . PHE A 1 661 ? 20.095 34.258 21.927 1.00 32.52 1000 PHE A N 1
ATOM 4216 C CA . PHE A 1 661 ? 20.524 35.661 21.898 1.00 31.63 1000 PHE A CA 1
ATOM 4217 C C . PHE A 1 661 ? 19.568 36.551 22.683 1.00 32.65 1000 PHE A C 1
ATOM 4218 O O . PHE A 1 661 ? 19.997 37.332 23.530 1.00 31.63 1000 PHE A O 1
ATOM 4226 N N . CYS A 1 662 ? 18.272 36.427 22.393 1.00 34.05 1001 CYS A N 1
ATOM 4227 C CA . CYS A 1 662 ? 17.250 37.242 23.057 1.00 35.32 1001 CYS A CA 1
ATOM 4228 C C . CYS A 1 662 ? 17.169 36.967 24.555 1.00 34.97 1001 CYS A C 1
ATOM 4229 O O . CYS A 1 662 ? 17.085 37.903 25.348 1.00 33.52 1001 CYS A O 1
ATOM 4232 N N . LYS A 1 663 ? 17.225 35.692 24.937 1.00 35.09 1002 LYS A N 1
ATOM 4233 C CA . LYS A 1 663 ? 17.215 35.302 26.356 1.00 36.71 1002 LYS A CA 1
ATOM 4234 C C . LYS A 1 663 ? 18.416 35.872 27.131 1.00 35.56 1002 LYS A C 1
ATOM 4235 O O . LYS A 1 663 ? 18.256 36.436 28.228 1.00 33.26 1002 LYS A O 1
ATOM 4241 N N . ALA A 1 664 ? 19.609 35.728 26.550 1.00 34.12 1003 ALA A N 1
ATOM 4242 C CA . ALA A 1 664 ? 20.841 36.245 27.153 1.00 33.23 1003 ALA A CA 1
ATOM 4243 C C . ALA A 1 664 ? 20.776 37.747 27.337 1.00 32.53 1003 ALA A C 1
ATOM 4244 O O . ALA A 1 664 ? 21.145 38.276 28.388 1.00 30.95 1003 ALA A O 1
ATOM 4246 N N . LEU A 1 665 ? 20.311 38.428 26.299 1.00 32.66 1004 LEU A N 1
ATOM 4247 C CA . LEU A 1 665 ? 20.222 39.873 26.312 1.00 34.03 1004 LEU A CA 1
ATOM 4248 C C . LEU A 1 665 ? 19.169 40.385 27.305 1.00 34.32 1004 LEU A C 1
ATOM 4249 O O . LEU A 1 665 ? 19.458 41.267 28.118 1.00 34.44 1004 LEU A O 1
ATOM 4254 N N . LYS A 1 666 ? 17.956 39.850 27.234 1.00 36.93 1005 LYS A N 1
ATOM 4255 C CA . LYS A 1 666 ? 16.859 40.305 28.119 1.00 39.65 1005 LYS A CA 1
ATOM 4256 C C . LYS A 1 666 ? 17.130 40.041 29.593 1.00 37.02 1005 LYS A C 1
ATOM 4257 O O . LYS A 1 666 ? 16.957 40.921 30.431 1.00 37.69 1005 LYS A O 1
ATOM 4263 N N . THR A 1 667 ? 17.518 38.808 29.895 1.00 36.91 1006 THR A N 1
ATOM 4264 C CA . THR A 1 667 ? 17.642 38.334 31.270 1.00 36.94 1006 THR A CA 1
ATOM 4265 C C . THR A 1 667 ? 18.939 38.792 31.924 1.00 36.85 1006 THR A C 1
ATOM 4266 O O . THR A 1 667 ? 18.931 39.177 33.083 1.00 37.13 1006 THR A O 1
ATOM 4270 N N . TYR A 1 668 ? 20.055 38.740 31.192 1.00 36.78 1007 TYR A N 1
ATOM 4271 C CA . TYR A 1 668 ? 21.375 39.067 31.759 1.00 35.15 1007 TYR A CA 1
ATOM 4272 C C . TYR A 1 668 ? 22.065 40.321 31.189 1.00 33.28 1007 TYR A C 1
ATOM 4273 O O . TYR A 1 668 ? 23.100 40.715 31.698 1.00 32.02 1007 TYR A O 1
ATOM 4282 N N . ASN A 1 669 ? 21.496 40.954 30.160 1.00 32.71 1008 ASN A N 1
ATOM 4283 C CA . ASN A 1 669 ? 22.208 41.993 29.379 1.00 32.26 1008 ASN A CA 1
ATOM 4284 C C . ASN A 1 669 ? 23.561 41.451 28.894 1.00 30.30 1008 ASN A C 1
ATOM 4285 O O . ASN A 1 669 ? 24.572 42.151 28.883 1.00 29.97 1008 ASN A O 1
ATOM 4290 N N . MET A 1 670 ? 23.539 40.182 28.496 1.00 31.38 1009 MET A N 1
ATOM 4291 C CA . MET A 1 670 ? 24.676 39.472 27.950 1.00 32.94 1009 MET A CA 1
ATOM 4292 C C . MET A 1 670 ? 24.451 39.444 26.446 1.00 32.95 1009 MET A C 1
ATOM 4293 O O . MET A 1 670 ? 23.398 39.000 25.984 1.00 31.04 1009 MET A O 1
ATOM 4298 N N . LEU A 1 671 ? 25.442 39.926 25.694 1.00 33.01 1010 LEU A N 1
ATOM 4299 C CA . LEU A 1 671 ? 25.339 40.067 24.242 1.00 32.64 1010 LEU A CA 1
ATOM 4300 C C . LEU A 1 671 ? 26.185 39.005 23.571 1.00 31.29 1010 LEU A C 1
ATOM 4301 O O . LEU A 1 671 ? 27.403 38.987 23.731 1.00 31.23 1010 LEU A O 1
ATOM 4306 N N . CYS A 1 672 ? 25.537 38.133 22.809 1.00 30.74 1011 CYS A N 1
ATOM 4307 C CA . CYS A 1 672 ? 26.212 37.054 22.107 1.00 31.01 1011 CYS A CA 1
ATOM 4308 C C . CYS A 1 672 ? 26.545 37.496 20.696 1.00 31.49 1011 CYS A C 1
ATOM 4309 O O . CYS A 1 672 ? 25.727 38.139 20.047 1.00 31.35 1011 CYS A O 1
ATOM 4312 N N . PHE A 1 673 ? 27.740 37.160 20.222 1.00 31.27 1012 PHE A N 1
ATOM 4313 C CA . PHE A 1 673 ? 28.150 37.578 18.884 1.00 31.59 1012 PHE A CA 1
ATOM 4314 C C . PHE A 1 673 ? 28.702 36.458 17.994 1.00 29.74 1012 PHE A C 1
ATOM 4315 O O . PHE A 1 673 ? 29.099 36.710 16.866 1.00 29.31 1012 PHE A O 1
ATOM 4323 N N . GLY A 1 674 ? 28.638 35.215 18.458 1.00 27.92 1013 GLY A N 1
ATOM 4324 C CA . GLY A 1 674 ? 28.997 34.091 17.616 1.00 28.43 1013 GLY A CA 1
ATOM 4325 C C . GLY A 1 674 ? 29.095 32.778 18.352 1.00 27.52 1013 GLY A C 1
ATOM 4326 O O . GLY A 1 674 ? 28.881 32.720 19.554 1.00 27.02 1013 GLY A O 1
ATOM 4327 N N . ILE A 1 675 ? 29.459 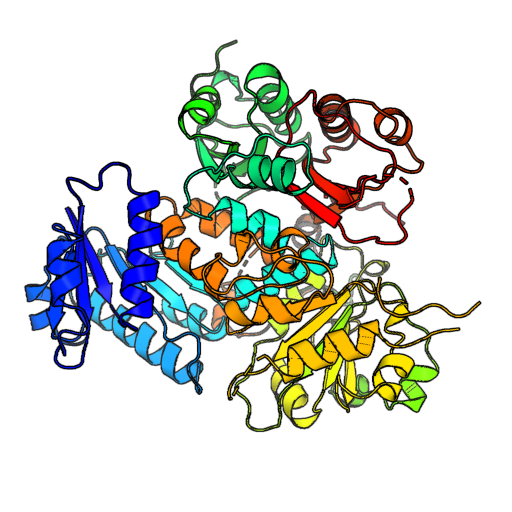31.738 17.604 1.00 27.78 1014 ILE A N 1
ATOM 4328 C CA . ILE A 1 675 ? 29.610 30.386 18.117 1.00 28.52 1014 ILE A CA 1
ATOM 4329 C C . ILE A 1 675 ? 31.049 29.924 17.859 1.00 28.44 1014 ILE A C 1
ATOM 4330 O O . ILE A 1 675 ? 31.641 30.252 16.827 1.00 28.23 1014 ILE A O 1
ATOM 4335 N N . TYR A 1 676 ? 31.597 29.168 18.805 1.00 27.46 1015 TYR A N 1
ATOM 4336 C CA . TYR A 1 676 ? 32.864 28.473 18.639 1.00 27.94 1015 TYR A CA 1
ATOM 4337 C C . TYR A 1 676 ? 32.486 26.989 18.628 1.00 28.94 1015 TYR A C 1
ATOM 4338 O O . TYR A 1 676 ? 32.248 26.389 19.676 1.00 28.72 1015 TYR A O 1
ATOM 4347 N N . ARG A 1 677 ? 32.400 26.422 17.426 1.00 30.18 1016 ARG A N 1
ATOM 4348 C CA . ARG A 1 677 ? 31.838 25.084 17.216 1.00 32.14 1016 ARG A CA 1
ATOM 4349 C C . ARG A 1 677 ? 32.921 24.059 16.923 1.00 32.71 1016 ARG A C 1
ATOM 4350 O O . ARG A 1 677 ? 33.853 24.340 16.173 1.00 31.17 1016 ARG A O 1
ATOM 4358 N N . LEU A 1 678 ? 32.764 22.864 17.497 1.00 35.55 1017 LEU A N 1
ATOM 4359 C CA . LEU A 1 678 ? 33.626 21.721 17.198 1.00 36.97 1017 LEU A CA 1
ATOM 4360 C C . LEU A 1 678 ? 33.665 21.466 15.695 1.00 38.64 1017 LEU A C 1
ATOM 4361 O O . LEU A 1 678 ? 32.620 21.406 15.037 1.00 37.66 1017 LEU A O 1
ATOM 4366 N N . ARG A 1 679 ? 34.874 21.350 15.149 1.00 39.97 1018 ARG A N 1
ATOM 4367 C CA . ARG A 1 679 ? 35.052 21.075 13.719 1.00 43.78 1018 ARG A CA 1
ATOM 4368 C C . ARG A 1 679 ? 34.299 19.810 13.288 1.00 44.81 1018 ARG A C 1
ATOM 4369 O O . ARG A 1 679 ? 33.719 19.777 12.204 1.00 44.29 1018 ARG A O 1
ATOM 4377 N N . ASP A 1 680 ? 34.317 18.794 14.152 1.00 48.20 1019 ASP A N 1
ATOM 4378 C CA . ASP A 1 680 ? 33.657 17.512 13.917 1.00 53.05 1019 ASP A CA 1
ATOM 4379 C C . ASP A 1 680 ? 32.384 17.388 14.759 1.00 56.08 1019 ASP A C 1
ATOM 4380 O O . ASP A 1 680 ? 32.209 16.409 15.493 1.00 61.98 1019 ASP A O 1
ATOM 4385 N N . ALA A 1 681 ? 31.498 18.376 14.655 1.00 55.28 1020 ALA A N 1
ATOM 4386 C CA . ALA A 1 681 ? 30.256 18.388 15.443 1.00 57.00 1020 ALA A CA 1
ATOM 4387 C C . ALA A 1 681 ? 29.215 17.448 14.834 1.00 55.75 1020 ALA A C 1
ATOM 4388 O O . ALA A 1 681 ? 28.792 17.638 13.694 1.00 58.25 1020 ALA A O 1
ATOM 4390 N N . PRO A 1 686 ? 31.298 10.415 15.606 1.00 98.06 1025 PRO A N 1
ATOM 4391 C CA . PRO A 1 686 ? 32.372 9.965 16.498 1.00 96.61 1025 PRO A CA 1
ATOM 4392 C C . PRO A 1 686 ? 33.736 10.580 16.154 1.00 93.86 1025 PRO A C 1
ATOM 4393 O O . PRO A 1 686 ? 34.263 10.335 15.065 1.00 94.07 1025 PRO A O 1
ATOM 4397 N N . SER A 1 687 ? 34.286 11.375 17.073 1.00 90.30 1026 SER A N 1
ATOM 4398 C CA . SER A 1 687 ? 35.588 12.025 16.874 1.00 85.37 1026 SER A CA 1
ATOM 4399 C C . SER A 1 687 ? 36.203 12.474 18.202 1.00 81.92 1026 SER A C 1
ATOM 4400 O O . SER A 1 687 ? 35.506 13.021 19.059 1.00 82.11 1026 SER A O 1
ATOM 4403 N N . GLN A 1 688 ? 37.520 12.305 18.330 1.00 78.36 1027 GLN A N 1
ATOM 4404 C CA . GLN A 1 688 ? 38.224 12.702 19.577 1.00 76.66 1027 GLN A CA 1
ATOM 4405 C C . GLN A 1 688 ? 38.760 14.130 19.443 1.00 71.26 1027 GLN A C 1
ATOM 4406 O O . GLN A 1 688 ? 39.221 14.668 20.437 1.00 69.78 1027 GLN A O 1
ATOM 4412 N N . CYS A 1 689 ? 38.728 14.685 18.235 1.00 66.63 1028 CYS A N 1
ATOM 4413 C CA . CYS A 1 689 ? 39.214 16.042 17.974 1.00 61.84 1028 CYS A CA 1
ATOM 4414 C C . CYS A 1 689 ? 38.334 17.093 18.655 1.00 56.68 1028 CYS A C 1
ATOM 4415 O O . CYS A 1 689 ? 37.138 17.143 18.398 1.00 54.85 1028 CYS A O 1
ATOM 4418 N N . THR A 1 690 ? 38.926 17.911 19.527 1.00 53.02 1029 THR A N 1
ATOM 4419 C CA . THR A 1 690 ? 38.214 19.022 20.174 1.00 51.34 1029 THR A CA 1
ATOM 4420 C C . THR A 1 690 ? 38.548 20.404 19.570 1.00 46.13 1029 THR A C 1
ATOM 4421 O O . THR A 1 690 ? 38.315 21.420 20.217 1.00 44.50 1029 THR A O 1
ATOM 4425 N N . LYS A 1 691 ? 39.094 20.440 18.352 1.00 43.09 1030 LYS A N 1
ATOM 4426 C CA . LYS A 1 691 ? 39.328 21.702 17.642 1.00 41.93 1030 LYS A CA 1
ATOM 4427 C C . LYS A 1 691 ? 37.991 22.370 17.335 1.00 39.41 1030 LYS A C 1
ATOM 4428 O O . LYS A 1 691 ? 37.039 21.696 16.934 1.00 36.65 1030 LYS A O 1
ATOM 4434 N N . ARG A 1 692 ? 37.936 23.688 17.518 1.00 35.36 1031 ARG A N 1
ATOM 4435 C CA . ARG A 1 692 ? 36.726 24.466 17.278 1.00 32.70 1031 ARG A CA 1
ATOM 4436 C C . ARG A 1 692 ? 37.021 25.609 16.322 1.00 32.36 1031 ARG A C 1
ATOM 4437 O O . ARG A 1 692 ? 38.129 26.139 16.340 1.00 31.35 1031 ARG A O 1
ATOM 4445 N N . TYR A 1 693 ? 36.022 26.000 15.523 1.00 29.79 1032 TYR A N 1
ATOM 4446 C CA . TYR A 1 693 ? 36.151 27.088 14.551 1.00 29.15 1032 TYR A CA 1
ATOM 4447 C C . TYR A 1 693 ? 35.116 28.181 14.829 1.00 28.25 1032 TYR A C 1
ATOM 4448 O O . TYR A 1 693 ? 34.082 27.930 15.457 1.00 27.39 1032 TYR A O 1
ATOM 4457 N N . VAL A 1 694 ? 35.404 29.386 14.343 1.00 27.17 1033 VAL A N 1
ATOM 4458 C CA . VAL A 1 694 ? 34.600 30.571 14.631 1.00 28.21 1033 VAL A CA 1
ATOM 4459 C C . VAL A 1 694 ? 33.430 30.709 13.650 1.00 28.36 1033 VAL A C 1
ATOM 4460 O O . VAL A 1 694 ? 33.633 30.643 12.441 1.00 29.36 1033 VAL A O 1
ATOM 4464 N N . ILE A 1 695 ? 32.225 30.917 14.186 1.00 28.52 1034 ILE A N 1
ATOM 4465 C CA . ILE A 1 695 ? 31.043 31.292 13.393 1.00 29.58 1034 ILE A CA 1
ATOM 4466 C C . ILE A 1 695 ? 30.501 32.633 13.899 1.00 29.45 1034 ILE A C 1
ATOM 4467 O O . ILE A 1 695 ? 29.812 32.699 14.915 1.00 29.33 1034 ILE A O 1
ATOM 4472 N N . THR A 1 696 ? 30.826 33.703 13.182 1.00 29.43 1035 THR A N 1
ATOM 4473 C CA . THR A 1 696 ? 30.449 35.056 13.573 1.00 29.86 1035 THR A CA 1
ATOM 4474 C C . THR A 1 696 ? 29.012 35.395 13.168 1.00 30.17 1035 THR A C 1
ATOM 4475 O O . THR A 1 696 ? 28.601 35.096 12.043 1.00 30.26 1035 THR A O 1
ATOM 4479 N N . ASN A 1 697 ? 28.275 36.033 14.079 1.00 30.93 1036 ASN A N 1
ATOM 4480 C CA . ASN A 1 697 ? 26.968 36.629 13.778 1.00 32.01 1036 ASN A CA 1
ATOM 4481 C C . ASN A 1 697 ? 26.009 35.671 13.038 1.00 32.01 1036 ASN A C 1
ATOM 4482 O O . ASN A 1 697 ? 25.578 35.960 11.931 1.00 32.36 1036 ASN A O 1
ATOM 4487 N N . PRO A 1 698 ? 25.699 34.510 13.634 1.00 33.49 1037 PRO A N 1
ATOM 4488 C CA . PRO A 1 698 ? 24.823 33.573 12.920 1.00 33.18 1037 PRO A CA 1
ATOM 4489 C C . PRO A 1 698 ? 23.368 34.046 12.942 1.00 32.82 1037 PRO A C 1
ATOM 4490 O O . PRO A 1 698 ? 22.995 34.824 13.823 1.00 31.46 1037 PRO A O 1
ATOM 4494 N N . PRO A 1 699 ? 22.555 33.600 11.964 1.00 34.55 1038 PRO A N 1
ATOM 4495 C CA . PRO A 1 699 ? 21.164 34.069 11.883 1.00 34.92 1038 PRO A CA 1
ATOM 4496 C C . PRO A 1 699 ? 20.266 33.501 12.989 1.00 35.08 1038 PRO A C 1
ATOM 4497 O O . PRO A 1 699 ? 20.641 32.534 13.656 1.00 34.07 1038 PRO A O 1
ATOM 4501 N N . TYR A 1 700 ? 19.099 34.118 13.179 1.00 37.25 1039 TYR A N 1
ATOM 4502 C CA . TYR A 1 700 ? 18.120 33.692 14.191 1.00 37.03 1039 TYR A CA 1
ATOM 4503 C C . TYR A 1 700 ? 17.913 32.175 14.202 1.00 38.15 1039 TYR A C 1
ATOM 4504 O O . TYR A 1 700 ? 17.992 31.534 15.246 1.00 38.42 1039 TYR A O 1
ATOM 4513 N N . GLU A 1 701 ? 17.682 31.617 13.020 1.00 39.13 1040 GLU A N 1
ATOM 4514 C CA . GLU A 1 701 ? 17.279 30.212 12.865 1.00 41.26 1040 GLU A CA 1
ATOM 4515 C C . GLU A 1 701 ? 18.431 29.198 12.957 1.00 39.88 1040 GLU A C 1
ATOM 4516 O O . GLU A 1 701 ? 18.192 27.995 12.891 1.00 39.25 1040 GLU A O 1
ATOM 4522 N N . PHE A 1 702 ? 19.671 29.672 13.103 1.00 38.00 1041 PHE A N 1
ATOM 4523 C CA . PHE A 1 702 ? 20.833 28.788 13.152 1.00 36.52 1041 PHE A CA 1
ATOM 4524 C C . PHE A 1 702 ? 20.707 27.817 14.319 1.00 35.37 1041 PHE A C 1
ATOM 4525 O O . PHE A 1 702 ? 20.479 28.237 15.451 1.00 34.69 1041 PHE A O 1
ATOM 4533 N N . GLU A 1 703 ? 20.848 26.522 14.033 1.00 35.57 1042 GLU A N 1
ATOM 4534 C CA . GLU A 1 703 ? 20.553 25.478 15.006 1.00 37.10 1042 GLU A CA 1
ATOM 4535 C C . GLU A 1 703 ? 21.765 25.205 15.901 1.00 37.19 1042 GLU A C 1
ATOM 4536 O O . GLU A 1 703 ? 22.861 24.956 15.401 1.00 35.94 1042 GLU A O 1
ATOM 4542 N N . LEU A 1 704 ? 21.547 25.241 17.215 1.00 36.33 1043 LEU A N 1
ATOM 4543 C CA . LEU A 1 704 ? 22.597 24.993 18.204 1.00 37.59 1043 LEU A CA 1
ATOM 4544 C C . LEU A 1 704 ? 22.789 23.503 18.465 1.00 39.84 1043 LEU A C 1
ATOM 4545 O O . LEU A 1 704 ? 21.860 22.704 18.281 1.00 39.00 1043 LEU A O 1
ATOM 4550 N N . VAL A 1 705 ? 23.994 23.141 18.903 1.00 38.56 1044 VAL A N 1
ATOM 4551 C CA . VAL A 1 705 ? 24.282 21.789 19.397 1.00 39.68 1044 VAL A CA 1
ATOM 4552 C C . VAL A 1 705 ? 24.813 21.896 20.820 1.00 39.50 1044 VAL A C 1
ATOM 4553 O O . VAL A 1 705 ? 25.367 22.937 21.183 1.00 40.57 1044 VAL A O 1
ATOM 4557 N N . PRO A 1 706 ? 24.626 20.838 21.642 1.00 39.64 1045 PRO A N 1
ATOM 4558 C CA . PRO A 1 706 ? 24.987 20.932 23.067 1.00 38.66 1045 PRO A CA 1
ATOM 4559 C C . PRO A 1 706 ? 26.455 21.259 23.365 1.00 36.81 1045 PRO A C 1
ATOM 4560 O O . PRO A 1 706 ? 26.737 21.847 24.409 1.00 37.53 1045 PRO A O 1
ATOM 4564 N N . THR A 1 707 ? 27.364 20.868 22.469 1.00 36.49 1046 THR A N 1
ATOM 4565 C CA . THR A 1 707 ? 28.806 21.124 22.631 1.00 35.85 1046 THR A CA 1
ATOM 4566 C C . THR A 1 707 ? 29.273 22.543 22.218 1.00 35.04 1046 THR A C 1
ATOM 4567 O O . THR A 1 707 ? 30.435 22.891 22.456 1.00 33.93 1046 THR A O 1
ATOM 4571 N N . ASP A 1 708 ? 28.394 23.342 21.599 1.00 33.05 1047 ASP A N 1
ATOM 4572 C CA . ASP A 1 708 ? 28.734 24.706 21.181 1.00 32.75 1047 ASP A CA 1
ATOM 4573 C C . ASP A 1 708 ? 29.127 25.594 22.351 1.00 32.39 1047 ASP A C 1
ATOM 4574 O O . ASP A 1 708 ? 28.536 25.511 23.422 1.00 31.62 1047 ASP A O 1
ATOM 4579 N N . LEU A 1 709 ? 30.107 26.465 22.111 1.00 31.32 1048 LEU A N 1
ATOM 4580 C CA . LEU A 1 709 ? 30.428 27.556 23.014 1.00 30.97 1048 LEU A CA 1
ATOM 4581 C C . LEU A 1 709 ? 30.005 28.856 22.335 1.00 30.50 1048 LEU A C 1
ATOM 4582 O O . LEU A 1 709 ? 30.093 28.982 21.113 1.00 31.73 1048 LEU A O 1
ATOM 4587 N N . ILE A 1 710 ? 29.514 29.805 23.118 1.00 30.00 1049 ILE A N 1
ATOM 4588 C CA . ILE A 1 710 ? 29.012 31.068 22.586 1.00 29.49 1049 ILE A CA 1
ATOM 4589 C C . ILE A 1 710 ? 29.957 32.198 23.000 1.00 28.25 1049 ILE A C 1
ATOM 4590 O O . ILE A 1 710 ? 30.304 32.315 24.173 1.00 28.72 1049 ILE A O 1
ATOM 4595 N N . PHE A 1 711 ? 30.382 33.007 22.029 1.00 28.16 1050 PHE A N 1
ATOM 4596 C CA . PHE A 1 711 ? 31.155 34.227 22.290 1.00 26.90 1050 PHE A CA 1
ATOM 4597 C C . PHE A 1 711 ? 30.202 35.267 22.839 1.00 28.36 1050 PHE A C 1
ATOM 4598 O O . PHE A 1 711 ? 29.171 35.542 22.216 1.00 28.93 1050 PHE A O 1
ATOM 4606 N N . CYS A 1 712 ? 30.536 35.878 23.971 1.00 27.85 1051 CYS A N 1
ATOM 4607 C CA . CYS A 1 712 ? 29.674 36.905 24.512 1.00 29.45 1051 CYS A CA 1
ATOM 4608 C C . CYS A 1 712 ? 30.385 37.968 25.317 1.00 28.65 1051 CYS A C 1
ATOM 4609 O O . CYS A 1 712 ? 31.554 37.833 25.691 1.00 26.67 1051 CYS A O 1
ATOM 4612 N N . LEU A 1 713 ? 29.652 39.059 25.518 1.00 28.65 1052 LEU A N 1
ATOM 4613 C CA . LEU A 1 713 ? 30.051 40.152 26.369 1.00 28.72 1052 LEU A CA 1
ATOM 4614 C C . LEU A 1 713 ? 29.142 40.103 27.593 1.00 30.15 1052 LEU A C 1
ATOM 4615 O O . LEU A 1 713 ? 27.918 40.188 27.452 1.00 29.07 1052 LEU A O 1
ATOM 4620 N N . MET A 1 714 ? 29.747 39.973 28.772 1.00 30.11 1053 MET A N 1
ATOM 4621 C CA . MET A 1 714 ? 29.027 39.864 30.038 1.00 30.97 1053 MET A CA 1
ATOM 4622 C C . MET A 1 714 ? 29.199 41.132 30.867 1.00 30.52 1053 MET A C 1
ATOM 4623 O O . MET A 1 714 ? 30.290 41.701 30.914 1.00 29.35 1053 MET A O 1
ATOM 4628 N N . GLN A 1 715 ? 28.129 41.546 31.544 1.00 28.54 1054 GLN A N 1
ATOM 4629 C CA . GLN A 1 715 ? 28.173 42.690 32.453 1.00 29.19 1054 GLN A CA 1
ATOM 4630 C C . GLN A 1 715 ? 29.067 42.395 33.646 1.00 28.56 1054 GLN A C 1
ATOM 4631 O O . GLN A 1 715 ? 29.158 41.254 34.094 1.00 27.96 1054 GLN A O 1
ATOM 4637 N N . PHE A 1 716 ? 29.729 43.432 34.153 1.00 28.76 1055 PHE A N 1
ATOM 4638 C CA . PHE A 1 716 ? 30.407 43.353 35.436 1.00 30.18 1055 PHE A CA 1
ATOM 4639 C C . PHE A 1 716 ? 29.340 43.132 36.509 1.00 32.63 1055 PHE A C 1
ATOM 4640 O O . PHE A 1 716 ? 28.270 43.725 36.444 1.00 32.23 1055 PHE A O 1
ATOM 4648 N N . ASP A 1 717 ? 29.637 42.262 37.466 1.00 34.08 1056 ASP A N 1
ATOM 4649 C CA . ASP A 1 717 ? 28.735 41.985 38.586 1.00 36.84 1056 ASP A CA 1
ATOM 4650 C C . ASP A 1 717 ? 29.485 42.267 39.887 1.00 37.61 1056 ASP A C 1
ATOM 4651 O O . ASP A 1 717 ? 30.280 41.443 40.332 1.00 35.27 1056 ASP A O 1
ATOM 4656 N N . SER A 1 718 ? 29.223 43.435 40.474 1.00 40.15 1057 SER A N 1
ATOM 4657 C CA . SER A 1 718 ? 29.932 43.900 41.676 1.00 46.53 1057 SER A CA 1
ATOM 4658 C C . SER A 1 718 ? 29.766 42.972 42.876 1.00 49.88 1057 SER A C 1
ATOM 4659 O O . SER A 1 718 ? 30.708 42.766 43.641 1.00 52.65 1057 SER A O 1
ATOM 4662 N N . ASN A 1 719 ? 28.581 42.389 43.015 1.00 54.18 1058 ASN A N 1
ATOM 4663 C CA . ASN A 1 719 ? 28.288 41.525 44.156 1.00 61.26 1058 ASN A CA 1
ATOM 4664 C C . ASN A 1 719 ? 28.685 40.052 43.963 1.00 62.04 1058 ASN A C 1
ATOM 4665 O O . ASN A 1 719 ? 28.387 39.227 44.826 1.00 66.20 1058 ASN A O 1
ATOM 4670 N N . SER A 1 720 ? 29.356 39.726 42.855 1.00 62.76 1059 SER A N 1
ATOM 4671 C CA . SER A 1 720 ? 29.800 38.355 42.579 1.00 66.46 1059 SER A CA 1
ATOM 4672 C C . SER A 1 720 ? 30.850 37.871 43.584 1.00 69.26 1059 SER A C 1
ATOM 4673 O O . SER A 1 720 ? 31.802 38.590 43.897 1.00 68.49 1059 SER A O 1
ATOM 4676 N N . LEU A 1 721 ? 30.664 36.643 44.067 1.00 73.15 1060 LEU A N 1
ATOM 4677 C CA . LEU A 1 721 ? 31.507 36.058 45.109 1.00 74.88 1060 LEU A CA 1
ATOM 4678 C C . LEU A 1 721 ? 31.386 34.533 45.097 1.00 75.92 1060 LEU A C 1
ATOM 4679 O O . LEU A 1 721 ? 32.375 33.818 45.257 1.00 80.75 1060 LEU A O 1
#

Organism: Homo sapiens (NCBI:txid9606)

Sequence (594 aa):
KHIVVCGHITLESVSNFLKDFLHKDRDDVNVEIVFLHNISPNLELEAPFKRHFTQVEFYQGSVLNPHDLARVKIESADACLILANKYCADPDAEDASNIMRVISIKNYHPKIRIITQMLQYHNKAHLLNIPSWNWKEGDDAICLAELKLGFIAQSCLAQGLSTMLANLFSMRSFIKIEEDTWQKYYLEGVSNEMYTEYLSSAFVGLSFPTVCELCFVKLKLLMIAIEYSRILINPGNHLKIQEGTLGFFIASDAKEVKRAFFYCKDSNVKKYDSTGMFHWCAPKEIEKVILTRSEAAMTVLSGHVVVCIFGDVSSALIGLRNLVMPLRASNFHYHELKHIVFVGSIEYLKREWETLHNFPKVSILPGTPLSRADLRAVNINLCDMCVILSANQDKECILASLNIKSMQFDSITTGVNIPIITELVNDTNVQFLDQDDDDDPDTELYLTQPFACGTAFAVSVLDSLMSATYFNDNILTLIRTLVTGGAEALIAEENALRGGYSTPQTLANRDRCRVAQLALLDGPFADLGDGGCYGDLFCKALKTYNMLCFGIYRLRDAPSQCTKRYVITNPPYEFELVPTDLIFCLMQFDSNSL

Foldseek 3Di:
DEEEEEAPDDPVLVVLLCQLQVLPDPPLVPYAYEYEYEDDDDCNVVVVCVVVPVRYHYDYHALLDLVVCVVVVQQPHQAYEHEFPQQDQALVVRLVVVLSSVLSSCVNPLLHAYEYEHADPLSVLVLVVRVSQDVVSHRYYHHLLLQQLLLVLQCLFPFLSSLLLLLQLRSDDQDADDDPALLRLLSVQSLKHKDKDWAAPQQFFAFPLVLQLCCCPVLVKHWQWKCPPAIAGLDARVHGDHHRIMTMIIDNDPVSVVCRHVPDPQQPAFQAFALLFFGWDDFDDQVVFEDELVRLQVDADAQAEEEFEADELSFDQSQCCSNQGLLGTNLDDPVNRHQYEYEEAPNNVVVNSVQVRTGPRYHYYYHHLLDPSSCNSNPQLRYSEYEYDYTRNPPSQLNSLVSQQQPWDDVIDGSVPRHYAYEDADLQCLQSNDDPWDHDSVDGNSSGQCSQLNRYDYSSSCSSVSSVCSVPVVSVSVSSCQSSSHDHPVCSPPVHRHTDGDDPSSNVSSWGWGKHKAAQQDDDNVVQQDFHWPLVVQSCCCPVFSKHWFWKFAASPVVPPGRGTGTRGSDGRRHTHHNGIMTIIIGTRDPPDD

Radius of gyration: 23.98 Å; Cα contacts (8 Å, |Δi|>4): 1233; chains: 1; bounding box: 62×64×69 Å

Solvent-accessible surface area: 25897 Å² total; per-residue (Å²): 174,26,0,0,0,3,18,67,28,54,90,117,21,4,31,49,9,0,98,8,0,54,73,38,10,196,81,56,123,111,8,36,1,7,0,3,22,83,140,78,60,76,76,55,28,23,55,56,18,109,206,150,56,113,66,8,75,31,64,86,12,32,3,95,65,86,124,15,0,42,92,4,121,0,78,76,13,60,0,0,0,0,17,4,44,40,92,27,69,76,16,76,52,23,0,50,45,0,19,100,36,0,59,20,0,7,117,73,57,72,166,4,47,0,0,0,3,0,9,17,33,61,10,32,15,90,2,86,125,16,137,34,25,61,140,173,118,10,5,13,12,0,1,8,3,8,0,39,0,0,0,0,0,7,0,7,34,1,26,0,0,0,0,1,4,5,8,4,2,23,8,66,81,98,85,158,62,154,126,117,53,35,60,46,57,3,8,72,5,18,29,5,19,8,27,28,22,112,9,7,80,49,0,52,49,70,14,0,8,63,0,0,38,47,0,16,69,111,17,145,0,4,0,11,0,0,35,90,122,180,15,28,28,0,9,15,74,170,66,98,2,101,126,49,1,24,0,0,0,3,1,65,62,51,175,42,4,107,99,0,88,140,27,100,211,124,80,133,82,81,97,22,8,28,64,3,25,12,3,32,25,67,86,79,118,16,112,153,12,47,46,74,124,72,85,6,63,157,82,108,35,81,28,2,0,0,0,0,2,14,21,68,87,96,3,14,70,16,14,0,16,14,0,0,28,5,3,0,2,0,6,16,39,117,169,76,8,43,70,0,1,0,0,0,32,35,85,0,2,88,96,4,16,121,44,2,33,20,7,5,45,7,26,1,1,46,33,58,2,63,23,102,44,3,0,104,5,4,22,0,60,74,7,60,4,0,0,0,2,33,2,46,134,40,136,96,1,8,94,0,3,62,23,0,45,65,0,97,16,158,134,111,86,59,0,80,77,17,37,10,0,1,12,2,78,76,51,56,20,4,24,96,8,4,137,77,34,136,79,67,94,137,54,77,12,27,54,18,9,0,1,0,2,0,35,0,1,0,13,27,24,1,31,12,0,1,0,6,0,23,67,41,36,44,7,12,67,0,0,53,35,21,0,17,13,8,79,90,67,46,25,28,152,94,57,43,18,127,7,12,129,33,56,104,131,24,79,67,58,38,96,49,20,52,8,15,50,27,52,1,133,115,49,87,5,26,132,33,0,108,42,19,27,2,0,63,0,0,10,77,0,1,131,89,101,12,10,0,1,10,0,0,12,24,30,50,57,84,191,63,160,32,68,46,40,5,3,4,6,32,5,69,76,122,24,112,0,45,58,52,0,38,0,0,0,6,42,44,25,62,92,127,57,222

B-factor: mean 45.82, std 18.8, range [22.18, 131.41]

Secondary structure (DSSP, 8-state):
-EEEEEES--HHHHHHHHHHHHHH-TTGGG-EEEEEESSPPP-SSHHHHHHH-TTEEEEES-TTSHHHHHHTTGGG-SEEEEE--TT-S-HHHHHHHHHHHHHHHHHH-TT--EEEEESSHHHHGGGGGSTT--GGGT-EEEEHHHHHHHHHHHHHHSTTHHHHHHHTT---------S-SHHHHHHHHHT-EEEEEEPPGGGTTSBHHHHHHHIIIII--EEEEEE---EEES--TT-BPPTTPEEEEEES-HHHHTHHHH-----SS--EETTSSBB--PPPPGGGTB--HHHHHHS---S-EEEEEE--TTSBP--THHHHTGGGBTTS-GGGPPPEEEEE-HHHHHHHGGGTTTSSSEEEEES-TT-HHHHHHTTGGG-SEEEEEE-B--HHHHHHHHHHHH-EE---EESTTS-EEEEESSGGGGGGT-SSS---TTS-GGGSHHHHTTSEEEGGGGTHHHHHHHH-THHHHHHHHHHHT---HHHHHHSS--EE---HHHHHTT-S-EEEEEE-SSSTTHHHHTT-BHHHHHHHHHHHH--EEEEEEEETT-------EEEEES--TTPBP-TT-EEEEEE---TT--

Nearest PDB structures (foldseek):
  6v5a-assembly1_A  TM=1.002E+00  e=0.000E+00  Homo sapiens
  3mt5-assembly1_A  TM=9.961E-01  e=0.000E+00  Homo sapiens
  7yo1-assembly1_G  TM=9.518E-01  e=9.432E-100  Homo sapiens
  8z3s-assembly1_C  TM=9.561E-01  e=2.873E-95  Homo sapiens
  8ghg-assembly1_B  TM=9.146E-01  e=1.412E-82  Homo sapiens

=== Feature glossary ===
Legend for the data blocks above and below:

— What the protein is —

The amino-acid sequence is the protein's primary structure: the linear order of residues from the N-terminus to the C-terminus, written in one-letter code. Everything else here — the 3D coordinates, the secondary structure, the domain annotations — is ultimately a consequence of this string.

Functional annotations link the protein to curated databases. InterPro entries identify conserved domains and families by matching the sequence against member-database signatures (Pfam, PROSITE, CDD, …). Gene Ontology (GO) terms describe molecular function, biological process, and cellular component in a controlled vocabulary. CATH places the structure in a hierarchical fold classification (Class/Architecture/Topology/Homologous-superfamily). The organism is the source species.

— Where its atoms are —

Atomic coordinates in PDBx/mmCIF format — the same representation the Protein Data Bank distributes. Each line of the _atom_site loop places one backbone atom in Cartesian space (units: ångströms, origin: arbitrary).

The six renders are orthographic views along the three Cartesian axes in both directions. Representation (cartoon, sticks, or surface) and color scheme (sequence-rainbow or by-chain) vary across proteins so the training set covers all the common visualization conventions.

— Local backbone conformation —

Eight-state secondary structure (DSSP): H is the canonical α-helix, G the tighter 3₁₀-helix, I the wider π-helix; E/B are β-structure, T and S are turns and bends, and '-' is everything else. DSSP derives these from the pattern of main-chain N–H···O=C hydrogen bonds, not from the sequence.

Three-state secondary structure (P-SEA) collapses the eight DSSP classes into helix (a), strand (b), and coil (c). P-SEA assigns these from Cα geometry alone — distances and angles — without requiring backbone oxygens, so it works on any Cα trace.

φ (phi) and ψ (psi) are the two rotatable backbone dihedrals per residue: φ is the C(i-1)–N–Cα–C torsion, ψ is the N–Cα–C–N(i+1) torsion, both in degrees on (−180°, 180°]. α-helical residues cluster near (−60°, −45°); β-strand residues near (−120°, +130°). A Ramachandran plot is simply a scatter of (φ, ψ) for every residue.

— Global shape and packing —

The geometric summary reports three shape descriptors. Rg (radius of gyration) measures how spread out the Cα atoms are about their centre of mass; compact globular proteins have small Rg, elongated or unfolded ones large. Cα contacts (<8 Å, |i−j|>4) count long-range residue pairs in spatial proximity — high for tightly packed folds, near zero for rods or random coil. The bounding-box extents give the protein's footprint along x, y, z in Å.

SASA measures how much of the protein is reachable by solvent. It is computed by rolling a water-sized probe over the atomic surface and summing the exposed area (Å²). Per-residue SASA distinguishes core (buried, low SASA) from surface (exposed, high SASA) residues; total SASA is a whole-molecule size measure.

Plot images: a contact map (which residues are close in 3D, as an N×N binary image), a Ramachandran scatter (backbone torsion angles, revealing secondary-structure composition at a glance), and — for AlphaFold structures — a PAE heatmap (pairwise prediction confidence).

— Structural neighborhood —

A 3Di character summarizes, for each residue, the relative orientation of the Cα frame of its nearest spatial neighbor. Because it encodes fold topology rather than chemistry, 3Di alignments detect remote structural similarity that sequence alignment misses.

The Foldseek neighbor list gives the closest experimentally determined structures in the PDB, ranked by structural alignment. TM-score near 1 means near-identical fold; near 0.3 means only rough topology match. This is how one finds what a novel AlphaFold prediction most resembles in the solved-structure universe.

— Confidence and disorder —

For AlphaFold models, the B-factor field carries pLDDT — the model's own estimate of local accuracy on a 0–100 scale. Regions with pLDDT<50 should be treated as essentially unmodeled; they often correspond to intrinsically disordered segments.

Crystallographic B-factors measure how much each atom's electron density is smeared out, in Å². They rise in mobile loops and surface residues and fall in the buried interior. In AlphaFold models this column is repurposed to hold pLDDT instead.

Predicted Aligned Error (PAE) is an AlphaFold confidence matrix: entry (i, j) is the expected error in the position of residue j, in ångströms, when the prediction is superimposed on the true structure at residue i. Low PAE within a block of residues means that block is internally rigid and well-predicted; high PAE between two blocks means their relative placement is uncertain even if each block individually is confident.